Protein AF-0000000084469185 (afdb_homodimer)

Organism: NCBI:txid879819

pLDDT: mean 84.55, std 19.1, range [25.91, 98.94]

InterPro domains:
  IPR003382 Flavoprotein [PF02441] (62-241)
  IPR036551 Flavin prenyltransferase-like [G3DSA:3.40.50.1950] (44-251)
  IPR036551 Flavin prenyltransferase-like [SSF52507] (59-245)

Foldseek 3Di:
DQDADPVRAGDQDDDDDDPPPVVVVVLVVVLVVLQPDFDDDPDPAQDALCVPDPPAQPLAAEEEEEEDQDLQLSCLLVLLLLLQVDPRYHYEYEYEPNSCVNGPQRSNCVSHPPYHYDWQVSQPVQDDDPPTDGRLVRSLVNHLEYEYVAQELVNLLCCLVLNQPISVSSNLSPHDPRAYEYWFAYDACSCVPPVNVVSVCRCCPPVVHHYDFDPFQPPQDADPVGDTHGGHTDDSVSVSVSSVVVSVVSNVVSVD/DQDADPVRAGDQDDDDDDPPPVVVVVLVVVLVVLQPDFDDDPDPAADALCVPDPPAQPLAAEEEEEEDQDLQLSCLLVLLLLQQVDPRYHYEYEYEPNSCVNGPQRSNCVSHPPYHYDWQVSQPVQDDDPPTDRRLVRSLVNHLEYEYVAQELVNLVCCLVLHQPISVSVNLSPHDPRAYEYWFAYDQCSCVPPVNVVSVCRCCPPVVHHYDFDPFCPPQDADPVGDTHGGHTDDSVSVSVSSVVVSVVSNVVSVD

Solvent-accessible surface area (backbone atoms only — not comparable to full-atom values): 27712 Å² total; per-residue (Å²): 129,88,59,53,42,100,85,64,46,72,64,79,79,80,84,73,87,87,72,57,70,69,52,48,60,54,48,50,53,52,49,56,63,43,56,46,93,49,76,77,79,80,77,89,66,72,65,46,31,78,82,77,40,70,92,58,86,81,37,56,29,30,34,34,38,29,29,22,64,33,77,69,21,47,48,46,46,58,48,49,33,60,46,52,72,37,90,43,42,45,53,37,35,37,42,39,79,63,17,53,77,49,42,49,62,34,24,41,33,69,48,27,90,83,33,48,72,41,39,54,66,55,47,58,70,50,46,86,51,91,69,43,61,45,41,44,59,24,52,43,70,45,33,58,30,38,35,31,53,30,26,15,65,67,56,46,49,30,59,60,54,45,40,32,90,42,46,64,37,39,20,63,47,42,39,74,89,54,52,39,36,37,21,36,23,40,56,40,67,58,51,67,32,73,61,42,56,52,32,52,49,44,35,37,73,73,69,61,36,41,76,42,65,42,33,29,73,85,60,71,42,72,40,97,88,65,49,67,32,32,17,38,48,45,57,64,69,56,54,49,50,52,54,51,51,52,26,55,52,43,33,55,57,61,75,95,130,88,60,52,44,101,84,65,47,75,64,79,78,77,86,72,86,85,73,58,70,72,53,50,59,53,48,50,53,51,51,55,61,42,58,46,95,51,73,77,80,82,78,88,66,74,65,47,31,74,82,77,41,70,92,59,88,80,36,56,29,30,36,35,37,29,29,21,64,33,78,68,20,48,48,47,46,57,48,49,33,60,46,50,71,36,90,43,42,45,54,38,34,36,41,39,79,62,17,54,74,48,41,51,64,36,25,40,32,67,48,26,90,84,33,46,71,42,39,54,65,55,51,58,69,52,48,84,52,95,86,49,59,49,42,41,58,24,51,45,71,46,34,59,31,37,35,30,54,28,26,14,59,33,56,45,23,29,58,57,70,68,49,54,90,44,46,63,38,40,20,63,73,66,48,74,90,54,52,38,38,36,21,37,22,40,54,41,38,33,49,69,27,75,58,42,56,53,33,52,50,44,35,38,71,73,70,61,36,42,74,44,65,43,34,29,74,86,59,71,40,74,39,73,81,68,50,68,33,29,16,38,47,45,56,64,69,56,53,51,50,52,54,52,51,52,25,55,52,44,33,54,57,61,75,96

Radius of gyration: 25.63 Å; Cα contacts (8 Å, |Δi|>4): 929; chains: 2; bounding box: 49×84×65 Å

Secondary structure (DSSP, 8-state):
---B-TTSPBP--------HHHHHHHHHHHHHHHTS-PPP----S---HHHHS-SS--S-EEEEEEE-SSGGGGGHHHHHHHHHT-TTEEEEEEE-TGGGGSS-HHHHHHHSTT--EE-HHHHHHT--STTSPPHHHHHHHH-SEEEEEEE-HHHHHHHHHT---SHHHHHHHT--S--EEEEE---HHHHTSHHHHHHHHHHHHTS--EE---B-TTT-PBPTTS-BSTTBPPPHHHHHHHHHHHHHHHHHHHH-/---B-TTSPBP-------THHHHHHHHHHHHHHHTS-PPP----S---HHHHS-SS--S-EEEEEEE-SSGGGGGHHHHHHHHHT-TTEEEEEEE-TGGGGTS-HHHHHHHSTT--EE-HHHHHHS--STTSPPHHHHHHHH-SEEEEEEE-HHHHHHHHHT---SHHHHHHHT--S--EEEEE---HHHHHSHHHHHHHHHHHHTS--EE---B-TTT-PBPTTS-BSTTBPPPHHHHHHHHHHHHHHHHHHHH-

Structure (mmCIF, N/CA/C/O backbone):
data_AF-0000000084469185-model_v1
#
loop_
_entity.id
_entity.type
_entity.pdbx_description
1 polymer 'Flavo protein'
#
loop_
_atom_site.group_PDB
_atom_site.id
_atom_site.type_symbol
_atom_site.label_atom_id
_atom_site.label_alt_id
_atom_site.label_comp_id
_atom_site.label_asym_id
_atom_site.label_entity_id
_atom_site.label_seq_id
_atom_site.pdbx_PDB_ins_code
_atom_site.Cartn_x
_atom_site.Cartn_y
_atom_site.Cartn_z
_atom_site.occupancy
_atom_site.B_iso_or_equiv
_atom_site.auth_seq_id
_atom_site.auth_comp_id
_atom_site.auth_asym_id
_atom_site.auth_atom_id
_atom_site.pdbx_PDB_model_num
ATOM 1 N N . MET A 1 1 ? -5.648 -29.141 -32.25 1 25.91 1 MET A N 1
ATOM 2 C CA . MET A 1 1 ? -5.617 -27.688 -32.25 1 25.91 1 MET A CA 1
ATOM 3 C C . MET A 1 1 ? -6.492 -27.125 -31.125 1 25.91 1 MET A C 1
ATOM 5 O O . MET A 1 1 ? -7.719 -27.203 -31.203 1 25.91 1 MET A O 1
ATOM 9 N N . ALA A 1 2 ? -6.02 -27.125 -29.938 1 35.56 2 ALA A N 1
ATOM 10 C CA . ALA A 1 2 ? -6.828 -26.797 -28.766 1 35.56 2 ALA A CA 1
ATOM 11 C C . ALA A 1 2 ? -7.398 -25.391 -28.859 1 35.56 2 ALA A C 1
ATOM 13 O O . ALA A 1 2 ? -6.664 -24.438 -29.125 1 35.56 2 ALA A O 1
ATOM 14 N N . GLY A 1 3 ? -8.578 -25.172 -29.188 1 34 3 GLY A N 1
ATOM 15 C CA . GLY A 1 3 ? -9.336 -23.984 -29.578 1 34 3 GLY A CA 1
ATOM 16 C C . GLY A 1 3 ? -9.461 -22.953 -28.469 1 34 3 GLY A C 1
ATOM 17 O O . GLY A 1 3 ? -9.672 -23.312 -27.312 1 34 3 GLY A O 1
ATOM 18 N N . LEU A 1 4 ? -8.781 -21.781 -28.562 1 41.56 4 LEU A N 1
ATOM 19 C CA . LEU A 1 4 ? -8.898 -20.609 -27.688 1 41.56 4 LEU A CA 1
ATOM 20 C C . LEU A 1 4 ? -10.273 -19.953 -27.844 1 41.56 4 LEU A C 1
ATOM 22 O O . LEU A 1 4 ? -10.883 -20.016 -28.906 1 41.56 4 LEU A O 1
ATOM 26 N N . ASN A 1 5 ? -10.82 -19.688 -26.703 1 42.97 5 ASN A N 1
ATOM 27 C CA . ASN A 1 5 ? -12.055 -18.938 -26.875 1 42.97 5 ASN A CA 1
ATOM 28 C C . ASN A 1 5 ? -11.789 -17.531 -27.406 1 42.97 5 ASN A C 1
ATOM 30 O O . ASN A 1 5 ? -10.641 -17.141 -27.625 1 42.97 5 ASN A O 1
ATOM 34 N N . ALA A 1 6 ? -12.828 -16.719 -27.719 1 45.25 6 ALA A N 1
ATOM 35 C CA . ALA A 1 6 ? -12.781 -15.398 -28.359 1 45.25 6 ALA A CA 1
ATOM 36 C C . ALA A 1 6 ? -11.828 -14.469 -27.609 1 45.25 6 ALA A C 1
ATOM 38 O O . ALA A 1 6 ? -11.367 -13.469 -28.172 1 45.25 6 ALA A O 1
ATOM 39 N N . ARG A 1 7 ? -11.609 -14.711 -26.406 1 42.34 7 ARG A N 1
ATOM 40 C CA . ARG A 1 7 ? -10.75 -13.828 -25.625 1 42.34 7 ARG A CA 1
ATOM 41 C C . ARG A 1 7 ? -9.367 -14.438 -25.438 1 42.34 7 ARG A C 1
ATOM 43 O O . ARG A 1 7 ? -8.578 -13.961 -24.609 1 42.34 7 ARG A O 1
ATOM 50 N N . GLY A 1 8 ? -9.094 -15.555 -26.203 1 41.5 8 GLY A N 1
ATOM 51 C CA . GLY A 1 8 ? -7.785 -16.188 -26.281 1 41.5 8 GLY A CA 1
ATOM 52 C C . GLY A 1 8 ? -7.551 -17.203 -25.156 1 41.5 8 GLY A C 1
ATOM 53 O O . GLY A 1 8 ? -6.406 -17.547 -24.859 1 41.5 8 GLY A O 1
ATOM 54 N N . LEU A 1 9 ? -8.445 -17.406 -24.297 1 42.34 9 LEU A N 1
ATOM 55 C CA . LEU A 1 9 ? -8.25 -18.312 -23.172 1 42.34 9 LEU A CA 1
ATOM 56 C C . LEU A 1 9 ? -8.523 -19.75 -23.578 1 42.34 9 LEU A C 1
ATOM 58 O O . LEU A 1 9 ? -9.375 -20.016 -24.422 1 42.34 9 LEU A O 1
ATOM 62 N N . PRO A 1 10 ? -7.699 -20.688 -23.297 1 41 10 PRO A N 1
ATOM 63 C CA . PRO A 1 10 ? -7.973 -22.094 -23.625 1 41 10 PRO A CA 1
ATOM 64 C C . PRO A 1 10 ? -9.266 -22.594 -23 1 41 10 PRO A C 1
ATOM 66 O O . PRO A 1 10 ? -9.648 -22.156 -21.906 1 41 10 PRO A O 1
ATOM 69 N N . LEU A 1 11 ? -10.227 -23.234 -23.672 1 41.59 11 LEU A N 1
ATOM 70 C CA . LEU A 1 11 ? -11.508 -23.781 -23.219 1 41.59 11 LEU A CA 1
ATOM 71 C C . LEU A 1 11 ? -11.312 -24.875 -22.188 1 41.59 11 LEU A C 1
ATOM 73 O O . LEU A 1 11 ? -10.391 -25.688 -22.297 1 41.59 11 LEU A O 1
ATOM 77 N N . SER A 1 12 ? -11.875 -24.75 -21.016 1 36.44 12 SER A N 1
ATOM 78 C CA . SER A 1 12 ? -11.773 -25.656 -19.891 1 36.44 12 SER A CA 1
ATOM 79 C C . SER A 1 12 ? -12.281 -27.047 -20.234 1 36.44 12 SER A C 1
ATOM 81 O O . SER A 1 12 ? -13.344 -27.203 -20.844 1 36.44 12 SER A O 1
ATOM 83 N N . PRO A 1 13 ? -11.469 -28.094 -20.312 1 36.19 13 PRO A N 1
ATOM 84 C CA . PRO A 1 13 ? -11.992 -29.438 -20.562 1 36.19 13 PRO A CA 1
ATOM 85 C C . PRO A 1 13 ? -13.062 -29.844 -19.547 1 36.19 13 PRO A C 1
ATOM 87 O O . PRO A 1 13 ? -13.102 -29.312 -18.438 1 36.19 13 PRO A O 1
ATOM 90 N N . GLU A 1 14 ? -14.125 -30.578 -19.922 1 32.16 14 GLU A N 1
ATOM 91 C CA . GLU A 1 14 ? -15.242 -31.109 -19.141 1 32.16 14 GLU A CA 1
ATOM 92 C C . GLU A 1 14 ? -14.75 -32.062 -18.047 1 32.16 14 GLU A C 1
ATOM 94 O O . GLU A 1 14 ? -13.883 -32.906 -18.297 1 32.16 14 GLU A O 1
ATOM 99 N N . PRO A 1 15 ? -15.016 -31.781 -16.719 1 35.34 15 PRO A N 1
ATOM 100 C CA . PRO A 1 15 ? -14.555 -32.625 -15.625 1 35.34 15 PRO A CA 1
ATOM 101 C C . PRO A 1 15 ? -15.078 -34.062 -15.727 1 35.34 15 PRO A C 1
ATOM 103 O O . PRO A 1 15 ? -16.25 -34.281 -16.062 1 35.34 15 PRO A O 1
ATOM 106 N N . GLY A 1 16 ? -14.258 -35.031 -16.094 1 32 16 GLY A N 1
ATOM 107 C CA . GLY A 1 16 ? -14.656 -36.438 -16.094 1 32 16 GLY A CA 1
ATOM 108 C C . GLY A 1 16 ? -15.062 -36.938 -14.711 1 32 16 GLY A C 1
ATOM 109 O O . GLY A 1 16 ? -14.875 -36.219 -13.711 1 32 16 GLY A O 1
ATOM 110 N N . PRO A 1 17 ? -15.547 -38.25 -14.477 1 34.41 17 PRO A N 1
ATOM 111 C CA . PRO A 1 17 ? -16.25 -38.875 -13.359 1 34.41 17 PRO A CA 1
ATOM 112 C C . PRO A 1 17 ? -15.469 -38.812 -12.055 1 34.41 17 PRO A C 1
ATOM 114 O O . PRO A 1 17 ? -14.258 -38.594 -12.07 1 34.41 17 PRO A O 1
ATOM 117 N N . SER A 1 18 ? -16.109 -39.25 -10.703 1 35.91 18 SER A N 1
ATOM 118 C CA . SER A 1 18 ? -16.109 -39.031 -9.258 1 35.91 18 SER A CA 1
ATOM 119 C C . SER A 1 18 ? -14.938 -39.75 -8.586 1 35.91 18 SER A C 1
ATOM 121 O O . SER A 1 18 ? -15.125 -40.719 -7.867 1 35.91 18 SER A O 1
ATOM 123 N N . GLY A 1 19 ? -13.812 -40.062 -9.094 1 33.84 19 GLY A N 1
ATOM 124 C CA . GLY A 1 19 ? -12.781 -40.719 -8.305 1 33.84 19 GLY A CA 1
ATOM 125 C C . GLY A 1 19 ? -12.297 -39.875 -7.145 1 33.84 19 GLY A C 1
ATOM 126 O O . GLY A 1 19 ? -11.109 -39.562 -7.059 1 33.84 19 GLY A O 1
ATOM 127 N N . PHE A 1 20 ? -13.102 -39.219 -6.367 1 37.62 20 PHE A N 1
ATOM 128 C CA . PHE A 1 20 ? -12.82 -38.188 -5.375 1 37.62 20 PHE A CA 1
ATOM 129 C C . PHE A 1 20 ? -12.148 -38.812 -4.148 1 37.62 20 PHE A C 1
ATOM 131 O O . PHE A 1 20 ? -11.258 -38.188 -3.555 1 37.62 20 PHE A O 1
ATOM 138 N N . GLU A 1 21 ? -12.547 -40 -3.789 1 44 21 GLU A N 1
ATOM 139 C CA . GLU A 1 21 ? -12.125 -40.5 -2.482 1 44 21 GLU A CA 1
ATOM 140 C C . GLU A 1 21 ? -10.633 -40.812 -2.465 1 44 21 GLU A C 1
ATOM 142 O O . GLU A 1 21 ? -9.945 -40.5 -1.488 1 44 21 GLU A O 1
ATOM 147 N N . SER A 1 22 ? -10.094 -41.531 -3.375 1 44.75 22 SER A N 1
ATOM 148 C CA . SER A 1 22 ? -8.695 -41.969 -3.404 1 44.75 22 SER A CA 1
ATOM 149 C C . SER A 1 22 ? -7.762 -40.781 -3.605 1 44.75 22 SER A C 1
ATOM 151 O O . SER A 1 22 ? -6.652 -40.75 -3.068 1 44.75 22 SER A O 1
ATOM 153 N N . LYS A 1 23 ? -8.273 -39.781 -4.129 1 51.28 23 LYS A N 1
ATOM 154 C CA . LYS A 1 23 ? -7.469 -38.625 -4.465 1 51.28 23 LYS A CA 1
ATOM 155 C C . LYS A 1 23 ? -7.242 -37.75 -3.24 1 51.28 23 LYS A C 1
ATOM 157 O O . LYS A 1 23 ? -6.172 -37.125 -3.088 1 51.28 23 LYS A O 1
ATOM 162 N N . GLY A 1 24 ? -8.188 -37.906 -2.287 1 53.06 24 GLY A N 1
ATOM 163 C CA . GLY A 1 24 ? -8.078 -37.094 -1.083 1 53.06 24 GLY A CA 1
ATOM 164 C C . GLY A 1 24 ? -6.977 -37.562 -0.15 1 53.06 24 GLY A C 1
ATOM 165 O O . GLY A 1 24 ? -6.211 -36.75 0.372 1 53.06 24 GLY A O 1
ATOM 166 N N . LYS A 1 25 ? -6.914 -39.062 0.19 1 57.56 25 LYS A N 1
ATOM 167 C CA . LYS A 1 25 ? -5.914 -39.625 1.098 1 57.56 25 LYS A CA 1
ATOM 168 C C . LYS A 1 25 ? -4.504 -39.438 0.543 1 57.56 25 LYS A C 1
ATOM 170 O O . LYS A 1 25 ? -3.566 -39.156 1.295 1 57.56 25 LYS A O 1
ATOM 175 N N . SER A 1 26 ? -4.371 -39.562 -0.786 1 62.22 26 SER A N 1
ATOM 176 C CA . SER A 1 26 ? -3.082 -39.344 -1.438 1 62.22 26 SER A CA 1
ATOM 177 C C . SER A 1 26 ? -2.652 -37.875 -1.383 1 62.22 26 SER A C 1
ATOM 179 O O . SER A 1 26 ? -1.481 -37.594 -1.146 1 62.22 26 SER A O 1
ATOM 181 N N . GLU A 1 27 ? -3.543 -37 -1.518 1 69.5 27 GLU A N 1
ATOM 182 C CA . GLU A 1 27 ? -3.256 -35.594 -1.431 1 69.5 27 GLU A CA 1
ATOM 183 C C . GLU A 1 27 ? -2.85 -35.188 -0.014 1 69.5 27 GLU A C 1
ATOM 185 O O . GLU A 1 27 ? -1.908 -34.406 0.173 1 69.5 27 GLU A O 1
ATOM 190 N N . GLU A 1 28 ? -3.598 -35.688 0.94 1 71.06 28 GLU A N 1
ATOM 191 C CA . GLU A 1 28 ? -3.275 -35.406 2.338 1 71.06 28 GLU A CA 1
ATOM 192 C C . GLU A 1 28 ? -1.88 -35.938 2.691 1 71.06 28 GLU A C 1
ATOM 194 O O . GLU A 1 28 ? -1.131 -35.25 3.402 1 71.06 28 GLU A O 1
ATOM 199 N N . LYS A 1 29 ? -1.535 -37.219 2.32 1 65.94 29 LYS A N 1
ATOM 200 C CA . LYS A 1 29 ? -0.215 -37.812 2.568 1 65.94 29 LYS A CA 1
ATOM 201 C C . LYS A 1 29 ? 0.882 -36.969 1.933 1 65.94 29 LYS A C 1
ATOM 203 O O . LYS A 1 29 ? 1.923 -36.719 2.547 1 65.94 29 LYS A O 1
ATOM 208 N N . LYS A 1 30 ? 0.599 -36.531 0.747 1 68.62 30 LYS A N 1
ATOM 209 C CA . LYS A 1 30 ? 1.575 -35.688 0.045 1 68.62 30 LYS A CA 1
ATOM 210 C C . LYS A 1 30 ? 1.761 -34.344 0.744 1 68.62 30 LYS A C 1
ATOM 212 O O . LYS A 1 30 ? 2.885 -33.875 0.866 1 68.62 30 LYS A O 1
ATOM 217 N N . LEU A 1 31 ? 0.712 -33.781 1.208 1 70.81 31 LEU A N 1
ATOM 218 C CA . LEU A 1 31 ? 0.773 -32.5 1.919 1 70.81 31 LEU A CA 1
ATOM 219 C C . LEU A 1 31 ? 1.575 -32.656 3.209 1 70.81 31 LEU A C 1
ATOM 221 O O . LEU A 1 31 ? 2.385 -31.781 3.537 1 70.81 31 LEU A O 1
ATOM 225 N N . LYS A 1 32 ? 1.277 -33.719 3.938 1 67.5 32 LYS A N 1
ATOM 226 C CA . LYS A 1 32 ? 2.002 -33.969 5.176 1 67.5 32 LYS A CA 1
ATOM 227 C C . LYS A 1 32 ? 3.494 -34.156 4.914 1 67.5 32 LYS A C 1
ATOM 229 O O . LYS A 1 32 ? 4.328 -33.719 5.699 1 67.5 32 LYS A O 1
ATOM 234 N N . GLN A 1 33 ? 3.84 -34.844 3.84 1 65.06 33 GLN A N 1
ATOM 235 C CA . GLN A 1 33 ? 5.234 -35.094 3.471 1 65.06 33 GLN A CA 1
ATOM 236 C C . GLN A 1 33 ? 5.934 -33.75 3.145 1 65.06 33 GLN A C 1
ATOM 238 O O . GLN A 1 33 ? 7.109 -33.594 3.477 1 65.06 33 GLN A O 1
ATOM 243 N N . LEU A 1 34 ? 5.207 -32.906 2.564 1 66.56 34 LEU A N 1
ATOM 244 C CA . LEU A 1 34 ? 5.805 -31.625 2.135 1 66.56 34 LEU A CA 1
ATOM 245 C C . LEU A 1 34 ? 5.957 -30.672 3.312 1 66.56 34 LEU A C 1
ATOM 247 O O . LEU A 1 34 ? 6.785 -29.766 3.271 1 66.56 34 LEU A O 1
ATOM 251 N N . GLN A 1 35 ? 5.188 -30.844 4.305 1 59.91 35 GLN A N 1
ATOM 252 C CA . GLN A 1 35 ? 5.23 -29.953 5.453 1 59.91 35 GLN A CA 1
ATOM 253 C C . GLN A 1 35 ? 6.301 -30.375 6.449 1 59.91 35 GLN A C 1
ATOM 255 O O . GLN A 1 35 ? 6.496 -29.719 7.477 1 59.91 35 GLN A O 1
ATOM 260 N N . THR A 1 36 ? 7.051 -31.359 6.129 1 54.97 36 THR A N 1
ATOM 261 C CA . THR A 1 36 ? 8.086 -31.781 7.062 1 54.97 36 THR A CA 1
ATOM 262 C C . THR A 1 36 ? 9.156 -30.703 7.199 1 54.97 36 THR A C 1
ATOM 264 O O . THR A 1 36 ? 9.344 -29.891 6.297 1 54.97 36 THR A O 1
ATOM 267 N N . GLU A 1 37 ? 9.906 -30.609 8.352 1 52.34 37 GLU A N 1
ATOM 268 C CA . GLU A 1 37 ? 10.797 -29.609 8.922 1 52.34 37 GLU A CA 1
ATOM 269 C C . GLU A 1 37 ? 11.867 -29.172 7.918 1 52.34 37 GLU A C 1
ATOM 271 O O . GLU A 1 37 ? 12.773 -29.953 7.602 1 52.34 37 GLU A O 1
ATOM 276 N N . VAL A 1 38 ? 11.438 -28.391 6.953 1 57.25 38 VAL A N 1
ATOM 277 C CA . VAL A 1 38 ? 12.477 -27.828 6.098 1 57.25 38 VAL A CA 1
ATOM 278 C C . VAL A 1 38 ? 13.047 -26.562 6.742 1 57.25 38 VAL A C 1
ATOM 280 O O . VAL A 1 38 ? 12.344 -25.844 7.457 1 57.25 38 VAL A O 1
ATOM 283 N N . LYS A 1 39 ? 14.406 -26.391 6.688 1 53.62 39 LYS A N 1
ATOM 284 C CA . LYS A 1 39 ? 15.141 -25.25 7.215 1 53.62 39 LYS A CA 1
ATOM 285 C C . LYS A 1 39 ? 14.867 -24 6.383 1 53.62 39 LYS A C 1
ATOM 287 O O . LYS A 1 39 ? 14.859 -24.047 5.148 1 53.62 39 LYS A O 1
ATOM 292 N N . PRO A 1 40 ? 14.578 -22.859 7.145 1 54.12 40 PRO A N 1
ATOM 293 C CA . PRO A 1 40 ? 14.367 -21.609 6.422 1 54.12 40 PRO A CA 1
ATOM 294 C C . PRO A 1 40 ? 15.578 -21.203 5.574 1 54.12 40 PRO A C 1
ATOM 296 O O . PRO A 1 40 ? 16.719 -21.375 6.008 1 54.12 40 PRO A O 1
ATOM 299 N N . ILE A 1 41 ? 15.398 -20.969 4.273 1 52.75 41 ILE A N 1
ATOM 300 C CA . ILE A 1 41 ? 16.438 -20.453 3.395 1 52.75 41 ILE A CA 1
ATOM 301 C C . ILE A 1 41 ? 16.766 -19 3.764 1 52.75 41 ILE A C 1
ATOM 303 O O . ILE A 1 41 ? 15.867 -18.141 3.785 1 52.75 41 ILE A O 1
ATOM 307 N N . ILE A 1 42 ? 17.828 -18.75 4.426 1 55.81 42 ILE A N 1
ATOM 308 C CA . ILE A 1 42 ? 18.281 -17.391 4.707 1 55.81 42 ILE A CA 1
ATOM 309 C C . ILE A 1 42 ? 18.609 -16.672 3.396 1 55.81 42 ILE A C 1
ATOM 311 O O . ILE A 1 42 ? 19.469 -17.141 2.631 1 55.81 42 ILE A O 1
ATOM 315 N N . ARG A 1 43 ? 17.719 -15.781 3.029 1 62.66 43 ARG A N 1
ATOM 316 C CA . ARG A 1 43 ? 17.938 -15.023 1.801 1 62.66 43 ARG A CA 1
ATOM 317 C C . ARG A 1 43 ? 18.922 -13.883 2.035 1 62.66 43 ARG A C 1
ATOM 319 O O . ARG A 1 43 ? 18.766 -13.109 2.984 1 62.66 43 ARG A O 1
ATOM 326 N N . SER A 1 44 ? 20.125 -13.961 1.396 1 65.69 44 SER A N 1
ATOM 327 C CA . SER A 1 44 ? 21.203 -13 1.643 1 65.69 44 SER A CA 1
ATOM 328 C C . SER A 1 44 ? 21.047 -11.766 0.765 1 65.69 44 SER A C 1
ATOM 330 O O . SER A 1 44 ? 21.562 -10.695 1.1 1 65.69 44 SER A O 1
ATOM 332 N N . LYS A 1 45 ? 20.328 -11.922 -0.373 1 78.94 45 LYS A N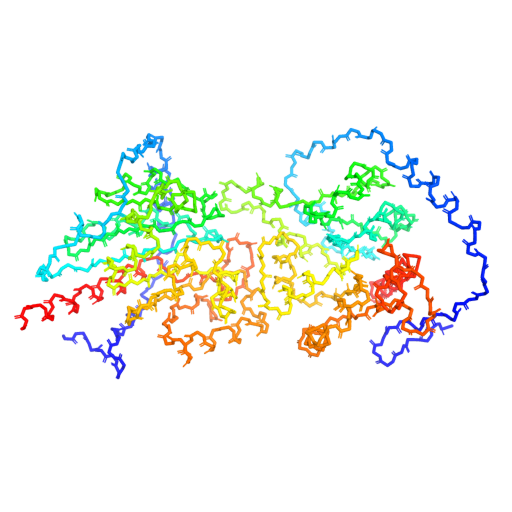 1
ATOM 333 C CA . LYS A 1 45 ? 20.266 -10.781 -1.281 1 78.94 45 LYS A CA 1
ATOM 334 C C . LYS A 1 45 ? 18.812 -10.422 -1.603 1 78.94 45 LYS A C 1
ATOM 336 O O . LYS A 1 45 ? 17.969 -11.305 -1.772 1 78.94 45 LYS A O 1
ATOM 341 N N . PRO A 1 46 ? 18.578 -9.078 -1.729 1 88.75 46 PRO A N 1
ATOM 342 C CA . PRO A 1 46 ? 17.234 -8.648 -2.131 1 88.75 46 PRO A CA 1
ATOM 343 C C . PRO A 1 46 ? 16.828 -9.195 -3.5 1 88.75 46 PRO A C 1
ATOM 345 O O . PRO A 1 46 ? 17.688 -9.422 -4.359 1 88.75 46 PRO A O 1
ATOM 348 N N . PHE A 1 47 ? 15.641 -9.562 -3.633 1 92.38 47 PHE A N 1
ATOM 349 C CA . PHE A 1 47 ? 15.125 -10.031 -4.914 1 92.38 47 PHE A CA 1
ATOM 350 C C . PHE A 1 47 ? 15.18 -8.922 -5.957 1 92.38 47 PHE A C 1
ATOM 352 O O . PHE A 1 47 ? 14.672 -7.82 -5.734 1 92.38 47 PHE A O 1
ATOM 359 N N . ALA A 1 48 ? 15.859 -9.148 -7.02 1 92.38 48 ALA A N 1
ATOM 360 C CA . ALA A 1 48 ? 15.906 -8.258 -8.172 1 92.38 48 ALA A CA 1
ATOM 361 C C . ALA A 1 48 ? 15.5 -8.984 -9.453 1 92.38 48 ALA A C 1
ATOM 363 O O . ALA A 1 48 ? 16.047 -10.039 -9.773 1 92.38 48 ALA A O 1
ATOM 364 N N . SER A 1 49 ? 14.547 -8.406 -10.164 1 94.5 49 SER A N 1
ATOM 365 C CA . SER A 1 49 ? 14.023 -9.039 -11.375 1 94.5 49 SER A CA 1
ATOM 366 C C . SER A 1 49 ? 15.148 -9.383 -12.344 1 94.5 49 SER A C 1
ATOM 368 O O . SER A 1 49 ? 15.172 -10.484 -12.906 1 94.5 49 SER A O 1
ATOM 370 N N . ASP A 1 50 ? 16.109 -8.469 -12.484 1 92.56 50 ASP A N 1
ATOM 371 C CA . ASP A 1 50 ? 17.188 -8.625 -13.469 1 92.56 50 ASP A CA 1
ATOM 372 C C . ASP A 1 50 ? 18.062 -9.828 -13.141 1 92.56 50 ASP A C 1
ATOM 374 O O . ASP A 1 50 ? 18.719 -10.383 -14.016 1 92.56 50 ASP A O 1
ATOM 378 N N . ASP A 1 51 ? 18.109 -10.242 -11.875 1 92.19 51 ASP A N 1
ATOM 379 C CA . ASP A 1 51 ? 18.875 -11.398 -11.453 1 92.19 51 ASP A CA 1
ATOM 380 C C . ASP A 1 51 ? 18.188 -12.703 -11.844 1 92.19 51 ASP A C 1
ATOM 382 O O . ASP A 1 51 ? 18.812 -13.758 -11.867 1 92.19 51 ASP A O 1
ATOM 386 N N . HIS A 1 52 ? 16.875 -12.641 -12.172 1 92.88 52 HIS A N 1
ATOM 387 C CA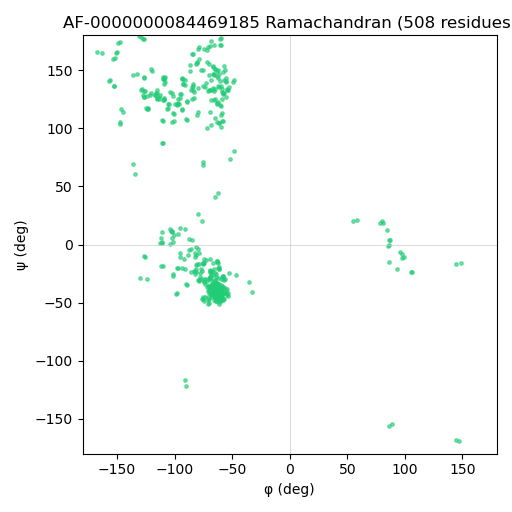 . HIS A 1 52 ? 16.094 -13.859 -12.32 1 92.88 52 HIS A CA 1
ATOM 388 C C . HIS A 1 52 ? 15.398 -13.914 -13.68 1 92.88 52 HIS A C 1
ATOM 390 O O . HIS A 1 52 ? 14.805 -14.93 -14.039 1 92.88 52 HIS A O 1
ATOM 396 N N . ARG A 1 53 ? 15.406 -12.844 -14.383 1 93.06 53 ARG A N 1
ATOM 397 C CA . ARG A 1 53 ? 14.789 -12.734 -15.703 1 93.06 53 ARG A CA 1
ATOM 398 C C . ARG A 1 53 ? 15.797 -12.266 -16.75 1 93.06 53 ARG A C 1
ATOM 400 O O . ARG A 1 53 ? 16.328 -11.156 -16.641 1 93.06 53 ARG A O 1
ATOM 407 N N . PRO A 1 54 ? 16.062 -13.102 -17.703 1 91.19 54 PRO A N 1
ATOM 408 C CA . PRO A 1 54 ? 16.984 -12.664 -18.766 1 91.19 54 PRO A CA 1
ATOM 409 C C . PRO A 1 54 ? 16.438 -11.508 -19.594 1 91.19 54 PRO A C 1
ATOM 411 O O . PRO A 1 54 ? 15.219 -11.383 -19.75 1 91.19 54 PRO A O 1
ATOM 414 N N . ALA A 1 55 ? 17.328 -10.719 -20.109 1 89.5 55 ALA A N 1
ATOM 415 C CA . ALA A 1 55 ? 16.969 -9.57 -20.938 1 89.5 55 ALA A CA 1
ATOM 416 C C . ALA A 1 55 ? 16.25 -10.016 -22.203 1 89.5 55 ALA A C 1
ATOM 418 O O . ALA A 1 55 ? 15.266 -9.391 -22.625 1 89.5 55 ALA A O 1
ATOM 419 N N . ALA A 1 56 ? 16.766 -11.102 -22.703 1 89.94 56 ALA A N 1
ATOM 420 C CA . ALA A 1 56 ? 16.125 -11.656 -23.891 1 89.94 56 ALA A CA 1
ATOM 421 C C . ALA A 1 56 ? 15.078 -12.695 -23.5 1 89.94 56 ALA A C 1
ATOM 423 O O . ALA A 1 56 ? 15.273 -13.477 -22.578 1 89.94 56 ALA A O 1
ATOM 424 N N . PRO A 1 57 ? 14.016 -12.633 -24.281 1 89.69 57 PRO A N 1
ATOM 425 C CA . PRO A 1 57 ? 13 -13.656 -24 1 89.69 57 PRO A CA 1
ATOM 426 C C . PRO A 1 57 ? 13.547 -15.078 -24.109 1 89.69 57 PRO A C 1
ATOM 428 O O . PRO A 1 57 ? 14.281 -15.383 -25.047 1 89.69 57 PRO A O 1
ATOM 431 N N . ASP A 1 58 ? 13.289 -15.906 -23.078 1 92.62 58 ASP A N 1
ATOM 432 C CA . ASP A 1 58 ? 13.812 -17.281 -23.078 1 92.62 58 ASP A CA 1
ATOM 433 C C . ASP A 1 58 ? 12.68 -18.297 -23.234 1 92.62 58 ASP A C 1
ATOM 435 O O . ASP A 1 58 ? 12.906 -19.5 -23.109 1 92.62 58 ASP A O 1
ATOM 439 N N . GLY A 1 59 ? 11.469 -17.812 -23.375 1 92.5 59 GLY A N 1
ATOM 440 C CA . GLY A 1 59 ? 10.336 -18.688 -23.625 1 92.5 59 GLY A CA 1
ATOM 441 C C . GLY A 1 59 ? 9.719 -19.234 -22.344 1 92.5 59 GLY A C 1
ATOM 442 O O . GLY A 1 59 ? 8.766 -20 -22.406 1 92.5 59 GLY A O 1
ATOM 443 N N . LYS A 1 60 ? 10.203 -18.812 -21.234 1 95.69 60 LYS A N 1
ATOM 444 C CA . LYS A 1 60 ? 9.672 -19.297 -19.969 1 95.69 60 LYS A CA 1
ATOM 445 C C . LYS A 1 60 ? 8.578 -18.359 -19.438 1 95.69 60 LYS A C 1
ATOM 447 O O . LYS A 1 60 ? 8.664 -17.141 -19.625 1 95.69 60 LYS A O 1
ATOM 452 N N . LEU A 1 61 ? 7.602 -18.953 -18.859 1 97.25 61 LEU A N 1
ATOM 453 C CA . LEU A 1 61 ? 6.57 -18.172 -18.172 1 97.25 61 LEU A CA 1
ATOM 454 C C . LEU A 1 61 ? 6.957 -17.938 -16.719 1 97.25 61 LEU A C 1
ATOM 456 O O . LEU A 1 61 ? 7.246 -18.875 -15.977 1 97.25 61 LEU A O 1
ATOM 460 N N . ARG A 1 62 ? 7.027 -16.734 -16.328 1 97.75 62 ARG A N 1
ATOM 461 C CA . ARG A 1 62 ? 7.285 -16.359 -14.938 1 97.75 62 ARG A CA 1
ATOM 462 C C . ARG A 1 62 ? 5.992 -15.977 -14.227 1 97.75 62 ARG A C 1
ATOM 464 O O . ARG A 1 62 ? 5.395 -14.938 -14.531 1 97.75 62 ARG A O 1
ATOM 471 N N . VAL A 1 63 ? 5.605 -16.812 -13.258 1 98.44 63 VAL A N 1
ATOM 472 C CA . VAL A 1 63 ? 4.316 -16.641 -12.594 1 98.44 63 VAL A CA 1
ATOM 473 C C . VAL A 1 63 ? 4.535 -16.297 -11.117 1 98.44 63 VAL A C 1
ATOM 475 O O . VAL A 1 63 ? 5.34 -16.938 -10.438 1 98.44 63 VAL A O 1
ATOM 478 N N . VAL A 1 64 ? 3.861 -15.242 -10.664 1 98.75 64 VAL A N 1
ATOM 479 C CA . VAL A 1 64 ? 3.775 -14.977 -9.234 1 98.75 64 VAL A CA 1
ATOM 480 C C . VAL A 1 64 ? 2.455 -15.516 -8.688 1 98.75 64 VAL A C 1
ATOM 482 O O . VAL A 1 64 ? 1.38 -15.141 -9.156 1 98.75 64 VAL A O 1
ATOM 485 N N . LEU A 1 65 ? 2.566 -16.422 -7.727 1 98.81 65 LEU A N 1
ATOM 486 C CA . LEU A 1 65 ? 1.4 -16.906 -7.004 1 98.81 65 LEU A CA 1
ATOM 487 C C . LEU A 1 65 ? 1.201 -16.141 -5.703 1 98.81 65 LEU A C 1
ATOM 489 O O . LEU A 1 65 ? 2.145 -15.969 -4.93 1 98.81 65 LEU A O 1
ATOM 493 N N . VAL A 1 66 ? 0.001 -15.68 -5.527 1 98.88 66 VAL A N 1
ATOM 494 C CA . VAL A 1 66 ? -0.339 -14.969 -4.301 1 98.88 66 VAL A CA 1
ATOM 495 C C . VAL A 1 66 ? -1.272 -15.82 -3.447 1 98.88 66 VAL A C 1
ATOM 497 O O . VAL A 1 66 ? -2.32 -16.266 -3.918 1 98.88 66 VAL A O 1
ATOM 500 N N . THR A 1 67 ? -0.891 -16.031 -2.211 1 98.69 67 THR A N 1
ATOM 501 C CA . THR A 1 67 ? -1.744 -16.797 -1.306 1 98.69 67 THR A CA 1
ATOM 502 C C . THR A 1 67 ? -2.336 -15.883 -0.23 1 98.69 67 THR A C 1
ATOM 504 O O . THR A 1 67 ? -1.665 -14.977 0.258 1 98.69 67 THR A O 1
ATOM 507 N N . THR A 1 68 ? -3.58 -16.172 0.138 1 98.44 68 THR A N 1
ATOM 508 C CA . THR A 1 68 ? -4.312 -15.328 1.07 1 98.44 68 THR A CA 1
ATOM 509 C C . THR A 1 68 ? -4.938 -16.156 2.186 1 98.44 68 THR A C 1
ATOM 511 O O . THR A 1 68 ? -4.758 -17.375 2.232 1 98.44 68 THR A O 1
ATOM 514 N N . GLY A 1 69 ? -5.645 -15.477 3.135 1 96.81 69 GLY A N 1
ATOM 515 C CA . GLY A 1 69 ? -6.18 -16.125 4.32 1 96.81 69 GLY A CA 1
ATOM 516 C C . GLY A 1 69 ? -7.406 -16.969 4.039 1 96.81 69 GLY A C 1
ATOM 517 O O . GLY A 1 69 ? -8.516 -16.609 4.441 1 96.81 69 GLY A O 1
ATOM 518 N N . SER A 1 70 ? -7.266 -17.969 3.447 1 95.12 70 SER A N 1
ATOM 519 C CA . SER A 1 70 ? -8.258 -19.016 3.193 1 95.12 70 SER A CA 1
ATOM 520 C C . SER A 1 70 ? -7.668 -20.406 3.408 1 95.12 70 SER A C 1
ATOM 522 O O . SER A 1 70 ? -6.508 -20.656 3.076 1 95.12 70 SER A O 1
ATOM 524 N N . VAL A 1 71 ? -8.477 -21.344 3.896 1 93.38 71 VAL A N 1
ATOM 525 C CA . VAL A 1 71 ? -8.031 -22.703 4.188 1 93.38 71 VAL A CA 1
ATOM 526 C C . VAL A 1 71 ? -7.473 -23.344 2.92 1 93.38 71 VAL A C 1
ATOM 528 O O . VAL A 1 71 ? -6.547 -24.156 2.982 1 93.38 71 VAL A O 1
ATOM 531 N N . ALA A 1 72 ? -7.961 -22.922 1.789 1 94.06 72 ALA A N 1
ATOM 532 C CA . ALA A 1 72 ? -7.547 -23.469 0.501 1 94.06 72 ALA A CA 1
ATOM 533 C C . ALA A 1 72 ? -6.062 -23.234 0.251 1 94.06 72 ALA A C 1
ATOM 535 O O . ALA A 1 72 ? -5.461 -23.859 -0.617 1 94.06 72 ALA A O 1
ATOM 536 N N . SER A 1 73 ? -5.449 -22.328 1.029 1 96.75 73 SER A N 1
ATOM 537 C CA . SER A 1 73 ? -4.023 -22.062 0.897 1 96.75 73 SER A CA 1
ATOM 538 C C . SER A 1 73 ? -3.191 -23.297 1.231 1 96.75 73 SER A C 1
ATOM 540 O O . SER A 1 73 ? -2.016 -23.375 0.87 1 96.75 73 SER A O 1
ATOM 542 N N . ILE A 1 74 ? -3.797 -24.281 1.844 1 95.12 74 ILE A N 1
ATOM 543 C CA . ILE A 1 74 ? -3.111 -25.516 2.217 1 95.12 74 ILE A CA 1
ATOM 544 C C . ILE A 1 74 ? -2.602 -26.219 0.964 1 95.12 74 ILE A C 1
ATOM 546 O O . ILE A 1 74 ? -1.679 -27.031 1.037 1 95.12 74 ILE A O 1
ATOM 550 N N . LYS A 1 75 ? -3.113 -25.922 -0.221 1 94.69 75 LYS A N 1
ATOM 551 C CA . LYS A 1 75 ? -2.799 -26.609 -1.477 1 94.69 75 LYS A CA 1
ATOM 552 C C . LYS A 1 75 ? -1.571 -25.984 -2.141 1 94.69 75 LYS A C 1
ATOM 554 O O . LYS A 1 75 ? -1.092 -26.484 -3.16 1 94.69 75 LYS A O 1
ATOM 559 N N . MET A 1 76 ? -1.026 -24.906 -1.595 1 96.81 76 MET A N 1
ATOM 560 C CA . MET A 1 76 ? 0.015 -24.141 -2.264 1 96.81 76 MET A CA 1
ATOM 561 C C . MET A 1 76 ? 1.247 -25 -2.527 1 96.81 76 MET A C 1
ATOM 563 O O . MET A 1 76 ? 1.795 -24.984 -3.631 1 96.81 76 MET A O 1
ATOM 567 N N . PRO A 1 77 ? 1.691 -25.844 -1.543 1 95 77 PRO A N 1
ATOM 568 C CA . PRO A 1 77 ? 2.848 -26.703 -1.836 1 95 77 PRO A CA 1
ATOM 569 C C . PRO A 1 77 ? 2.604 -27.641 -3.012 1 95 77 PRO A C 1
ATOM 571 O O . PRO A 1 77 ? 3.514 -27.891 -3.807 1 95 77 PRO A O 1
ATOM 574 N N . LEU A 1 78 ? 1.393 -28.125 -3.193 1 94.75 78 LEU A N 1
ATOM 575 C CA . LEU A 1 78 ? 1.041 -29.016 -4.297 1 94.75 78 LEU A CA 1
ATOM 576 C C . LEU A 1 78 ? 1.095 -28.266 -5.629 1 94.75 78 LEU A C 1
ATOM 578 O O . LEU A 1 78 ? 1.616 -28.797 -6.613 1 94.75 78 LEU A O 1
ATOM 582 N N . ILE A 1 79 ? 0.571 -27.062 -5.605 1 97 79 ILE A N 1
ATOM 583 C CA . ILE A 1 79 ? 0.542 -26.25 -6.816 1 97 79 ILE A CA 1
ATOM 584 C C . ILE A 1 79 ? 1.969 -25.953 -7.27 1 97 79 ILE A C 1
ATOM 586 O O . ILE A 1 79 ? 2.305 -26.125 -8.445 1 97 79 ILE A O 1
ATOM 590 N N . VAL A 1 80 ? 2.789 -25.547 -6.328 1 97.56 80 VAL A N 1
ATOM 591 C CA . VAL A 1 80 ? 4.16 -25.156 -6.641 1 97.56 80 VAL A CA 1
ATOM 592 C C . VAL A 1 80 ? 4.941 -26.375 -7.133 1 97.56 80 VAL A C 1
ATOM 594 O O . VAL A 1 80 ? 5.691 -26.297 -8.109 1 97.56 80 VAL A O 1
ATOM 597 N N . GLU A 1 81 ? 4.758 -27.5 -6.52 1 95.25 81 GLU A N 1
ATOM 598 C CA . GLU A 1 81 ? 5.43 -28.719 -6.938 1 95.25 81 GLU A CA 1
ATOM 599 C C . GLU A 1 81 ? 5.035 -29.109 -8.359 1 95.25 81 GLU A C 1
ATOM 601 O O . GLU A 1 81 ? 5.895 -29.438 -9.18 1 95.25 81 GLU A O 1
ATOM 606 N N . ALA A 1 82 ? 3.762 -29.078 -8.633 1 96.31 82 ALA A N 1
ATOM 607 C CA . ALA A 1 82 ? 3.26 -29.438 -9.953 1 96.31 82 ALA A CA 1
ATOM 608 C C . ALA A 1 82 ? 3.805 -28.516 -11.023 1 96.31 82 ALA A C 1
ATOM 610 O O . ALA A 1 82 ? 4.203 -28.953 -12.102 1 96.31 82 ALA A O 1
ATOM 611 N N . LEU A 1 83 ? 3.846 -27.203 -10.734 1 97.12 83 LEU A N 1
ATOM 612 C CA . LEU A 1 83 ? 4.34 -26.234 -11.703 1 97.12 83 LEU A CA 1
ATOM 613 C C . LEU A 1 83 ? 5.848 -26.375 -11.891 1 97.12 83 LEU A C 1
ATOM 615 O O . LEU A 1 83 ? 6.367 -26.141 -12.984 1 97.12 83 LEU A O 1
ATOM 619 N N . GLY A 1 84 ? 6.543 -26.688 -10.812 1 93.31 84 GLY A N 1
ATOM 620 C CA . GLY A 1 84 ? 7.984 -26.859 -10.852 1 93.31 84 GLY A CA 1
ATOM 621 C C . GLY A 1 84 ? 8.43 -27.984 -11.773 1 93.31 84 GLY A C 1
ATOM 622 O O . GLY A 1 84 ? 9.578 -28.016 -12.219 1 93.31 84 GLY A O 1
ATOM 623 N N . ALA A 1 85 ? 7.52 -28.906 -12.07 1 92 85 ALA A N 1
ATOM 624 C CA . ALA A 1 85 ? 7.824 -30.031 -12.961 1 92 85 ALA A CA 1
ATOM 625 C C . ALA A 1 85 ? 7.887 -29.562 -14.414 1 92 85 ALA A C 1
ATOM 627 O O . ALA A 1 85 ? 8.398 -30.281 -15.273 1 92 85 ALA A O 1
ATOM 628 N N . ASP A 1 86 ? 7.371 -28.422 -14.664 1 93 86 ASP A N 1
ATOM 629 C CA . ASP A 1 86 ? 7.414 -27.859 -16 1 93 86 ASP A CA 1
ATOM 630 C C . ASP A 1 86 ? 8.633 -26.953 -16.172 1 93 86 ASP A C 1
ATOM 632 O O . ASP A 1 86 ? 8.711 -25.891 -15.562 1 93 86 ASP A O 1
ATOM 636 N N . ALA A 1 87 ? 9.555 -27.281 -17.062 1 91.44 87 ALA A N 1
ATOM 637 C CA . ALA A 1 87 ? 10.812 -26.578 -17.25 1 91.44 87 ALA A CA 1
ATOM 638 C C . ALA A 1 87 ? 10.57 -25.188 -17.844 1 91.44 87 ALA A C 1
ATOM 640 O O . ALA A 1 87 ? 11.461 -24.328 -17.812 1 91.44 87 ALA A O 1
ATOM 641 N N . ASN A 1 88 ? 9.359 -24.984 -18.297 1 93.69 88 ASN A N 1
ATOM 642 C CA . ASN A 1 88 ? 9.062 -23.719 -18.953 1 93.69 88 ASN A CA 1
ATOM 643 C C . ASN A 1 88 ? 8.336 -22.75 -18.016 1 93.69 88 ASN A C 1
ATOM 645 O O . ASN A 1 88 ? 7.855 -21.703 -18.438 1 93.69 88 ASN A O 1
ATOM 649 N N . VAL A 1 89 ? 8.258 -23.125 -16.766 1 96.75 89 VAL A N 1
ATOM 650 C CA . VAL A 1 89 ? 7.547 -22.281 -15.812 1 96.75 89 VAL A CA 1
ATOM 651 C C . VAL A 1 89 ? 8.453 -21.969 -14.625 1 96.75 89 VAL A C 1
ATOM 653 O O . VAL A 1 89 ? 9.07 -22.875 -14.047 1 96.75 89 VAL A O 1
ATOM 656 N N . GLU A 1 90 ? 8.609 -20.734 -14.297 1 96.75 90 GLU A N 1
ATOM 657 C CA . GLU A 1 90 ? 9.25 -20.281 -13.07 1 96.75 90 GLU A CA 1
ATOM 658 C C . GLU A 1 90 ? 8.227 -19.656 -12.109 1 96.75 90 GLU A C 1
ATOM 660 O O . GLU A 1 90 ? 7.305 -18.969 -12.547 1 96.75 90 GLU A O 1
ATOM 665 N N . VAL A 1 91 ? 8.484 -19.953 -10.805 1 97.81 91 VAL A N 1
ATOM 666 C CA . VAL A 1 91 ? 7.449 -19.578 -9.852 1 97.81 91 VAL A CA 1
ATOM 667 C C . VAL A 1 91 ? 8.062 -18.766 -8.711 1 97.81 91 VAL A C 1
ATOM 669 O O . VAL A 1 91 ? 9.148 -19.094 -8.227 1 97.81 91 VAL A O 1
ATOM 672 N N . GLN A 1 92 ? 7.465 -17.672 -8.336 1 97.94 92 GLN A N 1
ATOM 673 C CA . GLN A 1 92 ? 7.621 -17 -7.055 1 97.94 92 GLN A CA 1
ATOM 674 C C . GLN A 1 92 ? 6.293 -16.922 -6.309 1 97.94 92 GLN A C 1
ATOM 676 O O . GLN A 1 92 ? 5.23 -16.875 -6.93 1 97.94 92 GLN A O 1
ATOM 681 N N . VAL A 1 93 ? 6.383 -16.938 -4.949 1 98.56 93 VAL A N 1
ATOM 682 C CA . VAL A 1 93 ? 5.16 -16.922 -4.148 1 98.56 93 VAL A CA 1
ATOM 683 C C . VAL A 1 93 ? 5.152 -15.688 -3.25 1 98.56 93 VAL A C 1
ATOM 685 O O . VAL A 1 93 ? 6.16 -15.367 -2.615 1 98.56 93 VAL A O 1
ATOM 688 N N . VAL A 1 94 ? 4.086 -14.969 -3.266 1 98.69 94 VAL A N 1
ATOM 689 C CA . VAL A 1 94 ? 3.832 -13.914 -2.291 1 98.69 94 VAL A CA 1
ATOM 690 C C . VAL A 1 94 ? 2.771 -14.375 -1.294 1 98.69 94 VAL A C 1
ATOM 692 O O . VAL A 1 94 ? 1.634 -14.664 -1.675 1 98.69 94 VAL A O 1
ATOM 695 N N . ALA A 1 95 ? 3.129 -14.406 -0.018 1 98.5 95 ALA A N 1
ATOM 696 C CA . ALA A 1 95 ? 2.24 -14.945 1.006 1 98.5 95 ALA A CA 1
ATOM 697 C C . ALA A 1 95 ? 1.778 -13.852 1.967 1 98.5 95 ALA A C 1
ATOM 699 O O . ALA A 1 95 ? 2.598 -13.117 2.52 1 98.5 95 ALA A O 1
ATOM 700 N N . THR A 1 96 ? 0.47 -13.75 2.129 1 98.06 96 THR A N 1
ATOM 701 C CA . THR A 1 96 ? -0.009 -12.945 3.244 1 98.06 96 THR A CA 1
ATOM 702 C C . THR A 1 96 ? 0.242 -13.648 4.57 1 98.06 96 THR A C 1
ATOM 704 O O . THR A 1 96 ? 0.368 -14.875 4.613 1 98.06 96 THR A O 1
ATOM 707 N N . GLY A 1 97 ? 0.302 -12.859 5.664 1 96.31 97 GLY A N 1
ATOM 708 C CA . GLY A 1 97 ? 0.484 -13.461 6.977 1 96.31 97 GLY A CA 1
ATOM 709 C C . GLY A 1 97 ? -0.558 -14.516 7.305 1 96.31 97 GLY A C 1
ATOM 710 O O . GLY A 1 97 ? -0.226 -15.586 7.812 1 96.31 97 GLY A O 1
ATOM 711 N N . SER A 1 98 ? -1.744 -14.266 6.992 1 97.06 98 SER A N 1
ATOM 712 C CA . SER A 1 98 ? -2.854 -15.164 7.289 1 97.06 98 SER A CA 1
ATOM 713 C C . SER A 1 98 ? -2.715 -16.484 6.531 1 97.06 98 SER A C 1
ATOM 715 O O . SER A 1 98 ? -3.113 -17.531 7.031 1 97.06 98 SER A O 1
ATOM 717 N N . SER A 1 99 ? -2.191 -16.453 5.328 1 97.56 99 SER A N 1
ATOM 718 C CA . SER A 1 99 ? -2.104 -17.672 4.527 1 97.56 99 SER A CA 1
ATOM 719 C C . SER A 1 99 ? -1.09 -18.641 5.113 1 97.56 99 SER A C 1
ATOM 721 O O . SER A 1 99 ? -1.207 -19.859 4.926 1 97.56 99 SER A O 1
ATOM 723 N N . LEU A 1 100 ? -0.156 -18.172 5.852 1 96.44 100 LEU A N 1
ATOM 724 C CA . LEU A 1 100 ? 0.944 -18.984 6.355 1 96.44 100 LEU A CA 1
ATOM 725 C C . LEU A 1 100 ? 0.506 -19.797 7.566 1 96.44 100 LEU A C 1
ATOM 727 O O . LEU A 1 100 ? 1.278 -20.609 8.086 1 96.44 100 LEU A O 1
ATOM 731 N N . HIS A 1 101 ? -0.667 -19.594 7.969 1 94.75 101 HIS A N 1
ATOM 732 C CA . HIS A 1 101 ? -1.248 -20.469 8.984 1 94.75 101 HIS A CA 1
ATOM 733 C C . HIS A 1 101 ? -1.593 -21.828 8.414 1 94.75 101 HIS A C 1
ATOM 735 O O . HIS A 1 101 ? -1.784 -22.797 9.164 1 94.75 101 HIS A O 1
ATOM 741 N N . PHE A 1 102 ? -1.601 -21.969 7.078 1 94.06 102 PHE A N 1
ATOM 742 C CA . PHE A 1 102 ? -2.154 -23.172 6.473 1 94.06 102 PHE A CA 1
ATOM 743 C C . PHE A 1 102 ? -1.052 -24.031 5.852 1 94.06 102 PHE A C 1
ATOM 745 O O . PHE A 1 102 ? -1.275 -25.188 5.512 1 94.06 102 PHE A O 1
ATOM 752 N N . TYR A 1 103 ? 0.086 -23.469 5.613 1 93.88 103 TYR A N 1
ATOM 753 C CA . TYR A 1 103 ? 1.214 -24.203 5.062 1 93.88 103 TYR A CA 1
ATOM 754 C C . TYR A 1 103 ? 2.537 -23.609 5.527 1 93.88 103 TYR A C 1
ATOM 756 O O . TYR A 1 103 ? 2.578 -22.484 6.02 1 93.88 103 TYR A O 1
ATOM 764 N N . ASP A 1 104 ? 3.584 -24.359 5.332 1 92.44 104 ASP A N 1
ATOM 765 C CA . ASP A 1 104 ? 4.926 -23.922 5.695 1 92.44 104 ASP A CA 1
ATOM 766 C C . ASP A 1 104 ? 5.66 -23.344 4.488 1 92.44 104 ASP A C 1
ATOM 768 O O . ASP A 1 104 ? 5.809 -24.016 3.465 1 92.44 104 ASP A O 1
ATOM 772 N N . ALA A 1 105 ? 6.102 -22.125 4.727 1 94.38 105 ALA A N 1
ATOM 773 C CA . ALA A 1 105 ? 6.848 -21.469 3.656 1 94.38 105 ALA A CA 1
ATOM 774 C C . ALA A 1 105 ? 8.023 -22.328 3.203 1 94.38 105 ALA A C 1
ATOM 776 O O . ALA A 1 105 ? 8.32 -22.391 2.008 1 94.38 105 ALA A O 1
ATOM 777 N N . ALA A 1 106 ? 8.641 -22.953 4.113 1 91.38 106 ALA A N 1
ATOM 778 C CA . ALA A 1 106 ? 9.805 -23.781 3.814 1 91.38 106 ALA A CA 1
ATOM 779 C C . ALA A 1 106 ? 9.422 -24.953 2.928 1 91.38 106 ALA A C 1
ATOM 781 O O . ALA A 1 106 ? 10.211 -25.391 2.082 1 91.38 106 ALA A O 1
ATOM 782 N N . ALA A 1 107 ? 8.273 -25.484 3.137 1 90.19 107 ALA A N 1
ATOM 783 C CA . ALA A 1 107 ? 7.789 -26.594 2.305 1 90.19 107 ALA A CA 1
ATOM 784 C C . ALA A 1 107 ? 7.625 -26.156 0.854 1 90.19 107 ALA A C 1
ATOM 786 O O . ALA A 1 107 ? 7.945 -26.906 -0.07 1 90.19 107 ALA A O 1
ATOM 787 N N . VAL A 1 108 ? 7.18 -24.969 0.722 1 93.94 108 VAL A N 1
ATOM 788 C CA . VAL A 1 108 ? 6.98 -24.406 -0.61 1 93.94 108 VAL A CA 1
ATOM 789 C C . VAL A 1 108 ? 8.336 -24.141 -1.266 1 93.94 108 VAL A C 1
ATOM 791 O O . VAL A 1 108 ? 8.555 -24.516 -2.42 1 93.94 108 VAL A O 1
ATOM 794 N N . GLU A 1 109 ? 9.219 -23.547 -0.549 1 92.25 109 GLU A N 1
ATOM 795 C CA . GLU A 1 109 ? 10.547 -23.219 -1.069 1 92.25 109 GLU A CA 1
ATOM 796 C C . GLU A 1 109 ? 11.336 -24.5 -1.395 1 92.25 109 GLU A C 1
ATOM 798 O O . GLU A 1 109 ? 12.148 -24.5 -2.32 1 92.25 109 GLU A O 1
ATOM 803 N N . GLY A 1 110 ? 11.062 -25.531 -0.653 1 87 110 GLY A N 1
ATOM 804 C CA . GLY A 1 110 ? 11.734 -26.797 -0.861 1 87 110 GLY A CA 1
ATOM 805 C C . GLY A 1 110 ? 11.133 -27.609 -1.989 1 87 110 GLY A C 1
ATOM 806 O O . GLY A 1 110 ? 11.758 -28.562 -2.482 1 87 110 GLY A O 1
ATOM 807 N N . ALA A 1 111 ? 9.953 -27.266 -2.363 1 83.31 111 ALA A N 1
ATOM 808 C CA . ALA A 1 111 ? 9.234 -28.047 -3.367 1 83.31 111 ALA A CA 1
ATOM 809 C C . ALA A 1 111 ? 9.891 -27.906 -4.742 1 83.31 111 ALA A C 1
ATOM 811 O O . ALA A 1 111 ? 9.766 -28.781 -5.59 1 83.31 111 ALA A O 1
ATOM 812 N N . HIS A 1 112 ? 10.57 -26.75 -4.984 1 83.56 112 HIS A N 1
ATOM 813 C CA . HIS A 1 112 ? 11.25 -26.516 -6.254 1 83.56 112 HIS A CA 1
ATOM 814 C C . HIS A 1 112 ? 12.359 -25.484 -6.105 1 83.56 112 HIS A C 1
ATOM 816 O O . HIS A 1 112 ? 12.188 -24.469 -5.43 1 83.56 112 HIS A O 1
ATOM 822 N N . GLU A 1 113 ? 13.43 -25.75 -6.773 1 83.56 113 GLU A N 1
ATOM 823 C CA . GLU A 1 113 ? 14.57 -24.828 -6.715 1 83.56 113 GLU A CA 1
ATOM 824 C C . GLU A 1 113 ? 14.227 -23.484 -7.336 1 83.56 113 GLU A C 1
ATOM 826 O O . GLU A 1 113 ? 13.555 -23.422 -8.375 1 83.56 113 GLU A O 1
ATOM 831 N N . GLY A 1 114 ? 14.57 -22.469 -6.68 1 88.81 114 GLY A N 1
ATOM 832 C CA . GLY A 1 114 ? 14.391 -21.141 -7.242 1 88.81 114 GLY A CA 1
ATOM 833 C C . GLY A 1 114 ? 13.125 -20.453 -6.766 1 88.81 114 GLY A C 1
ATOM 834 O O . GLY A 1 114 ? 12.93 -19.266 -7.008 1 88.81 114 GLY A O 1
ATOM 835 N N . VAL A 1 115 ? 12.344 -21.234 -6.082 1 93.5 115 VAL A N 1
ATOM 836 C CA . VAL A 1 115 ? 11.094 -20.656 -5.605 1 93.5 115 VAL A CA 1
ATOM 837 C C . VAL A 1 115 ? 11.344 -19.906 -4.301 1 93.5 115 VAL A C 1
ATOM 839 O O . VAL A 1 115 ? 11.961 -20.4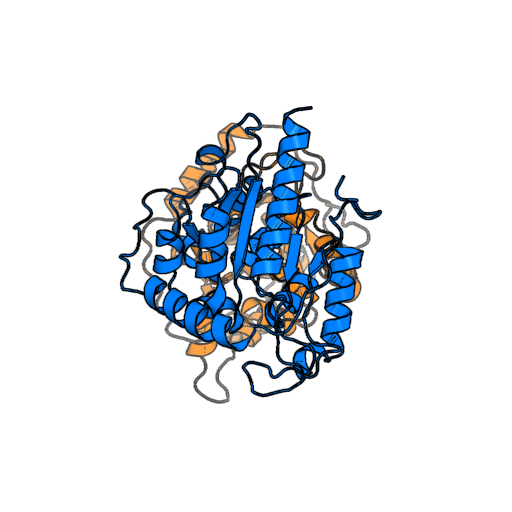38 -3.377 1 93.5 115 VAL A O 1
ATOM 842 N N . GLY A 1 116 ? 10.961 -18.672 -4.25 1 95.25 116 GLY A N 1
ATOM 843 C CA . GLY A 1 116 ? 10.953 -17.891 -3.025 1 95.25 116 GLY A CA 1
ATOM 844 C C . GLY A 1 116 ? 9.555 -17.594 -2.518 1 95.25 116 GLY A C 1
ATOM 845 O O . GLY A 1 116 ? 8.617 -17.438 -3.309 1 95.25 116 GLY A O 1
ATOM 846 N N . VAL A 1 117 ? 9.461 -17.625 -1.157 1 97.38 117 VAL A N 1
ATOM 847 C CA . VAL A 1 117 ? 8.234 -17.172 -0.518 1 97.38 117 VAL A CA 1
ATOM 848 C C . VAL A 1 117 ? 8.477 -15.797 0.12 1 97.38 117 VAL A C 1
ATOM 850 O O . VAL A 1 117 ? 9.281 -15.672 1.046 1 97.38 117 VAL A O 1
ATOM 853 N N . TRP A 1 118 ? 7.734 -14.812 -0.385 1 97.38 118 TRP A N 1
ATOM 854 C CA . TRP A 1 118 ? 7.922 -13.43 0.026 1 97.38 118 TRP A CA 1
ATOM 855 C C . TRP A 1 118 ? 6.754 -12.945 0.882 1 97.38 118 TRP A C 1
ATOM 857 O O . TRP A 1 118 ? 5.598 -13.25 0.589 1 97.38 118 TRP A O 1
ATOM 867 N N . THR A 1 119 ? 7.137 -12.219 1.909 1 96.94 119 THR A N 1
ATOM 868 C CA . THR A 1 119 ? 6.148 -11.711 2.854 1 96.94 119 THR A CA 1
ATOM 869 C C . THR A 1 119 ? 6.289 -10.195 3.018 1 96.94 119 THR A C 1
ATOM 871 O O . THR A 1 119 ? 7.199 -9.586 2.451 1 96.94 119 THR A O 1
ATOM 874 N N . ASP A 1 120 ? 5.375 -9.578 3.834 1 94.94 120 ASP A N 1
ATOM 875 C CA . ASP A 1 120 ? 5.426 -8.148 4.133 1 94.94 120 ASP A CA 1
ATOM 876 C C . ASP A 1 120 ? 6.758 -7.77 4.777 1 94.94 120 ASP A C 1
ATOM 878 O O . ASP A 1 120 ? 7.289 -6.688 4.527 1 94.94 120 ASP A O 1
ATOM 882 N N . ASN A 1 121 ? 7.207 -8.609 5.574 1 92.38 121 ASN A N 1
ATOM 883 C CA . ASN A 1 121 ? 8.469 -8.336 6.25 1 92.38 121 ASN A CA 1
ATOM 884 C C . ASN A 1 121 ? 9.617 -8.203 5.258 1 92.38 121 ASN A C 1
ATOM 886 O O . ASN A 1 121 ? 10.516 -7.375 5.445 1 92.38 121 ASN A O 1
ATOM 890 N N . ASP A 1 122 ? 9.594 -8.961 4.199 1 92.88 122 ASP A N 1
ATOM 891 C CA . ASP A 1 122 ? 10.648 -8.914 3.189 1 92.88 122 ASP A CA 1
ATOM 892 C C . ASP A 1 122 ? 10.633 -7.582 2.441 1 92.88 122 ASP A C 1
ATOM 894 O O . ASP A 1 122 ? 11.68 -7.082 2.033 1 92.88 122 ASP A O 1
ATOM 898 N N . GLU A 1 123 ? 9.461 -7.023 2.26 1 90.19 123 GLU A N 1
ATOM 899 C CA . GLU A 1 123 ? 9.289 -5.742 1.578 1 90.19 123 GLU A CA 1
ATOM 900 C C . GLU A 1 123 ? 10.055 -4.629 2.281 1 90.19 123 GLU A C 1
ATOM 902 O O . GLU A 1 123 ? 10.703 -3.807 1.629 1 90.19 123 GLU A O 1
ATOM 907 N N . TRP A 1 124 ? 10.086 -4.641 3.484 1 86.25 124 TRP A N 1
ATOM 908 C CA . TRP A 1 124 ? 10.594 -3.504 4.246 1 86.25 124 TRP A CA 1
ATOM 909 C C . TRP A 1 124 ? 12.016 -3.766 4.727 1 86.25 124 TRP A C 1
ATOM 911 O O . TRP A 1 124 ? 12.82 -2.838 4.836 1 86.25 124 TRP A O 1
ATOM 921 N N . ASN A 1 125 ? 12.352 -4.988 4.895 1 81.94 125 ASN A N 1
ATOM 922 C CA . ASN A 1 125 ? 13.672 -5.324 5.418 1 81.94 125 ASN A CA 1
ATOM 923 C C . ASN A 1 125 ? 14.742 -5.227 4.336 1 81.94 125 ASN A C 1
ATOM 925 O O . ASN A 1 125 ? 15.93 -5.066 4.641 1 81.94 125 ASN A O 1
ATOM 929 N N . ASP A 1 126 ? 14.367 -5.203 3.18 1 78.44 126 ASP A N 1
ATOM 930 C CA . ASP A 1 126 ? 15.344 -5.242 2.092 1 78.44 126 ASP A CA 1
ATOM 931 C C . ASP A 1 126 ? 15.688 -3.836 1.607 1 78.44 126 ASP A C 1
ATOM 933 O O . ASP A 1 126 ? 16.609 -3.658 0.807 1 78.44 126 ASP A O 1
ATOM 937 N N . TRP A 1 127 ? 15.016 -2.889 2.084 1 79.38 127 TRP A N 1
ATOM 938 C CA . TRP A 1 127 ? 15.266 -1.521 1.643 1 79.38 127 TRP A CA 1
ATOM 939 C C . TRP A 1 127 ? 16.094 -0.763 2.672 1 79.38 127 TRP A C 1
ATOM 941 O O . TRP A 1 127 ? 15.727 -0.688 3.846 1 79.38 127 TRP A O 1
ATOM 951 N N . HIS A 1 128 ? 17.234 -0.135 2.186 1 77.62 128 HIS A N 1
ATOM 952 C CA . HIS A 1 128 ? 18.094 0.581 3.113 1 77.62 128 HIS A CA 1
ATOM 953 C C . HIS A 1 128 ? 18.406 1.986 2.607 1 77.62 128 HIS A C 1
ATOM 955 O O . HIS A 1 128 ? 18.641 2.896 3.402 1 77.62 128 HIS A O 1
ATOM 961 N N . LYS A 1 129 ? 18.391 2.076 1.331 1 80.44 129 LYS A N 1
ATOM 962 C CA . LYS A 1 129 ? 18.703 3.363 0.722 1 80.44 129 LYS A CA 1
ATOM 963 C C . LYS A 1 129 ? 18.047 3.506 -0.646 1 80.44 129 LYS A C 1
ATOM 965 O O . LYS A 1 129 ? 17.641 2.512 -1.255 1 80.44 129 LYS A O 1
ATOM 970 N N . ILE A 1 130 ? 17.922 4.781 -1.052 1 80.25 130 ILE A N 1
ATOM 971 C CA . ILE A 1 130 ? 17.406 5.047 -2.391 1 80.25 130 ILE A CA 1
ATOM 972 C C . ILE A 1 130 ? 18.234 4.285 -3.424 1 80.25 130 ILE A C 1
ATOM 974 O O . ILE A 1 130 ? 19.469 4.25 -3.34 1 80.25 130 ILE A O 1
ATOM 978 N N . GLY A 1 131 ? 17.578 3.658 -4.281 1 81.12 131 GLY A N 1
ATOM 979 C CA . GLY A 1 131 ? 18.266 2.879 -5.293 1 81.12 131 GLY A CA 1
ATOM 980 C C . GLY A 1 131 ? 18.188 1.383 -5.051 1 81.12 131 GLY A C 1
ATOM 981 O O . GLY A 1 131 ? 18.391 0.588 -5.973 1 81.12 131 GLY A O 1
ATOM 982 N N . ASP A 1 132 ? 17.969 1.016 -3.822 1 86.44 132 ASP A N 1
ATOM 983 C CA . ASP A 1 132 ? 17.766 -0.402 -3.531 1 86.44 132 ASP A CA 1
ATOM 984 C C . ASP A 1 132 ? 16.516 -0.935 -4.227 1 86.44 132 ASP A C 1
ATOM 986 O O . ASP A 1 132 ? 15.555 -0.193 -4.441 1 86.44 132 ASP A O 1
ATOM 990 N N . PRO A 1 133 ? 16.594 -2.201 -4.555 1 89.94 133 PRO A N 1
ATOM 991 C CA . PRO A 1 133 ? 15.398 -2.777 -5.168 1 89.94 133 PRO A CA 1
ATOM 992 C C . PRO A 1 133 ? 14.188 -2.754 -4.238 1 89.94 133 PRO A C 1
ATOM 994 O O . PRO A 1 133 ? 14.328 -2.951 -3.027 1 89.94 133 PRO A O 1
ATOM 997 N N . ILE A 1 134 ? 13.133 -2.389 -4.797 1 92.69 134 ILE A N 1
ATOM 998 C CA . ILE A 1 134 ? 11.859 -2.416 -4.09 1 92.69 134 ILE A CA 1
ATOM 999 C C . ILE A 1 134 ? 11.102 -3.695 -4.445 1 92.69 134 ILE A C 1
ATOM 1001 O O . ILE A 1 134 ? 10.727 -3.902 -5.602 1 92.69 134 ILE A O 1
ATOM 1005 N N . LEU A 1 135 ? 10.781 -4.477 -3.467 1 95.44 135 LEU A N 1
ATOM 1006 C CA . LEU A 1 135 ? 10.367 -5.863 -3.672 1 95.44 135 LEU A CA 1
ATOM 1007 C C . LEU A 1 135 ? 9.102 -5.934 -4.516 1 95.44 135 LEU A C 1
ATOM 1009 O O . LEU A 1 135 ? 9.039 -6.688 -5.492 1 95.44 135 LEU A O 1
ATOM 1013 N N . HIS A 1 136 ? 7.988 -5.164 -4.164 1 96.69 136 HIS A N 1
ATOM 1014 C CA . HIS A 1 136 ? 6.754 -5.277 -4.938 1 96.69 136 HIS A CA 1
ATOM 1015 C C . HIS A 1 136 ? 6.957 -4.801 -6.371 1 96.69 136 HIS A C 1
ATOM 1017 O O . HIS A 1 136 ? 6.273 -5.262 -7.285 1 96.69 136 HIS A O 1
ATOM 1023 N N . ILE A 1 137 ? 7.898 -3.883 -6.59 1 95.62 137 ILE A N 1
ATOM 1024 C CA . ILE A 1 137 ? 8.211 -3.4 -7.93 1 95.62 137 ILE A CA 1
ATOM 1025 C C . ILE A 1 137 ? 8.984 -4.469 -8.695 1 95.62 137 ILE A C 1
ATOM 1027 O O . ILE A 1 137 ? 8.703 -4.738 -9.867 1 95.62 137 ILE A O 1
ATOM 1031 N N . GLU A 1 138 ? 9.969 -5.066 -8.031 1 96 138 GLU A N 1
ATOM 1032 C CA . GLU A 1 138 ? 10.789 -6.09 -8.664 1 96 138 GLU A CA 1
ATOM 1033 C C . GLU A 1 138 ? 9.969 -7.32 -9.023 1 96 138 GLU A C 1
ATOM 1035 O O . GLU A 1 138 ? 10.156 -7.91 -10.094 1 96 138 GLU A O 1
ATOM 1040 N N . LEU A 1 139 ? 9.094 -7.711 -8.164 1 97.44 139 LEU A N 1
ATOM 1041 C CA . LEU A 1 139 ? 8.219 -8.844 -8.445 1 97.44 139 LEU A CA 1
ATOM 1042 C C . LEU A 1 139 ? 7.301 -8.547 -9.625 1 97.44 139 LEU A C 1
ATOM 1044 O O . LEU A 1 139 ? 7.082 -9.414 -10.477 1 97.44 139 LEU A O 1
ATOM 1048 N N . ARG A 1 140 ? 6.793 -7.336 -9.648 1 96.62 140 ARG A N 1
ATOM 1049 C CA . ARG A 1 140 ? 5.957 -6.922 -10.773 1 96.62 140 ARG A CA 1
ATOM 1050 C C . ARG A 1 140 ? 6.742 -6.973 -12.086 1 96.62 140 ARG A C 1
ATOM 1052 O O . ARG A 1 140 ? 6.227 -7.438 -13.102 1 96.62 140 ARG A O 1
ATOM 1059 N N . ARG A 1 141 ? 8 -6.508 -12.07 1 95.88 141 ARG A N 1
ATOM 1060 C CA . ARG A 1 141 ? 8.844 -6.504 -13.266 1 95.88 141 ARG A CA 1
ATOM 1061 C C . ARG A 1 141 ? 9.141 -7.926 -13.734 1 95.88 141 ARG A C 1
ATOM 1063 O O . ARG A 1 141 ? 9.258 -8.18 -14.93 1 95.88 141 ARG A O 1
ATOM 1070 N N . TRP A 1 142 ? 9.211 -8.773 -12.812 1 97.12 142 TRP A N 1
ATOM 1071 C CA . TRP A 1 142 ? 9.594 -10.164 -13.07 1 97.12 142 TRP A CA 1
ATOM 1072 C C . TRP A 1 142 ? 8.422 -10.961 -13.633 1 97.12 142 TRP A C 1
ATOM 1074 O O . TRP A 1 142 ? 8.602 -11.805 -14.508 1 97.12 142 TRP A O 1
ATOM 1084 N N . ALA A 1 143 ? 7.246 -10.648 -13.305 1 97.88 143 ALA A N 1
ATOM 1085 C CA . ALA A 1 143 ? 6.078 -11.5 -13.516 1 97.88 143 ALA A CA 1
ATOM 1086 C C . ALA A 1 143 ? 5.523 -11.336 -14.93 1 97.88 143 ALA A C 1
ATOM 1088 O O . ALA A 1 143 ? 5.355 -10.211 -15.406 1 97.88 143 ALA A O 1
ATOM 1089 N N . ASP A 1 144 ? 5.199 -12.508 -15.523 1 97.38 144 ASP A N 1
ATOM 1090 C CA . ASP A 1 144 ? 4.426 -12.547 -16.766 1 97.38 144 ASP A CA 1
ATOM 1091 C C . ASP A 1 144 ? 2.947 -12.797 -16.484 1 97.38 144 ASP A C 1
ATOM 1093 O O . ASP A 1 144 ? 2.094 -12.531 -17.328 1 97.38 144 ASP A O 1
ATOM 1097 N N . LEU A 1 145 ? 2.699 -13.305 -15.375 1 98.38 145 LEU A N 1
ATOM 1098 C CA . LEU A 1 145 ? 1.364 -13.672 -14.914 1 98.38 145 LEU A CA 1
ATOM 1099 C C . LEU A 1 145 ? 1.278 -13.617 -13.391 1 98.38 145 LEU A C 1
ATOM 1101 O O . LEU A 1 145 ? 2.205 -14.039 -12.695 1 98.38 145 LEU A O 1
ATOM 1105 N N . VAL A 1 146 ? 0.21 -13.062 -12.914 1 98.81 146 VAL A N 1
ATOM 1106 C CA . VAL A 1 146 ? -0.054 -13.102 -11.484 1 98.81 146 VAL A CA 1
ATOM 1107 C C . VAL A 1 146 ? -1.337 -13.883 -11.219 1 98.81 146 VAL A C 1
ATOM 1109 O O . VAL A 1 146 ? -2.361 -13.648 -11.859 1 98.81 146 VAL A O 1
ATOM 1112 N N . VAL A 1 147 ? -1.275 -14.852 -10.328 1 98.88 147 VAL A N 1
ATOM 1113 C CA . VAL A 1 147 ? -2.439 -15.641 -9.945 1 98.88 147 VAL A CA 1
ATOM 1114 C C . VAL A 1 147 ? -2.656 -15.555 -8.438 1 98.88 147 VAL A C 1
ATOM 1116 O O . VAL A 1 147 ? -1.785 -15.945 -7.656 1 98.88 147 VAL A O 1
ATOM 1119 N N . VAL A 1 148 ? -3.795 -15 -8.047 1 98.88 148 VAL A N 1
ATOM 1120 C CA . VAL A 1 148 ? -4.168 -14.984 -6.633 1 98.88 148 VAL A CA 1
ATOM 1121 C C . VAL A 1 148 ? -4.969 -16.234 -6.297 1 98.88 148 VAL A C 1
ATOM 1123 O O . VAL A 1 148 ? -6.129 -16.375 -6.688 1 98.88 148 VAL A O 1
ATOM 1126 N N . VAL A 1 149 ? -4.312 -17.172 -5.535 1 98.56 149 VAL A N 1
ATOM 1127 C CA . VAL A 1 149 ? -4.875 -18.5 -5.348 1 98.56 149 VAL A CA 1
ATOM 1128 C C . VAL A 1 149 ? -4.492 -19.031 -3.971 1 98.56 149 VAL A C 1
ATOM 1130 O O . VAL A 1 149 ? -3.348 -19.438 -3.748 1 98.56 149 VAL A O 1
ATOM 1133 N N . PRO A 1 150 ? -5.469 -19.031 -3.082 1 98.38 150 PRO A N 1
ATOM 1134 C CA . PRO A 1 150 ? -6.848 -18.547 -3.186 1 98.38 150 PRO A CA 1
ATOM 1135 C C . PRO A 1 150 ? -6.965 -17.031 -3.008 1 98.38 150 PRO A C 1
ATOM 1137 O O . PRO A 1 150 ? -6.082 -16.406 -2.416 1 98.38 150 PRO A O 1
ATOM 1140 N N . CYS A 1 151 ? -8.039 -16.531 -3.557 1 98.56 151 CYS A N 1
ATOM 1141 C CA . CYS A 1 151 ? -8.406 -15.133 -3.322 1 98.56 151 CYS A CA 1
ATOM 1142 C C . CYS A 1 151 ? -9.531 -15.039 -2.295 1 98.56 151 CYS A C 1
ATOM 1144 O O . CYS A 1 151 ? -10.688 -15.305 -2.607 1 98.56 151 CYS A O 1
ATOM 1146 N N . SER A 1 152 ? -9.219 -14.633 -1.084 1 98.31 152 SER A N 1
ATOM 1147 C CA . SER A 1 152 ? -10.195 -14.523 -0.012 1 98.31 152 SER A CA 1
ATOM 1148 C C . SER A 1 152 ? -11.133 -13.344 -0.237 1 98.31 152 SER A C 1
ATOM 1150 O O . SER A 1 152 ? -10.852 -12.469 -1.065 1 98.31 152 SER A O 1
ATOM 1152 N N . ALA A 1 153 ? -12.219 -13.32 0.545 1 98.19 153 ALA A N 1
ATOM 1153 C CA . ALA A 1 153 ? -13.156 -12.203 0.47 1 98.19 153 ALA A CA 1
ATOM 1154 C C . ALA A 1 153 ? -12.469 -10.891 0.832 1 98.19 153 ALA A C 1
ATOM 1156 O O . ALA A 1 153 ? -12.719 -9.859 0.2 1 98.19 153 ALA A O 1
ATOM 1157 N N . ASP A 1 154 ? -11.641 -10.945 1.771 1 98.19 154 ASP A N 1
ATOM 1158 C CA . ASP A 1 154 ? -10.922 -9.75 2.209 1 98.19 154 ASP A CA 1
ATOM 1159 C C . ASP A 1 154 ? -10.016 -9.219 1.105 1 98.19 154 ASP A C 1
ATOM 1161 O O . ASP A 1 154 ? -10.016 -8.023 0.808 1 98.19 154 ASP A O 1
ATOM 1165 N N . MET A 1 155 ? -9.242 -10.148 0.532 1 98.56 155 MET A N 1
ATOM 1166 C CA . MET A 1 155 ? -8.336 -9.773 -0.552 1 98.56 155 MET A CA 1
ATOM 1167 C C . MET A 1 155 ? -9.109 -9.195 -1.73 1 98.56 155 MET A C 1
ATOM 1169 O O . MET A 1 155 ? -8.734 -8.156 -2.275 1 98.56 155 MET A O 1
ATOM 1173 N N . LEU A 1 156 ? -10.18 -9.805 -2.086 1 98.69 156 LEU A N 1
ATOM 1174 C CA . LEU A 1 156 ? -11.023 -9.336 -3.182 1 98.69 156 LEU A CA 1
ATOM 1175 C C . LEU A 1 156 ? -11.523 -7.918 -2.912 1 98.69 156 LEU A C 1
ATOM 1177 O O . LEU A 1 156 ? -11.469 -7.059 -3.793 1 98.69 156 LEU A O 1
ATOM 1181 N N . ALA A 1 157 ? -12 -7.68 -1.697 1 98.62 157 ALA A N 1
ATOM 1182 C CA . ALA A 1 157 ? -12.523 -6.371 -1.306 1 98.62 157 ALA A CA 1
ATOM 1183 C C . ALA A 1 157 ? -11.438 -5.301 -1.379 1 98.62 157 ALA A C 1
ATOM 1185 O O . ALA A 1 157 ? -11.672 -4.199 -1.88 1 98.62 157 ALA A O 1
ATOM 1186 N N . LYS A 1 158 ? -10.281 -5.648 -0.913 1 98.62 158 LYS A N 1
ATOM 1187 C CA . LYS A 1 158 ? -9.188 -4.684 -0.879 1 98.62 158 LYS A CA 1
ATOM 1188 C C . LYS A 1 158 ? -8.703 -4.359 -2.287 1 98.62 158 LYS A C 1
ATOM 1190 O O . LYS A 1 158 ? -8.398 -3.203 -2.596 1 98.62 158 LYS A O 1
ATOM 1195 N N . ILE A 1 159 ? -8.641 -5.375 -3.139 1 98.62 159 ILE A N 1
ATOM 1196 C CA . ILE A 1 159 ? -8.289 -5.145 -4.535 1 98.62 159 ILE A CA 1
ATOM 1197 C C . ILE A 1 159 ? -9.305 -4.188 -5.164 1 98.62 159 ILE A C 1
ATOM 1199 O O . ILE A 1 159 ? -8.922 -3.197 -5.797 1 98.62 159 ILE A O 1
ATOM 1203 N N . ALA A 1 160 ? -10.547 -4.414 -4.938 1 98.31 160 ALA A N 1
ATOM 1204 C CA . ALA A 1 160 ? -11.617 -3.637 -5.547 1 98.31 160 ALA A CA 1
ATOM 1205 C C . ALA A 1 160 ? -11.633 -2.205 -5.02 1 98.31 160 ALA A C 1
ATOM 1207 O O . ALA A 1 160 ? -12.062 -1.283 -5.715 1 98.31 160 ALA A O 1
ATOM 1208 N N . GLY A 1 161 ? -11.125 -2.018 -3.816 1 97.56 161 GLY A N 1
ATOM 1209 C CA . GLY A 1 161 ? -11.125 -0.703 -3.195 1 97.56 161 GLY A CA 1
ATOM 1210 C C . GLY A 1 161 ? -9.828 0.055 -3.398 1 97.56 161 GLY A C 1
ATOM 1211 O O . GLY A 1 161 ? -9.727 1.227 -3.029 1 97.56 161 GLY A O 1
ATOM 1212 N N . GLY A 1 162 ? -8.859 -0.629 -3.887 1 97.69 162 GLY A N 1
ATOM 1213 C CA . GLY A 1 162 ? -7.574 0.002 -4.156 1 97.69 162 GLY A CA 1
ATOM 1214 C C . GLY A 1 162 ? -6.672 0.059 -2.938 1 97.69 162 GLY A C 1
ATOM 1215 O O . GLY A 1 162 ? -5.66 0.766 -2.939 1 97.69 162 GLY A O 1
ATOM 1216 N N . ILE A 1 163 ? -7.047 -0.671 -1.919 1 97.62 163 ILE A N 1
ATOM 1217 C CA . ILE A 1 163 ? -6.23 -0.742 -0.711 1 97.62 163 ILE A CA 1
ATOM 1218 C C . ILE A 1 163 ? -4.957 -1.54 -0.993 1 97.62 163 ILE A C 1
ATOM 1220 O O . ILE A 1 163 ? -5.004 -2.578 -1.658 1 97.62 163 ILE A O 1
ATOM 1224 N N . CYS A 1 164 ? -3.84 -1.029 -0.608 1 95.38 164 CYS A N 1
ATOM 1225 C CA . CYS A 1 164 ? -2.588 -1.747 -0.825 1 95.38 164 CYS A CA 1
ATOM 1226 C C . CYS A 1 164 ? -1.704 -1.688 0.414 1 95.38 164 CYS A C 1
ATOM 1228 O O . CYS A 1 164 ? -0.568 -1.213 0.349 1 95.38 164 CYS A O 1
ATOM 1230 N N . ASP A 1 165 ? -2.199 -2.402 1.41 1 96.31 165 ASP A N 1
ATOM 1231 C CA . ASP A 1 165 ? -1.597 -2.32 2.738 1 96.31 165 ASP A CA 1
ATOM 1232 C C . ASP A 1 165 ? -0.748 -3.555 3.033 1 96.31 165 ASP A C 1
ATOM 1234 O O . ASP A 1 165 ? -0.442 -3.842 4.191 1 96.31 165 ASP A O 1
ATOM 1238 N N . ASN A 1 166 ? -0.457 -4.34 2.055 1 97.25 166 ASN A N 1
ATOM 1239 C CA . ASN A 1 166 ? 0.495 -5.441 2.168 1 97.25 166 ASN A CA 1
ATOM 1240 C C . ASN A 1 166 ? 1.243 -5.672 0.858 1 97.25 166 ASN A C 1
ATOM 1242 O O . ASN A 1 166 ? 0.974 -5.004 -0.142 1 97.25 166 ASN A O 1
ATOM 1246 N N . LEU A 1 167 ? 2.203 -6.566 0.893 1 97.69 167 LEU A N 1
ATOM 1247 C CA . LEU A 1 167 ? 3.086 -6.785 -0.247 1 97.69 167 LEU A CA 1
ATOM 1248 C C . LEU A 1 167 ? 2.291 -7.199 -1.48 1 97.69 167 LEU A C 1
ATOM 1250 O O . LEU A 1 167 ? 2.488 -6.648 -2.566 1 97.69 167 LEU A O 1
ATOM 1254 N N . ALA A 1 168 ? 1.365 -8.125 -1.324 1 98.62 168 ALA A N 1
ATOM 1255 C CA . ALA A 1 168 ? 0.568 -8.625 -2.439 1 98.62 168 ALA A CA 1
ATOM 1256 C C . ALA A 1 168 ? -0.242 -7.508 -3.084 1 98.62 168 ALA A C 1
ATOM 1258 O O . ALA A 1 168 ? -0.231 -7.348 -4.309 1 98.62 168 ALA A O 1
ATOM 1259 N N . LEU A 1 169 ? -0.867 -6.773 -2.244 1 98.56 169 LEU A N 1
ATOM 1260 C CA . LEU A 1 169 ? -1.736 -5.707 -2.721 1 98.56 169 LEU A CA 1
ATOM 1261 C C . LEU A 1 169 ? -0.921 -4.582 -3.352 1 98.56 169 LEU A C 1
ATOM 1263 O O . LEU A 1 169 ? -1.337 -3.992 -4.352 1 98.56 169 LEU A O 1
ATOM 1267 N N . SER A 1 170 ? 0.208 -4.238 -2.734 1 98.06 170 SER A N 1
ATOM 1268 C CA . SER A 1 170 ? 1.088 -3.24 -3.33 1 98.06 170 SER A CA 1
ATOM 1269 C C . SER A 1 170 ? 1.551 -3.668 -4.719 1 98.06 170 SER A C 1
ATOM 1271 O O . SER A 1 170 ? 1.579 -2.857 -5.648 1 98.06 170 SER A O 1
ATOM 1273 N N . MET A 1 171 ? 1.928 -4.91 -4.887 1 98.25 171 MET A N 1
ATOM 1274 C CA . MET A 1 171 ? 2.357 -5.434 -6.18 1 98.25 171 MET A CA 1
ATOM 1275 C C . MET A 1 171 ? 1.23 -5.348 -7.203 1 98.25 171 MET A C 1
ATOM 1277 O O . MET A 1 171 ? 1.432 -4.855 -8.312 1 98.25 171 MET A O 1
ATOM 1281 N N . LEU A 1 172 ? 0.037 -5.777 -6.812 1 98.44 172 LEU A N 1
ATOM 1282 C CA . LEU A 1 172 ? -1.11 -5.773 -7.715 1 98.44 172 LEU A CA 1
ATOM 1283 C C . LEU A 1 172 ? -1.455 -4.355 -8.148 1 98.44 172 LEU A C 1
ATOM 1285 O O . LEU A 1 172 ? -1.807 -4.125 -9.312 1 98.44 172 LEU A O 1
ATOM 1289 N N . ARG A 1 173 ? -1.312 -3.447 -7.188 1 97.69 173 ARG A N 1
ATOM 1290 C CA . ARG A 1 173 ? -1.634 -2.047 -7.449 1 97.69 173 ARG A CA 1
ATOM 1291 C C . ARG A 1 173 ? -0.645 -1.432 -8.43 1 97.69 173 ARG A C 1
ATOM 1293 O O . ARG A 1 173 ? -0.993 -0.514 -9.18 1 97.69 173 ARG A O 1
ATOM 1300 N N . ALA A 1 174 ? 0.541 -2.01 -8.508 1 97.12 174 ALA A N 1
ATOM 1301 C CA . ALA A 1 174 ? 1.621 -1.427 -9.305 1 97.12 174 ALA A CA 1
ATOM 1302 C C . ALA A 1 174 ? 1.788 -2.164 -10.625 1 97.12 174 ALA A C 1
ATOM 1304 O O . ALA A 1 174 ? 2.738 -1.909 -11.367 1 97.12 174 ALA A O 1
ATOM 1305 N N . LEU A 1 175 ? 0.928 -3.08 -10.922 1 96.12 175 LEU A N 1
ATOM 1306 C CA . LEU A 1 175 ? 1.068 -3.873 -12.133 1 96.12 175 LEU A CA 1
ATOM 1307 C C . LEU A 1 175 ? 0.875 -3.006 -13.375 1 96.12 175 LEU A C 1
ATOM 1309 O O . LEU A 1 175 ? 0.103 -2.045 -13.352 1 96.12 175 LEU A O 1
ATOM 1313 N N . ASP A 1 176 ? 1.548 -3.33 -14.352 1 92.06 176 ASP A N 1
ATOM 1314 C CA . ASP A 1 176 ? 1.308 -2.742 -15.664 1 92.06 176 ASP A CA 1
ATOM 1315 C C . ASP A 1 176 ? 0.298 -3.566 -16.469 1 92.06 176 ASP A C 1
ATOM 1317 O O . ASP A 1 176 ? -0.837 -3.762 -16.016 1 92.06 176 ASP A O 1
ATOM 1321 N N . ASP A 1 177 ? 0.634 -4.141 -17.578 1 92.19 177 ASP A N 1
ATOM 1322 C CA . ASP A 1 177 ? -0.275 -4.891 -18.438 1 92.19 177 ASP A CA 1
ATOM 1323 C C . ASP A 1 177 ? -0.207 -6.387 -18.141 1 92.19 177 ASP A C 1
ATOM 1325 O O . ASP A 1 177 ? -0.702 -7.207 -18.906 1 92.19 177 ASP A O 1
ATOM 1329 N N . THR A 1 178 ? 0.369 -6.785 -17.04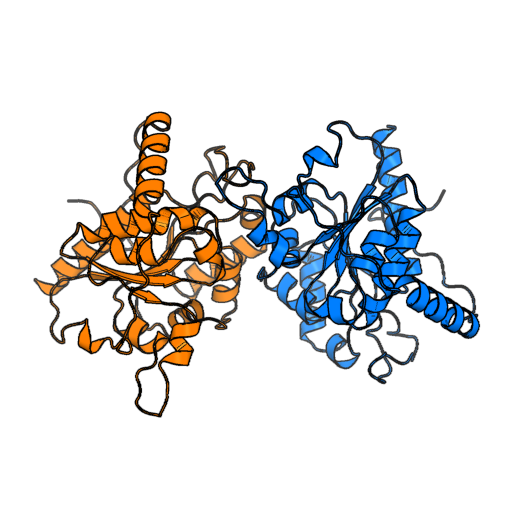7 1 96.44 178 THR A N 1
ATOM 1330 C CA . THR A 1 178 ? 0.484 -8.188 -16.656 1 96.44 178 THR A CA 1
ATOM 1331 C C . THR A 1 178 ? -0.892 -8.789 -16.375 1 96.44 178 THR A C 1
ATOM 1333 O O . THR A 1 178 ? -1.67 -8.234 -15.594 1 96.44 178 THR A O 1
ATOM 1336 N N . PRO A 1 179 ? -1.249 -9.883 -17.047 1 97.31 179 PRO A N 1
ATOM 1337 C CA . PRO A 1 179 ? -2.537 -10.523 -16.766 1 97.31 179 PRO A CA 1
ATOM 1338 C C . PRO A 1 179 ? -2.637 -11.039 -15.336 1 97.31 179 PRO A C 1
ATOM 1340 O O . PRO A 1 179 ? -1.642 -11.508 -14.773 1 97.31 179 PRO A O 1
ATOM 1343 N N . VAL A 1 180 ? -3.828 -10.922 -14.766 1 98.56 180 VAL A N 1
ATOM 1344 C CA . VAL A 1 180 ? -4.094 -11.359 -13.398 1 98.56 180 VAL A CA 1
ATOM 1345 C C . VAL A 1 180 ? -5.273 -12.328 -13.383 1 98.56 180 VAL A C 1
ATOM 1347 O O . VAL A 1 180 ? -6.293 -12.078 -14.023 1 98.56 180 VAL A O 1
ATOM 1350 N N . VAL A 1 181 ? -5.102 -13.445 -12.695 1 98.38 181 VAL A N 1
ATOM 1351 C CA . VAL A 1 181 ? -6.184 -14.398 -12.461 1 98.38 181 VAL A CA 1
ATOM 1352 C C . VAL A 1 181 ? -6.492 -14.469 -10.961 1 98.38 181 VAL A C 1
ATOM 1354 O O . VAL A 1 181 ? -5.594 -14.664 -10.148 1 98.38 181 VAL A O 1
ATOM 1357 N N . LEU A 1 182 ? -7.75 -14.266 -10.633 1 98.62 182 LEU A N 1
ATOM 1358 C CA . LEU A 1 182 ? -8.211 -14.438 -9.258 1 98.62 182 LEU A CA 1
ATOM 1359 C C . LEU A 1 182 ? -8.977 -15.742 -9.094 1 98.62 182 LEU A C 1
ATOM 1361 O O . LEU A 1 182 ? -9.867 -16.047 -9.891 1 98.62 182 LEU A O 1
ATOM 1365 N N . CYS A 1 183 ? -8.609 -16.484 -8.078 1 98.12 183 CYS A N 1
ATOM 1366 C CA . CYS A 1 183 ? -9.32 -17.703 -7.734 1 98.12 183 CYS A CA 1
ATOM 1367 C C . CYS A 1 183 ? -10.07 -17.547 -6.418 1 98.12 183 CYS A C 1
ATOM 1369 O O . CYS A 1 183 ? -9.594 -17.969 -5.367 1 98.12 183 CYS A O 1
ATOM 1371 N N . PRO A 1 184 ? -11.305 -17.047 -6.473 1 97.75 184 PRO A N 1
ATOM 1372 C CA . PRO A 1 184 ? -12.055 -16.797 -5.242 1 97.75 184 PRO A CA 1
ATOM 1373 C C . PRO A 1 184 ? -12.266 -18.047 -4.406 1 97.75 184 PRO A C 1
ATOM 1375 O O . PRO A 1 184 ? -12.531 -19.125 -4.957 1 97.75 184 PRO A O 1
ATOM 1378 N N . ALA A 1 185 ? -12.086 -17.922 -3.156 1 96.69 185 ALA A N 1
ATOM 1379 C CA . ALA A 1 185 ? -12.328 -18.969 -2.172 1 96.69 185 ALA A CA 1
ATOM 1380 C C . ALA A 1 185 ? -12.82 -18.391 -0.852 1 96.69 185 ALA A C 1
ATOM 1382 O O . ALA A 1 185 ? -12.062 -17.703 -0.151 1 96.69 185 ALA A O 1
ATOM 1383 N N . MET A 1 186 ? -14.047 -18.75 -0.468 1 95.31 186 MET A N 1
ATOM 1384 C CA . MET A 1 186 ? -14.68 -18.203 0.727 1 95.31 186 MET A CA 1
ATOM 1385 C C . MET A 1 186 ? -15.922 -19 1.099 1 95.31 186 MET A C 1
ATOM 1387 O O . MET A 1 186 ? -16.344 -19.891 0.348 1 95.31 186 MET A O 1
ATOM 1391 N N . ASN A 1 187 ? -16.344 -18.75 2.305 1 92.06 187 ASN A N 1
ATOM 1392 C CA . ASN A 1 187 ? -17.609 -19.359 2.727 1 92.06 187 ASN A CA 1
ATOM 1393 C C . ASN A 1 187 ? -18.75 -18.984 1.788 1 92.06 187 ASN A C 1
ATOM 1395 O O . ASN A 1 187 ? -18.766 -17.891 1.226 1 92.06 187 ASN A O 1
ATOM 1399 N N . THR A 1 188 ? -19.719 -19.844 1.731 1 91.62 188 THR A N 1
ATOM 1400 C CA . THR A 1 188 ? -20.828 -19.672 0.815 1 91.62 188 THR A CA 1
ATOM 1401 C C . THR A 1 188 ? -21.562 -18.359 1.089 1 91.62 188 THR A C 1
ATOM 1403 O O . THR A 1 188 ? -21.969 -17.656 0.156 1 91.62 188 THR A O 1
ATOM 1406 N N . PHE A 1 189 ? -21.703 -17.969 2.309 1 93.44 189 PHE A N 1
ATOM 1407 C CA . PHE A 1 189 ? -22.453 -16.766 2.635 1 93.44 189 PHE A CA 1
ATOM 1408 C C . PHE A 1 189 ? -21.625 -15.523 2.369 1 93.44 189 PHE A C 1
ATOM 1410 O O . PHE A 1 189 ? -22.172 -14.461 2.057 1 93.44 189 PHE A O 1
ATOM 1417 N N . MET A 1 190 ? -20.328 -15.68 2.465 1 95.81 190 MET A N 1
ATOM 1418 C CA . MET A 1 190 ? -19.469 -14.578 2.041 1 95.81 190 MET A CA 1
ATOM 1419 C C . MET A 1 190 ? -19.547 -14.367 0.535 1 95.81 190 MET A C 1
ATOM 1421 O O . MET A 1 190 ? -19.609 -13.227 0.068 1 95.81 190 MET A O 1
ATOM 1425 N N . TYR A 1 191 ? -19.609 -15.469 -0.15 1 95.31 191 TYR A N 1
ATOM 1426 C CA . TYR A 1 191 ? -19.656 -15.375 -1.604 1 95.31 191 TYR A CA 1
ATOM 1427 C C . TYR A 1 191 ? -20.984 -14.797 -2.068 1 95.31 191 TYR A C 1
ATOM 1429 O O . TYR A 1 191 ? -21.031 -14.008 -3.02 1 95.31 191 TYR A O 1
ATOM 1437 N N . SER A 1 192 ? -22 -15.109 -1.427 1 94.62 192 SER A N 1
ATOM 1438 C CA . SER A 1 192 ? -23.328 -14.664 -1.828 1 94.62 192 SER A CA 1
ATOM 1439 C C . SER A 1 192 ? -23.609 -13.25 -1.327 1 94.62 192 SER A C 1
ATOM 1441 O O . SER A 1 192 ? -24.656 -12.672 -1.643 1 94.62 192 SER A O 1
ATOM 1443 N N . HIS A 1 193 ? -22.766 -12.75 -0.478 1 95.81 193 HIS A N 1
ATOM 1444 C CA . HIS A 1 193 ? -22.922 -11.383 0.004 1 95.81 193 HIS A CA 1
ATOM 1445 C C . HIS A 1 193 ? -22.984 -10.398 -1.155 1 95.81 193 HIS A C 1
ATOM 1447 O O . HIS A 1 193 ? -22.234 -10.508 -2.117 1 95.81 193 HIS A O 1
ATOM 1453 N N . PRO A 1 194 ? -23.828 -9.383 -1.132 1 97.25 194 PRO A N 1
ATOM 1454 C CA . PRO A 1 194 ? -24 -8.445 -2.244 1 97.25 194 PRO A CA 1
ATOM 1455 C C . PRO A 1 194 ? -22.703 -7.738 -2.633 1 97.25 194 PRO A C 1
ATOM 1457 O O . PRO A 1 194 ? -22.5 -7.426 -3.809 1 97.25 194 PRO A O 1
ATOM 1460 N N . LEU A 1 195 ? -21.812 -7.57 -1.764 1 97.44 195 LEU A N 1
ATOM 1461 C CA . LEU A 1 195 ? -20.562 -6.891 -2.059 1 97.44 195 LEU A CA 1
ATOM 1462 C C . LEU A 1 195 ? -19.656 -7.758 -2.938 1 97.44 195 LEU A C 1
ATOM 1464 O O . LEU A 1 195 ? -18.906 -7.242 -3.76 1 97.44 195 LEU A O 1
ATOM 1468 N N . THR A 1 196 ? -19.766 -9.047 -2.758 1 97.69 196 THR A N 1
ATOM 1469 C CA . THR A 1 196 ? -18.906 -9.93 -3.539 1 97.69 196 THR A CA 1
ATOM 1470 C C . THR A 1 196 ? -19.203 -9.797 -5.031 1 97.69 196 THR A C 1
ATOM 1472 O O . THR A 1 196 ? -18.281 -9.68 -5.844 1 97.69 196 THR A O 1
ATOM 1475 N N . ALA A 1 197 ? -20.438 -9.766 -5.316 1 97.19 197 ALA A N 1
ATOM 1476 C CA . ALA A 1 197 ? -20.828 -9.594 -6.715 1 97.19 197 ALA A CA 1
ATOM 1477 C C . ALA A 1 197 ? -20.328 -8.266 -7.266 1 97.19 197 ALA A C 1
ATOM 1479 O O . ALA A 1 197 ? -19.844 -8.195 -8.398 1 97.19 197 ALA A O 1
ATOM 1480 N N . ARG A 1 198 ? -20.438 -7.258 -6.457 1 97.81 198 ARG A N 1
ATOM 1481 C CA . ARG A 1 198 ? -19.984 -5.934 -6.859 1 97.81 198 ARG A CA 1
ATOM 1482 C C . ARG A 1 198 ? -18.469 -5.922 -7.062 1 97.81 198 ARG A C 1
ATOM 1484 O O . ARG A 1 198 ? -17.969 -5.34 -8.031 1 97.81 198 ARG A O 1
ATOM 1491 N N . HIS A 1 199 ? -17.766 -6.543 -6.16 1 98.44 199 HIS A N 1
ATOM 1492 C CA . HIS A 1 199 ? -16.312 -6.598 -6.258 1 98.44 199 HIS A CA 1
ATOM 1493 C C . HIS A 1 199 ? -15.867 -7.379 -7.488 1 98.44 199 HIS A C 1
ATOM 1495 O O . HIS A 1 199 ? -14.977 -6.941 -8.219 1 98.44 199 HIS A O 1
ATOM 1501 N N . ILE A 1 200 ? -16.484 -8.492 -7.789 1 97.62 200 ILE A N 1
ATOM 1502 C CA . ILE A 1 200 ? -16.156 -9.328 -8.93 1 97.62 200 ILE A CA 1
ATOM 1503 C C . ILE A 1 200 ? -16.406 -8.57 -10.227 1 97.62 200 ILE A C 1
ATOM 1505 O O . ILE A 1 200 ? -15.57 -8.578 -11.141 1 97.62 200 ILE A O 1
ATOM 1509 N N . GLN A 1 201 ? -17.516 -7.926 -10.25 1 97.75 201 GLN A N 1
ATOM 1510 C CA . GLN A 1 201 ? -17.844 -7.141 -11.43 1 97.75 201 GLN A CA 1
ATOM 1511 C C . GLN A 1 201 ? -16.812 -6.047 -11.68 1 97.75 201 GLN A C 1
ATOM 1513 O O . GLN A 1 201 ? -16.359 -5.852 -12.805 1 97.75 201 GLN A O 1
ATOM 1518 N N . PHE A 1 202 ? -16.453 -5.402 -10.672 1 97.62 202 PHE A N 1
ATOM 1519 C CA . PHE A 1 202 ? -15.508 -4.301 -10.781 1 97.62 202 PHE A CA 1
ATOM 1520 C C . PHE A 1 202 ? -14.148 -4.805 -11.258 1 97.62 202 PHE A C 1
ATOM 1522 O O . PHE A 1 202 ? -13.562 -4.234 -12.18 1 97.62 202 PHE A O 1
ATOM 1529 N N . VAL A 1 203 ? -13.594 -5.895 -10.641 1 98.19 203 VAL A N 1
ATOM 1530 C CA . VAL A 1 203 ? -12.25 -6.355 -10.969 1 98.19 203 VAL A CA 1
ATOM 1531 C C . VAL A 1 203 ? -12.234 -6.914 -12.391 1 98.19 203 VAL A C 1
ATOM 1533 O O . VAL A 1 203 ? -11.234 -6.797 -13.102 1 98.19 203 VAL A O 1
ATOM 1536 N N . LYS A 1 204 ? -13.359 -7.465 -12.859 1 97.12 204 LYS A N 1
ATOM 1537 C CA . LYS A 1 204 ? -13.445 -7.984 -14.219 1 97.12 204 LYS A CA 1
ATOM 1538 C C . LYS A 1 204 ? -13.555 -6.852 -15.234 1 97.12 204 LYS A C 1
ATOM 1540 O O . LYS A 1 204 ? -12.781 -6.789 -16.188 1 97.12 204 LYS A O 1
ATOM 1545 N N . GLU A 1 205 ? -14.43 -5.91 -14.961 1 97.38 205 GLU A N 1
ATOM 1546 C CA . GLU A 1 205 ? -14.82 -4.945 -15.984 1 97.38 205 GLU A CA 1
ATOM 1547 C C . GLU A 1 205 ? -13.906 -3.727 -15.977 1 97.38 205 GLU A C 1
ATOM 1549 O O . GLU A 1 205 ? -13.609 -3.154 -17.031 1 97.38 205 GLU A O 1
ATOM 1554 N N . VAL A 1 206 ? -13.477 -3.357 -14.836 1 96.5 206 VAL A N 1
ATOM 1555 C CA . VAL A 1 206 ? -12.695 -2.127 -14.734 1 96.5 206 VAL A CA 1
ATOM 1556 C C . VAL A 1 206 ? -11.203 -2.457 -14.719 1 96.5 206 VAL A C 1
ATOM 1558 O O . VAL A 1 206 ? -10.422 -1.83 -15.43 1 96.5 206 VAL A O 1
ATOM 1561 N N . LEU A 1 207 ? -10.828 -3.52 -13.984 1 97.12 207 LEU A N 1
ATOM 1562 C CA . LEU A 1 207 ? -9.406 -3.824 -13.859 1 97.12 207 LEU A CA 1
ATOM 1563 C C . LEU A 1 207 ? -8.969 -4.828 -14.922 1 97.12 207 LEU A C 1
ATOM 1565 O O . LEU A 1 207 ? -7.773 -5 -15.164 1 97.12 207 LEU A O 1
ATOM 1569 N N . GLY A 1 208 ? -9.93 -5.562 -15.492 1 97 208 GLY A N 1
ATOM 1570 C CA . GLY A 1 208 ? -9.617 -6.52 -16.547 1 97 208 GLY A CA 1
ATOM 1571 C C . GLY A 1 208 ? -9.031 -7.816 -16.016 1 97 208 GLY A C 1
ATOM 1572 O O . GLY A 1 208 ? -8.328 -8.523 -16.734 1 97 208 GLY A O 1
ATOM 1573 N N . TYR A 1 209 ? -9.242 -8.07 -14.695 1 97.75 209 TYR A N 1
ATOM 1574 C CA . TYR A 1 209 ? -8.75 -9.312 -14.117 1 97.75 209 TYR A CA 1
ATOM 1575 C C . TYR A 1 209 ? -9.633 -10.492 -14.523 1 97.75 209 TYR A C 1
ATOM 1577 O O . TYR A 1 209 ? -10.82 -10.312 -14.812 1 97.75 209 TYR A O 1
ATOM 1585 N N . HIS A 1 210 ? -9.016 -11.648 -14.602 1 97 210 HIS A N 1
ATOM 1586 C CA . HIS A 1 210 ? -9.75 -12.875 -14.883 1 97 210 HIS A CA 1
ATOM 1587 C C . HIS A 1 210 ? -10.164 -13.578 -13.594 1 97 210 HIS A C 1
ATOM 1589 O O . HIS A 1 210 ? -9.383 -13.633 -12.633 1 97 210 HIS A O 1
ATOM 1595 N N . ILE A 1 211 ? -11.414 -14.078 -13.625 1 97.06 211 ILE A N 1
ATOM 1596 C CA . ILE A 1 211 ? -11.922 -14.781 -12.453 1 97.06 211 ILE A CA 1
ATOM 1597 C C . ILE A 1 211 ? -12.047 -16.281 -12.766 1 97.06 211 ILE A C 1
ATOM 1599 O O . ILE A 1 211 ? -12.656 -16.656 -13.766 1 97.06 211 ILE A O 1
ATOM 1603 N N . LEU A 1 212 ? -11.438 -17.094 -11.984 1 95.31 212 LEU A N 1
ATOM 1604 C CA . LEU A 1 212 ? -11.539 -18.547 -12.109 1 95.31 212 LEU A CA 1
ATOM 1605 C C . LEU A 1 212 ? -12.312 -19.141 -10.938 1 95.31 212 LEU A C 1
ATOM 1607 O O . LEU A 1 212 ? -11.773 -19.281 -9.836 1 95.31 212 LEU A O 1
ATOM 1611 N N . GLY A 1 213 ? -13.539 -19.578 -11.219 1 90.75 213 GLY A N 1
ATOM 1612 C CA . GLY A 1 213 ? -14.391 -20.141 -10.172 1 90.75 213 GLY A CA 1
ATOM 1613 C C . GLY A 1 213 ? -15.18 -19.078 -9.422 1 90.75 213 GLY A C 1
ATOM 1614 O O . GLY A 1 213 ? -15.492 -18.031 -9.977 1 90.75 213 GLY A O 1
ATOM 1615 N N . PRO A 1 214 ? -15.602 -19.422 -8.117 1 91.75 214 PRO A N 1
ATOM 1616 C CA . PRO A 1 214 ? -15.391 -20.656 -7.355 1 91.75 214 PRO A CA 1
ATOM 1617 C C . PRO A 1 214 ? -16.203 -21.828 -7.902 1 91.75 214 PRO A C 1
ATOM 1619 O O . PRO A 1 214 ? -16.922 -21.688 -8.891 1 91.75 214 PRO A O 1
ATOM 1622 N N . GLN A 1 215 ? -15.82 -23 -7.312 1 79.88 215 GLN A N 1
ATOM 1623 C CA . GLN A 1 215 ? -16.578 -24.188 -7.699 1 79.88 215 GLN A CA 1
ATOM 1624 C C . GLN A 1 215 ? -17.906 -24.25 -6.961 1 79.88 215 GLN A C 1
ATOM 1626 O O . GLN A 1 215 ? -18.094 -23.609 -5.93 1 79.88 215 GLN A O 1
ATOM 1631 N N . GLY A 1 216 ? -18.875 -25.109 -7.254 1 64.94 216 GLY A N 1
ATOM 1632 C CA . GLY A 1 216 ? -20.047 -25.562 -6.539 1 64.94 216 GLY A CA 1
ATOM 1633 C C . GLY A 1 216 ? -21.297 -24.75 -6.875 1 64.94 216 GLY A C 1
ATOM 1634 O O . GLY A 1 216 ? -22.375 -25 -6.32 1 64.94 216 GLY A O 1
ATOM 1635 N N . ALA A 1 217 ? -21.203 -23.531 -7.387 1 56 217 ALA A N 1
ATOM 1636 C CA . ALA A 1 217 ? -22.562 -23 -7.508 1 56 217 ALA A CA 1
ATOM 1637 C C . ALA A 1 217 ? -23.562 -24.109 -7.805 1 56 217 ALA A C 1
ATOM 1639 O O . ALA A 1 217 ? -24.672 -24.109 -7.277 1 56 217 ALA A O 1
ATOM 1640 N N . ASN A 1 218 ? -23.203 -25.031 -8.641 1 48.5 218 ASN A N 1
ATOM 1641 C CA . ASN A 1 218 ? -24.234 -25.984 -9.008 1 48.5 218 ASN A CA 1
ATOM 1642 C C . ASN A 1 218 ? -24.031 -27.328 -8.297 1 48.5 218 ASN A C 1
ATOM 1644 O O . ASN A 1 218 ? -24.766 -28.281 -8.539 1 48.5 218 ASN A O 1
ATOM 1648 N N . SER A 1 219 ? -22.953 -27.547 -7.395 1 49.31 219 SER A N 1
ATOM 1649 C CA . SER A 1 219 ? -22.672 -28.953 -7.16 1 49.31 219 SER A CA 1
ATOM 1650 C C . SER A 1 219 ? -23.047 -29.359 -5.738 1 49.31 219 SER A C 1
ATOM 1652 O O . SER A 1 219 ? -23 -30.547 -5.387 1 49.31 219 SER A O 1
ATOM 1654 N N . GLY A 1 220 ? -23.734 -28.625 -4.891 1 54.47 220 GLY A N 1
ATOM 1655 C CA . GLY A 1 220 ? -24.125 -29.062 -3.564 1 54.47 220 GLY A CA 1
ATOM 1656 C C . GLY A 1 220 ? -22.969 -29.531 -2.711 1 54.47 220 GLY A C 1
ATOM 1657 O O . GLY A 1 220 ? -23.156 -30.297 -1.761 1 54.47 220 GLY A O 1
ATOM 1658 N N . ARG A 1 221 ? -21.688 -29.219 -2.926 1 59.91 221 ARG A N 1
ATOM 1659 C CA . ARG A 1 221 ? -20.531 -29.766 -2.211 1 59.91 221 ARG A CA 1
ATOM 1660 C C . ARG A 1 221 ? -20.234 -28.969 -0.95 1 59.91 221 ARG A C 1
ATOM 1662 O O . ARG A 1 221 ? -20.484 -27.766 -0.907 1 59.91 221 ARG A O 1
ATOM 1669 N N . LYS A 1 222 ? -19.656 -29.75 0.137 1 63.59 222 LYS A N 1
ATOM 1670 C CA . LYS A 1 222 ? -19.406 -29.188 1.458 1 63.59 222 LYS A CA 1
ATOM 1671 C C . LYS A 1 222 ? -18.109 -28.359 1.465 1 63.59 222 LYS A C 1
ATOM 1673 O O . LYS A 1 222 ? -17.094 -28.797 0.945 1 63.59 222 LYS A O 1
ATOM 1678 N N . LEU A 1 223 ? -18.172 -27.203 2.053 1 69.56 223 LEU A N 1
ATOM 1679 C CA . LEU A 1 223 ? -17.016 -26.328 2.254 1 69.56 223 LEU A CA 1
ATOM 1680 C C . LEU A 1 223 ? -16.25 -26.719 3.514 1 69.56 223 LEU A C 1
ATOM 1682 O O . LEU A 1 223 ? -16.75 -27.484 4.332 1 69.56 223 LEU A O 1
ATOM 1686 N N . ALA A 1 224 ? -14.953 -26.203 3.633 1 63.66 224 ALA A N 1
ATOM 1687 C CA . ALA A 1 224 ? -14.133 -26.484 4.809 1 63.66 224 ALA A CA 1
ATOM 1688 C C . ALA A 1 224 ? -14.836 -26.031 6.086 1 63.66 224 ALA A C 1
ATOM 1690 O O . ALA A 1 224 ? -14.664 -26.641 7.145 1 63.66 224 ALA A O 1
ATOM 1691 N N . CYS A 1 225 ? -15.641 -24.984 5.969 1 65.88 225 CYS A N 1
ATOM 1692 C CA . CYS A 1 225 ? -16.344 -24.438 7.125 1 65.88 225 CYS A CA 1
ATOM 1693 C C . CYS A 1 225 ? -17.562 -25.266 7.48 1 65.88 225 CYS A C 1
ATOM 1695 O O . CYS A 1 225 ? -18.188 -25.047 8.523 1 65.88 225 CYS A O 1
ATOM 1697 N N . GLY A 1 226 ? -17.875 -26.234 6.633 1 67.81 226 GLY A N 1
ATOM 1698 C CA . GLY A 1 226 ? -19.016 -27.094 6.902 1 67.81 226 GLY A CA 1
ATOM 1699 C C . GLY A 1 226 ? -20.266 -26.688 6.133 1 67.81 226 GLY A C 1
ATOM 1700 O O . GLY A 1 226 ? -21.203 -27.484 5.996 1 67.81 226 GLY A O 1
ATOM 1701 N N . ASP A 1 227 ? -20.25 -25.547 5.531 1 67.5 227 ASP A N 1
ATOM 1702 C CA . ASP A 1 227 ? -21.391 -25.062 4.754 1 67.5 227 ASP A CA 1
ATOM 1703 C C . ASP A 1 227 ? -21.406 -25.703 3.367 1 67.5 227 ASP A C 1
ATOM 1705 O O . ASP A 1 227 ? -20.422 -26.297 2.936 1 67.5 227 ASP A O 1
ATOM 1709 N N . VAL A 1 228 ? -22.656 -25.734 2.709 1 69.5 228 VAL A N 1
ATOM 1710 C CA . VAL A 1 228 ? -22.844 -26.281 1.37 1 69.5 228 VAL A CA 1
ATOM 1711 C C . VAL A 1 228 ? -23.203 -25.156 0.395 1 69.5 228 VAL A C 1
ATOM 1713 O O . VAL A 1 228 ? -24.047 -24.312 0.701 1 69.5 228 VAL A O 1
ATOM 1716 N N . GLY A 1 229 ? -22.5 -25.062 -0.715 1 72.69 229 GLY A N 1
ATOM 1717 C CA . GLY A 1 229 ? -22.812 -24.062 -1.726 1 72.69 229 GLY A CA 1
ATOM 1718 C C . GLY A 1 229 ? -21.578 -23.562 -2.457 1 72.69 229 GLY A C 1
ATOM 1719 O O . GLY A 1 229 ? -20.531 -24.203 -2.428 1 72.69 229 GLY A O 1
ATOM 1720 N N . ALA A 1 230 ? -21.812 -22.5 -3.215 1 77 230 ALA A N 1
ATOM 1721 C CA . ALA A 1 230 ? -20.719 -21.906 -3.965 1 77 230 ALA A CA 1
ATOM 1722 C C . ALA A 1 230 ? -19.719 -21.25 -3.025 1 77 230 ALA A C 1
ATOM 1724 O O . ALA A 1 230 ? -20.078 -20.781 -1.941 1 77 230 ALA A O 1
ATOM 1725 N N . GLY A 1 231 ? -18.375 -21.344 -3.289 1 83.44 231 GLY A N 1
ATOM 1726 C CA . GLY A 1 231 ? -17.375 -20.656 -2.479 1 83.44 231 GLY A CA 1
ATOM 1727 C C . GLY A 1 231 ? -16.062 -21.406 -2.4 1 83.44 231 GLY A C 1
ATOM 1728 O O . GLY A 1 231 ? -15.039 -20.828 -2.039 1 83.44 231 GLY A O 1
ATOM 1729 N N . LYS A 1 232 ? -16.188 -22.656 -2.775 1 89.31 232 LYS A N 1
ATOM 1730 C CA . LYS A 1 232 ? -14.977 -23.469 -2.777 1 89.31 232 LYS A CA 1
ATOM 1731 C C . LYS A 1 232 ? -14.062 -23.094 -3.938 1 89.31 232 LYS A C 1
ATOM 1733 O O . LYS A 1 232 ? -14.523 -22.875 -5.059 1 89.31 232 LYS A O 1
ATOM 1738 N N . MET A 1 233 ? -12.805 -22.984 -3.65 1 93.5 233 MET A N 1
ATOM 1739 C CA . MET A 1 233 ? -11.836 -22.609 -4.68 1 93.5 233 MET A CA 1
ATOM 1740 C C . MET A 1 233 ? -11.875 -23.609 -5.84 1 93.5 233 MET A C 1
ATOM 1742 O O . MET A 1 233 ? -12.086 -24.797 -5.641 1 93.5 233 MET A O 1
ATOM 1746 N N . THR A 1 234 ? -11.594 -23.125 -7.055 1 92.12 234 THR A N 1
ATOM 1747 C CA . THR A 1 234 ? -11.312 -24 -8.188 1 92.12 234 THR A CA 1
ATOM 1748 C C . THR A 1 234 ? -10.289 -25.062 -7.812 1 92.12 234 THR A C 1
ATOM 1750 O O . THR A 1 234 ? -9.336 -24.781 -7.078 1 92.12 234 THR A O 1
ATOM 1753 N N . GLU A 1 235 ? -10.531 -26.25 -8.336 1 93.06 235 GLU A N 1
ATOM 1754 C CA . GLU A 1 235 ? -9.594 -27.328 -8.039 1 93.06 235 GLU A CA 1
ATOM 1755 C C . GLU A 1 235 ? -8.164 -26.922 -8.414 1 93.06 235 GLU A C 1
ATOM 1757 O O . GLU A 1 235 ? -7.938 -26.344 -9.477 1 93.06 235 GLU A O 1
ATOM 1762 N N . TRP A 1 236 ? -7.227 -27.219 -7.449 1 95.56 236 TRP A N 1
ATOM 1763 C CA . TRP A 1 236 ? -5.863 -26.734 -7.621 1 95.56 236 TRP A CA 1
ATOM 1764 C C . TRP A 1 236 ? -5.242 -27.281 -8.898 1 95.56 236 TRP A C 1
ATOM 1766 O O . TRP A 1 236 ? -4.441 -26.609 -9.547 1 95.56 236 TRP A O 1
ATOM 1776 N N . ILE A 1 237 ? -5.629 -28.5 -9.375 1 95.81 237 ILE A N 1
ATOM 1777 C CA . ILE A 1 237 ? -5.105 -29.094 -10.602 1 95.81 237 ILE A CA 1
ATOM 1778 C C . ILE A 1 237 ? -5.566 -28.281 -11.812 1 95.81 237 ILE A C 1
ATOM 1780 O O . ILE A 1 237 ? -4.828 -28.141 -12.789 1 95.81 237 ILE A O 1
ATOM 1784 N N . ASP A 1 238 ? -6.781 -27.766 -11.719 1 94.44 238 ASP A N 1
ATOM 1785 C CA . ASP A 1 238 ? -7.289 -26.922 -12.789 1 94.44 238 ASP A CA 1
ATOM 1786 C C . ASP A 1 238 ? -6.52 -25.594 -12.852 1 94.44 238 ASP A C 1
ATOM 1788 O O . ASP A 1 238 ? -6.27 -25.078 -13.938 1 94.44 238 ASP A O 1
ATOM 1792 N N . VAL A 1 239 ? -6.211 -25.062 -11.711 1 96.81 239 VAL A N 1
ATOM 1793 C CA . VAL A 1 239 ? -5.395 -23.844 -11.656 1 96.81 239 VAL A CA 1
ATOM 1794 C C . VAL A 1 239 ? -4.059 -24.094 -12.352 1 96.81 239 VAL A C 1
ATOM 1796 O O . VAL A 1 239 ? -3.627 -23.281 -13.18 1 96.81 239 VAL A O 1
ATOM 1799 N N . VAL A 1 240 ? -3.414 -25.219 -12.07 1 97.81 240 VAL A N 1
ATOM 1800 C CA . VAL A 1 240 ? -2.141 -25.594 -12.68 1 97.81 240 VAL A CA 1
ATOM 1801 C C . VAL A 1 240 ? -2.303 -25.688 -14.195 1 97.81 240 VAL A C 1
ATOM 1803 O O . VAL A 1 240 ? -1.459 -25.203 -14.953 1 97.81 240 VAL A O 1
ATOM 1806 N N . SER A 1 241 ? -3.391 -26.281 -14.594 1 96.25 241 SER A N 1
ATOM 1807 C CA . SER A 1 241 ? -3.654 -26.453 -16.016 1 96.25 241 SER A CA 1
ATOM 1808 C C . SER A 1 241 ? -3.762 -25.094 -16.719 1 96.25 241 SER A C 1
ATOM 1810 O O . SER A 1 241 ? -3.225 -24.922 -17.812 1 96.25 241 SER A O 1
ATOM 1812 N N . ILE A 1 242 ? -4.418 -24.203 -16.125 1 94.94 242 ILE A N 1
ATOM 1813 C CA . ILE A 1 242 ? -4.602 -22.875 -16.703 1 94.94 242 ILE A CA 1
ATOM 1814 C C . ILE A 1 242 ? -3.25 -22.172 -16.828 1 94.94 242 ILE A C 1
ATOM 1816 O O . ILE A 1 242 ? -2.953 -21.547 -17.844 1 94.94 242 ILE A O 1
ATOM 1820 N N . ILE A 1 243 ? -2.43 -22.234 -15.797 1 97.44 243 ILE A N 1
ATOM 1821 C CA . ILE A 1 243 ? -1.116 -21.609 -15.82 1 97.44 243 ILE A CA 1
ATOM 1822 C C . ILE A 1 243 ? -0.26 -22.219 -16.922 1 97.44 243 ILE A C 1
ATOM 1824 O O . ILE A 1 243 ? 0.42 -21.5 -17.656 1 97.44 243 ILE A O 1
ATOM 1828 N N . ARG A 1 244 ? -0.318 -23.516 -17.062 1 96.19 244 ARG A N 1
ATOM 1829 C CA . ARG A 1 244 ? 0.432 -24.203 -18.109 1 96.19 244 ARG A CA 1
ATOM 1830 C C . ARG A 1 244 ? -0.04 -23.766 -19.5 1 96.19 244 ARG A C 1
ATOM 1832 O O . ARG A 1 244 ? 0.754 -23.688 -20.438 1 96.19 244 ARG A O 1
ATOM 1839 N N . GLY A 1 245 ? -1.35 -23.484 -19.594 1 94.19 245 GLY A N 1
ATOM 1840 C CA . GLY A 1 245 ? -1.859 -22.906 -20.828 1 94.19 245 GLY A CA 1
ATOM 1841 C C . GLY A 1 245 ? -1.209 -21.594 -21.188 1 94.19 245 GLY A C 1
ATOM 1842 O O . GLY A 1 245 ? -0.861 -21.359 -22.344 1 94.19 245 GLY A O 1
ATOM 1843 N N . TYR A 1 246 ? -1.008 -20.703 -20.203 1 93.5 246 TYR A N 1
ATOM 1844 C CA . TYR A 1 246 ? -0.308 -19.438 -20.422 1 93.5 246 TYR A CA 1
ATOM 1845 C C . TYR A 1 246 ? 1.134 -19.688 -20.844 1 93.5 246 TYR A C 1
ATOM 1847 O O . TYR A 1 246 ? 1.667 -18.969 -21.688 1 93.5 246 TYR A O 1
ATOM 1855 N N . ALA A 1 247 ? 1.76 -20.688 -20.25 1 94.06 247 ALA A N 1
ATOM 1856 C CA . ALA A 1 247 ? 3.143 -21.016 -20.578 1 94.06 247 ALA A CA 1
ATOM 1857 C C . ALA A 1 247 ? 3.268 -21.422 -22.047 1 94.06 247 ALA A C 1
ATOM 1859 O O . ALA A 1 247 ? 4.211 -21.031 -22.734 1 94.06 247 ALA A O 1
ATOM 1860 N N . ALA A 1 248 ? 2.32 -22.219 -22.5 1 91.19 248 ALA A N 1
ATOM 1861 C CA . ALA A 1 248 ? 2.32 -22.672 -23.891 1 91.19 248 ALA A CA 1
ATOM 1862 C C . ALA A 1 248 ? 2.219 -21.484 -24.844 1 91.19 248 ALA A C 1
ATOM 1864 O O . ALA A 1 248 ? 2.898 -21.453 -25.875 1 91.19 248 ALA A O 1
ATOM 1865 N N . LEU A 1 249 ? 1.436 -20.516 -24.469 1 87.75 249 LEU A N 1
ATOM 1866 C CA . LEU A 1 249 ? 1.256 -19.328 -25.297 1 87.75 249 LEU A CA 1
ATOM 1867 C C . LEU A 1 249 ? 2.527 -18.484 -25.312 1 87.75 249 LEU A C 1
ATOM 1869 O O . LEU A 1 249 ? 2.881 -17.906 -26.344 1 87.75 249 LEU A O 1
ATOM 1873 N N . THR A 1 250 ? 3.199 -18.312 -24.188 1 85.31 250 THR A N 1
ATOM 1874 C CA . THR A 1 250 ? 4.43 -17.547 -24.078 1 85.31 250 THR A CA 1
ATOM 1875 C C . THR A 1 250 ? 5.527 -18.125 -24.953 1 85.31 250 THR A C 1
ATOM 1877 O O . THR A 1 250 ? 6.273 -17.391 -25.609 1 85.31 250 THR A O 1
ATOM 1880 N N . ARG A 1 251 ? 5.625 -19.453 -25.047 1 81.94 251 ARG A N 1
ATOM 1881 C CA . ARG A 1 251 ? 6.613 -20.141 -25.859 1 81.94 251 ARG A CA 1
ATOM 1882 C C . ARG A 1 251 ? 6.391 -19.875 -27.344 1 81.94 251 ARG A C 1
ATOM 1884 O O . ARG A 1 251 ? 7.348 -19.672 -28.094 1 81.94 251 ARG A O 1
ATOM 1891 N N . THR A 1 252 ? 5.168 -19.781 -27.719 1 79 252 THR A N 1
ATOM 1892 C CA . THR A 1 252 ? 4.836 -19.578 -29.125 1 79 252 THR A CA 1
ATOM 1893 C C . THR A 1 252 ? 5.16 -18.156 -29.562 1 79 252 THR A C 1
ATOM 1895 O O . THR A 1 252 ? 5.551 -17.922 -30.703 1 79 252 THR A O 1
ATOM 1898 N N . ARG A 1 253 ? 5.078 -17.234 -28.641 1 74.06 253 ARG A N 1
ATOM 1899 C CA . ARG A 1 253 ? 5.344 -15.836 -28.953 1 74.06 253 ARG A CA 1
ATOM 1900 C C . ARG A 1 253 ? 6.84 -15.594 -29.141 1 74.06 253 ARG A C 1
ATOM 1902 O O . ARG A 1 253 ? 7.242 -14.727 -29.922 1 74.06 253 ARG A O 1
ATOM 1909 N N . THR A 1 254 ? 7.637 -16.297 -28.422 1 72.06 254 THR A N 1
ATOM 1910 C CA . THR A 1 254 ? 9.078 -16.109 -28.5 1 72.06 254 THR A CA 1
ATOM 1911 C C . THR A 1 254 ? 9.656 -16.797 -29.719 1 72.06 254 THR A C 1
ATOM 1913 O O . THR A 1 254 ? 10.672 -16.359 -30.281 1 72.06 254 THR A O 1
ATOM 1916 N N . ARG A 1 255 ? 9.055 -17.891 -30.141 1 62.81 255 ARG A N 1
ATOM 1917 C CA . ARG A 1 255 ? 9.531 -18.625 -31.312 1 62.81 255 ARG A CA 1
ATOM 1918 C C . ARG A 1 255 ? 9.133 -17.922 -32.594 1 62.81 255 ARG A C 1
ATOM 1920 O O . ARG A 1 255 ? 9.773 -18.094 -33.625 1 62.81 255 ARG A O 1
ATOM 1927 N N . SER A 1 256 ? 8.125 -17.094 -32.5 1 52.66 256 SER A N 1
ATOM 1928 C CA . SER A 1 256 ? 7.754 -16.391 -33.719 1 52.66 256 SER A CA 1
ATOM 1929 C C . SER A 1 256 ? 8.539 -15.094 -33.875 1 52.66 256 SER A C 1
ATOM 1931 O O . SER A 1 256 ? 8.805 -14.398 -32.906 1 52.66 256 SER A O 1
ATOM 1933 N N . MET B 1 1 ? 2.537 41.969 -5.117 1 26.62 1 MET B N 1
ATOM 1934 C CA . MET B 1 1 ? 1.235 41.469 -4.668 1 26.62 1 MET B CA 1
ATOM 1935 C C . MET B 1 1 ? 0.952 40.062 -5.223 1 26.62 1 MET B C 1
ATOM 1937 O O . MET B 1 1 ? 0.724 39.906 -6.422 1 26.62 1 MET B O 1
ATOM 1941 N N . ALA B 1 2 ? 1.475 39.062 -4.617 1 36.66 2 ALA B N 1
ATOM 1942 C CA . ALA B 1 2 ? 1.436 37.719 -5.195 1 36.66 2 ALA B CA 1
ATOM 1943 C C . ALA B 1 2 ? -0.002 37.25 -5.359 1 36.66 2 ALA B C 1
ATOM 1945 O O . ALA B 1 2 ? -0.789 37.281 -4.41 1 36.66 2 ALA B O 1
ATOM 1946 N N . GLY B 1 3 ? -0.587 37.219 -6.508 1 33.59 3 GLY B N 1
ATOM 1947 C CA . GLY B 1 3 ? -1.965 37.062 -6.941 1 33.59 3 GLY B CA 1
ATOM 1948 C C . GLY B 1 3 ? -2.502 35.656 -6.688 1 33.59 3 GLY B C 1
ATOM 1949 O O . GLY B 1 3 ? -1.768 34.688 -6.797 1 33.59 3 GLY B O 1
ATOM 1950 N N . LEU B 1 4 ? -3.504 35.531 -5.77 1 41.66 4 LEU B N 1
ATOM 1951 C CA . LEU B 1 4 ? -4.281 34.312 -5.492 1 41.66 4 LEU B CA 1
ATOM 1952 C C . LEU B 1 4 ? -5.121 33.938 -6.699 1 41.66 4 LEU B C 1
ATOM 1954 O O . LEU B 1 4 ? -5.566 34.781 -7.461 1 41.66 4 LEU B O 1
ATOM 1958 N N . ASN B 1 5 ? -5.051 32.719 -7.031 1 40.66 5 ASN B N 1
ATOM 1959 C CA . ASN B 1 5 ? -6.012 32.344 -8.055 1 40.66 5 ASN B CA 1
ATOM 1960 C C . ASN B 1 5 ? -7.445 32.438 -7.539 1 40.66 5 ASN B C 1
ATOM 1962 O O . ASN B 1 5 ? -7.672 32.75 -6.371 1 40.66 5 ASN B O 1
ATOM 1966 N N . ALA B 1 6 ? -8.539 32.281 -8.438 1 42.25 6 ALA B N 1
ATOM 1967 C CA . ALA B 1 6 ? -9.969 32.406 -8.148 1 42.25 6 ALA B CA 1
ATOM 1968 C C . ALA B 1 6 ? -10.336 31.641 -6.879 1 42.25 6 ALA B C 1
ATOM 1970 O O . ALA B 1 6 ? -11.359 31.922 -6.254 1 42.25 6 ALA B O 1
ATOM 1971 N N . ARG B 1 7 ? -9.602 30.625 -6.539 1 41.09 7 ARG B N 1
ATOM 1972 C CA . ARG B 1 7 ? -9.984 29.812 -5.387 1 41.09 7 ARG B CA 1
ATOM 1973 C C . ARG B 1 7 ? -9.109 30.141 -4.18 1 41.09 7 ARG B C 1
ATOM 1975 O O . ARG B 1 7 ? -9.102 29.391 -3.195 1 41.09 7 ARG B O 1
ATOM 1982 N N . GLY B 1 8 ? -8.344 31.219 -4.27 1 38.91 8 GLY B N 1
ATOM 1983 C CA . GLY B 1 8 ? -7.582 31.781 -3.166 1 38.91 8 GLY B CA 1
ATOM 1984 C C . GLY B 1 8 ? -6.219 31.141 -2.99 1 38.91 8 GLY B C 1
ATOM 1985 O O . GLY B 1 8 ? -5.613 31.25 -1.921 1 38.91 8 GLY B O 1
ATOM 1986 N N . LEU B 1 9 ? -5.777 30.234 -3.672 1 43 9 LEU B N 1
ATOM 1987 C CA . LEU B 1 9 ? -4.512 29.531 -3.529 1 43 9 LEU B CA 1
ATOM 1988 C C . LEU B 1 9 ? -3.381 30.297 -4.203 1 43 9 LEU B C 1
ATOM 1990 O O . LEU B 1 9 ? -3.592 30.938 -5.234 1 43 9 LEU B O 1
ATOM 1994 N N . PRO B 1 10 ? -2.246 30.484 -3.561 1 42.53 10 PRO B N 1
ATOM 1995 C CA . PRO B 1 10 ? -1.133 31.188 -4.203 1 42.53 10 PRO B CA 1
ATOM 1996 C C . PRO B 1 10 ? -0.668 30.5 -5.488 1 42.53 10 PRO B C 1
ATOM 1998 O O . PRO B 1 10 ? -0.743 29.281 -5.605 1 42.53 10 PRO B O 1
ATOM 2001 N N . LEU B 1 11 ? -0.469 31.109 -6.629 1 41.38 11 LEU B N 1
ATOM 2002 C CA . LEU B 1 11 ? -0.04 30.625 -7.938 1 41.38 11 LEU B CA 1
ATOM 2003 C C . LEU B 1 11 ? 1.372 30.062 -7.871 1 41.38 11 LEU B C 1
ATOM 2005 O O . LEU B 1 11 ? 2.24 30.609 -7.195 1 41.38 11 LEU B O 1
ATOM 2009 N N . SER B 1 12 ? 1.547 28.812 -8.219 1 36.34 12 SER B N 1
ATOM 2010 C CA . SER B 1 12 ? 2.805 28.078 -8.172 1 36.34 12 SER B CA 1
ATOM 2011 C C . SER B 1 12 ? 3.867 28.75 -9.039 1 36.34 12 SER B C 1
ATOM 2013 O O . SER B 1 12 ? 3.607 29.094 -10.195 1 36.34 12 SER B O 1
ATOM 2015 N N . PRO B 1 13 ? 4.918 29.297 -8.484 1 36.47 13 PRO B N 1
ATOM 2016 C CA . PRO B 1 13 ? 5.961 29.891 -9.328 1 36.47 13 PRO B CA 1
ATOM 2017 C C . PRO B 1 13 ? 6.539 28.875 -10.328 1 36.47 13 PRO B C 1
ATOM 2019 O O . PRO B 1 13 ? 6.477 27.672 -10.094 1 36.47 13 PRO B O 1
ATOM 2022 N N . GLU B 1 1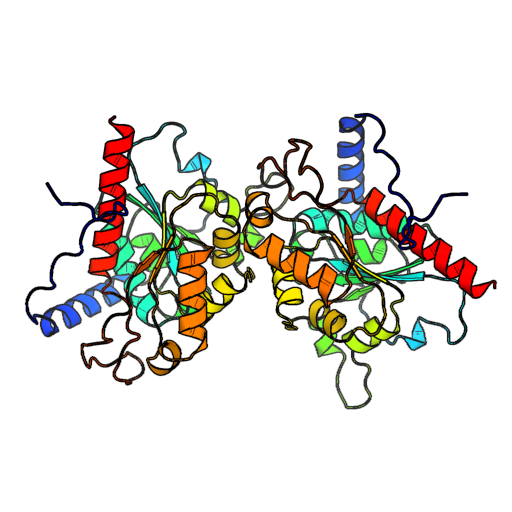4 ? 6.844 29.266 -11.539 1 32.22 14 GLU B N 1
ATOM 2023 C CA . GLU B 1 14 ? 7.418 28.516 -12.648 1 32.22 14 GLU B CA 1
ATOM 2024 C C . GLU B 1 14 ? 8.789 27.938 -12.281 1 32.22 14 GLU B C 1
ATOM 2026 O O . GLU B 1 14 ? 9.609 28.641 -11.68 1 32.22 14 GLU B O 1
ATOM 2031 N N . PRO B 1 15 ? 8.969 26.578 -12.297 1 34.56 15 PRO B N 1
ATOM 2032 C CA . PRO B 1 15 ? 10.266 26 -11.938 1 34.56 15 PRO B CA 1
ATOM 2033 C C . PRO B 1 15 ? 11.406 26.516 -12.812 1 34.56 15 PRO B C 1
ATOM 2035 O O . PRO B 1 15 ? 11.25 26.641 -14.031 1 34.56 15 PRO B O 1
ATOM 2038 N N . GLY B 1 16 ? 12.25 27.375 -12.266 1 31.91 16 GLY B N 1
ATOM 2039 C CA . GLY B 1 16 ? 13.438 27.828 -12.969 1 31.91 16 GLY B CA 1
ATOM 2040 C C . GLY B 1 16 ? 14.375 26.703 -13.336 1 31.91 16 GLY B C 1
ATOM 2041 O O . GLY B 1 16 ? 14.195 25.562 -12.891 1 31.91 16 GLY B O 1
ATOM 2042 N N . PRO B 1 17 ? 15.547 26.906 -14.055 1 33.41 17 PRO B N 1
ATOM 2043 C CA . PRO B 1 17 ? 16.469 26.031 -14.789 1 33.41 17 PRO B CA 1
ATOM 2044 C C . PRO B 1 17 ? 17.109 24.969 -13.906 1 33.41 17 PRO B C 1
ATOM 2046 O O . PRO B 1 17 ? 17.078 25.078 -12.672 1 33.41 17 PRO B O 1
ATOM 2049 N N . SER B 1 18 ? 17.938 23.859 -14.5 1 34.97 18 SER B N 1
ATOM 2050 C CA . SER B 1 18 ? 18.391 22.469 -14.391 1 34.97 18 SER B CA 1
ATOM 2051 C C . SER B 1 18 ? 19.469 22.328 -13.328 1 34.97 18 SER B C 1
ATOM 2053 O O . SER B 1 18 ? 20.344 21.484 -13.438 1 34.97 18 SER B O 1
ATOM 2055 N N . GLY B 1 19 ? 19.688 23.156 -12.367 1 33.88 19 GLY B N 1
ATOM 2056 C CA . GLY B 1 19 ? 20.797 22.906 -11.453 1 33.88 19 GLY B CA 1
ATOM 2057 C C . GLY B 1 19 ? 20.609 21.641 -10.625 1 33.88 19 GLY B C 1
ATOM 2058 O O . GLY B 1 19 ? 20.547 21.719 -9.391 1 33.88 19 GLY B O 1
ATOM 2059 N N . PHE B 1 20 ? 20.156 20.578 -11.055 1 34.81 20 PHE B N 1
ATOM 2060 C CA . PHE B 1 20 ? 19.656 19.375 -10.398 1 34.81 20 PHE B CA 1
ATOM 2061 C C . PHE B 1 20 ? 20.797 18.625 -9.711 1 34.81 20 PHE B C 1
ATOM 2063 O O . PHE B 1 20 ? 20.609 18.047 -8.641 1 34.81 20 PHE B O 1
ATOM 2070 N N . GLU B 1 21 ? 22.016 18.578 -10.273 1 41.38 21 GLU B N 1
ATOM 2071 C CA . GLU B 1 21 ? 23.047 17.656 -9.805 1 41.38 21 GLU B CA 1
ATOM 2072 C C . GLU B 1 21 ? 23.594 18.078 -8.438 1 41.38 21 GLU B C 1
ATOM 2074 O O . GLU B 1 21 ? 23.812 17.234 -7.57 1 41.38 21 GLU B O 1
ATOM 2079 N N . SER B 1 22 ? 24.031 19.375 -8.25 1 45.16 22 SER B N 1
ATOM 2080 C CA . SER B 1 22 ? 24.672 19.844 -7.023 1 45.16 22 SER B CA 1
ATOM 2081 C C . SER B 1 22 ? 23.688 19.812 -5.852 1 45.16 22 SER B C 1
ATOM 2083 O O . SER B 1 22 ? 24.094 19.609 -4.707 1 45.16 22 SER B O 1
ATOM 2085 N N . LYS B 1 23 ? 22.547 19.812 -6.148 1 46.03 23 LYS B N 1
ATOM 2086 C CA . LYS B 1 23 ? 21.5 19.922 -5.137 1 46.03 23 LYS B CA 1
ATOM 2087 C C . LYS B 1 23 ? 21.219 18.562 -4.504 1 46.03 23 LYS B C 1
ATOM 2089 O O . LYS B 1 23 ? 20.938 18.469 -3.307 1 46.03 23 LYS B O 1
ATOM 2094 N N . GLY B 1 24 ? 21.5 17.422 -5.25 1 51.31 24 GLY B N 1
ATOM 2095 C CA . GLY B 1 24 ? 21.266 16.078 -4.754 1 51.31 24 GLY B CA 1
ATOM 2096 C C . GLY B 1 24 ? 22.234 15.664 -3.666 1 51.31 24 GLY B C 1
ATOM 2097 O O . GLY B 1 24 ? 21.844 15.102 -2.645 1 51.31 24 GLY B O 1
ATOM 2098 N N . LYS B 1 25 ? 23.656 15.898 -3.898 1 56.28 25 LYS B N 1
ATOM 2099 C CA . LYS B 1 25 ? 24.688 15.516 -2.943 1 56.28 25 LYS B CA 1
ATOM 2100 C C . LYS B 1 25 ? 24.531 16.281 -1.632 1 56.28 25 LYS B C 1
ATOM 2102 O O . LYS B 1 25 ? 24.75 15.719 -0.553 1 56.28 25 LYS B O 1
ATOM 2107 N N . SER B 1 26 ? 24.234 17.547 -1.771 1 63.66 26 SER B N 1
ATOM 2108 C CA . SER B 1 26 ? 24.031 18.375 -0.584 1 63.66 26 SER B CA 1
ATOM 2109 C C . SER B 1 26 ? 22.812 17.922 0.202 1 63.66 26 SER B C 1
ATOM 2111 O O . SER B 1 26 ? 22.844 17.859 1.433 1 63.66 26 SER B O 1
ATOM 2113 N N . GLU B 1 27 ? 21.828 17.531 -0.414 1 70.44 27 GLU B N 1
ATOM 2114 C CA . GLU B 1 27 ? 20.609 17.031 0.238 1 70.44 27 GLU B CA 1
ATOM 2115 C C . GLU B 1 27 ? 20.875 15.703 0.938 1 70.44 27 GLU B C 1
ATOM 2117 O O . GLU B 1 27 ? 20.422 15.484 2.064 1 70.44 27 GLU B O 1
ATOM 2122 N N . GLU B 1 28 ? 21.562 14.883 0.279 1 68.19 28 GLU B N 1
ATOM 2123 C CA . GLU B 1 28 ? 21.906 13.594 0.869 1 68.19 28 GLU B CA 1
ATOM 2124 C C . GLU B 1 28 ? 22.75 13.773 2.133 1 68.19 28 GLU B C 1
ATOM 2126 O O . GLU B 1 28 ? 22.547 13.07 3.125 1 68.19 28 GLU B O 1
ATOM 2131 N N . LYS B 1 29 ? 23.875 14.695 2.039 1 64.94 29 LYS B N 1
ATOM 2132 C CA . LYS B 1 29 ? 24.719 14.977 3.195 1 64.94 29 LYS B CA 1
ATOM 2133 C C . LYS B 1 29 ? 23.891 15.508 4.363 1 64.94 29 LYS B C 1
ATOM 2135 O O . LYS B 1 29 ? 24.094 15.117 5.512 1 64.94 29 LYS B O 1
ATOM 2140 N N . LYS B 1 30 ? 23.016 16.328 4 1 64.31 30 LYS B N 1
ATOM 2141 C CA . LYS B 1 30 ? 22.156 16.922 5.035 1 64.31 30 LYS B CA 1
ATOM 2142 C C . LYS B 1 30 ? 21.25 15.859 5.66 1 64.31 30 LYS B C 1
ATOM 2144 O O . LYS B 1 30 ? 21.062 15.844 6.879 1 64.31 30 LYS B O 1
ATOM 2149 N N . LEU B 1 31 ? 20.672 15.008 4.84 1 69.62 31 LEU B N 1
ATOM 2150 C CA . LEU B 1 31 ? 19.828 13.938 5.336 1 69.62 31 LEU B CA 1
ATOM 2151 C C . LEU B 1 31 ? 20.594 13.008 6.27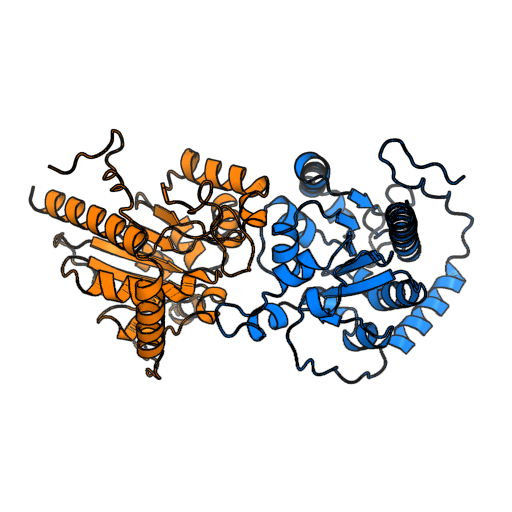 1 69.62 31 LEU B C 1
ATOM 2153 O O . LEU B 1 31 ? 20.094 12.609 7.316 1 69.62 31 LEU B O 1
ATOM 2157 N N . LYS B 1 32 ? 21.844 12.641 5.875 1 68.5 32 LYS B N 1
ATOM 2158 C CA . LYS B 1 32 ? 22.703 11.789 6.691 1 68.5 32 LYS B CA 1
ATOM 2159 C C . LYS B 1 32 ? 23.031 12.445 8.031 1 68.5 32 LYS B C 1
ATOM 2161 O O . LYS B 1 32 ? 23.078 11.781 9.062 1 68.5 32 LYS B O 1
ATOM 2166 N N . GLN B 1 33 ? 23.25 13.781 7.973 1 64.31 33 GLN B N 1
ATOM 2167 C CA . GLN B 1 33 ? 23.547 14.531 9.188 1 64.31 33 GLN B CA 1
ATOM 2168 C C . GLN B 1 33 ? 22.359 14.523 10.141 1 64.31 33 GLN B C 1
ATOM 2170 O O . GLN B 1 33 ? 22.531 14.445 11.359 1 64.31 33 GLN B O 1
ATOM 2175 N N . LEU B 1 34 ? 21.234 14.508 9.555 1 65.31 34 LEU B N 1
ATOM 2176 C CA . LEU B 1 34 ? 20.047 14.609 10.383 1 65.31 34 LEU B CA 1
ATOM 2177 C C . LEU B 1 34 ? 19.672 13.242 10.969 1 65.31 34 LEU B C 1
ATOM 2179 O O . LEU B 1 34 ? 18.984 13.164 11.984 1 65.31 34 LEU B O 1
ATOM 2183 N N . GLN B 1 35 ? 20.109 12.227 10.336 1 60.06 35 GLN B N 1
ATOM 2184 C CA . GLN B 1 35 ? 19.75 10.891 10.781 1 60.06 35 GLN B CA 1
ATOM 2185 C C . GLN B 1 35 ? 20.719 10.375 11.836 1 60.06 35 GLN B C 1
ATOM 2187 O O . GLN B 1 35 ? 20.594 9.25 12.312 1 60.06 35 GLN B O 1
ATOM 2192 N N . THR B 1 36 ? 21.609 11.172 12.25 1 56.38 36 THR B N 1
ATOM 2193 C CA . THR B 1 36 ? 22.547 10.75 13.289 1 56.38 36 THR B CA 1
ATOM 2194 C C . THR B 1 36 ? 21.812 10.492 14.609 1 56.38 36 THR B C 1
ATOM 2196 O O . THR B 1 36 ? 20.75 11.062 14.852 1 56.38 36 THR B O 1
ATOM 2199 N N . GLU B 1 37 ? 22.312 9.539 15.531 1 54.78 37 GLU B N 1
ATOM 2200 C CA . GLU B 1 37 ? 21.812 8.891 16.734 1 54.78 37 GLU B CA 1
ATOM 2201 C C . GLU B 1 37 ? 21.219 9.914 17.703 1 54.78 37 GLU B C 1
ATOM 2203 O O . GLU B 1 37 ? 21.938 10.727 18.281 1 54.78 37 GLU B O 1
ATOM 2208 N N . VAL B 1 38 ? 20 10.289 17.406 1 57.28 38 VAL B N 1
ATOM 2209 C CA . VAL B 1 38 ? 19.344 11.086 18.422 1 57.28 38 VAL B CA 1
ATOM 2210 C C . VAL B 1 38 ? 18.562 10.172 19.375 1 57.28 38 VAL B C 1
ATOM 2212 O O . VAL B 1 38 ? 18.078 9.117 18.969 1 57.28 38 VAL B O 1
ATOM 2215 N N . LYS B 1 39 ? 18.641 10.453 20.688 1 54.38 39 LYS B N 1
ATOM 2216 C CA . LYS B 1 39 ? 17.938 9.734 21.75 1 54.38 39 LYS B CA 1
ATOM 2217 C C . LYS B 1 39 ? 16.438 9.992 21.703 1 54.38 39 LYS B C 1
ATOM 2219 O O . LYS B 1 39 ? 16 11.125 21.516 1 54.38 39 LYS B O 1
ATOM 2224 N N . PRO B 1 40 ? 15.656 8.875 21.797 1 56.66 40 PRO B N 1
ATOM 2225 C CA . PRO B 1 40 ? 14.203 9.047 21.812 1 56.66 40 PRO B CA 1
ATOM 2226 C C . PRO B 1 40 ? 13.742 9.992 22.922 1 56.66 40 PRO B C 1
ATOM 2228 O O . PRO B 1 40 ? 14.266 9.945 24.047 1 56.66 40 PRO B O 1
ATOM 2231 N N . ILE B 1 41 ? 12.961 11.016 22.609 1 53.12 41 ILE B N 1
ATOM 2232 C CA . ILE B 1 41 ? 12.359 11.906 23.594 1 53.12 41 ILE B CA 1
ATOM 2233 C C . ILE B 1 41 ? 11.25 11.172 24.344 1 53.12 41 ILE B C 1
ATOM 2235 O O . ILE B 1 41 ? 10.32 10.648 23.734 1 53.12 41 ILE B O 1
ATOM 2239 N N . ILE B 1 42 ? 11.508 10.711 25.516 1 55.62 42 ILE B N 1
ATOM 2240 C CA . ILE B 1 42 ? 10.484 10.117 26.359 1 55.62 42 ILE B CA 1
ATOM 2241 C C . ILE B 1 42 ? 9.406 11.148 26.672 1 55.62 42 ILE B C 1
ATOM 2243 O O . ILE B 1 42 ? 9.695 12.203 27.234 1 55.62 42 ILE B O 1
ATOM 2247 N N . ARG B 1 43 ? 8.266 10.969 25.984 1 62.91 43 ARG B N 1
ATOM 2248 C CA . ARG B 1 43 ? 7.164 11.898 26.203 1 62.91 43 ARG B CA 1
ATOM 2249 C C . ARG B 1 43 ? 6.391 11.539 27.469 1 62.91 43 ARG B C 1
ATOM 2251 O O . ARG B 1 43 ? 5.98 10.391 27.656 1 62.91 43 ARG B O 1
ATOM 2258 N N . SER B 1 44 ? 6.504 12.406 28.5 1 64.19 44 SER B N 1
ATOM 2259 C CA . SER B 1 44 ? 5.934 12.117 29.812 1 64.19 44 SER B CA 1
ATOM 2260 C C . SER B 1 44 ? 4.449 12.477 29.859 1 64.19 44 SER B C 1
ATOM 2262 O O . SER B 1 44 ? 3.705 11.945 30.688 1 64.19 44 SER B O 1
ATOM 2264 N N . LYS B 1 45 ? 3.947 13.375 29 1 78.25 45 LYS B N 1
ATOM 2265 C CA . LYS B 1 45 ? 2.551 13.789 29.078 1 78.25 45 LYS B CA 1
ATOM 2266 C C . LYS B 1 45 ? 1.85 13.625 27.734 1 78.25 45 LYS B C 1
ATOM 2268 O O . LYS B 1 45 ? 2.445 13.883 26.672 1 78.25 45 LYS B O 1
ATOM 2273 N N . PRO B 1 46 ? 0.523 13.234 27.844 1 87.75 46 PRO B N 1
ATOM 2274 C CA . PRO B 1 46 ? -0.258 13.148 26.609 1 87.75 46 PRO B CA 1
ATOM 2275 C C . PRO B 1 46 ? -0.374 14.492 25.875 1 87.75 46 PRO B C 1
ATOM 2277 O O . PRO B 1 46 ? -0.34 15.547 26.516 1 87.75 46 PRO B O 1
ATOM 2280 N N . PHE B 1 47 ? -0.41 14.445 24.641 1 92.19 47 PHE B N 1
ATOM 2281 C CA . PHE B 1 47 ? -0.579 15.656 23.844 1 92.19 47 PHE B CA 1
ATOM 2282 C C . PHE B 1 47 ? -1.974 16.234 24.031 1 92.19 47 PHE B C 1
ATOM 2284 O O . PHE B 1 47 ? -2.975 15.539 23.875 1 92.19 47 PHE B O 1
ATOM 2291 N N . ALA B 1 48 ? -2.02 17.469 24.422 1 92 48 ALA B N 1
ATOM 2292 C CA . ALA B 1 48 ? -3.268 18.219 24.531 1 92 48 ALA B CA 1
ATOM 2293 C C . ALA B 1 48 ? -3.188 19.547 23.766 1 92 48 ALA B C 1
ATOM 2295 O O . ALA B 1 48 ? -2.254 20.328 23.953 1 92 48 ALA B O 1
ATOM 2296 N N . SER B 1 49 ? -4.164 19.781 22.922 1 94.38 49 SER B N 1
ATOM 2297 C CA . SER B 1 49 ? -4.172 20.969 22.078 1 94.38 49 SER B CA 1
ATOM 2298 C C . SER B 1 49 ? -4.027 22.25 22.922 1 94.38 49 SER B C 1
ATOM 2300 O O . SER B 1 49 ? -3.25 23.141 22.578 1 94.38 49 SER B O 1
ATOM 2302 N N . ASP B 1 50 ? -4.723 22.312 24.016 1 92.88 50 ASP B N 1
ATOM 2303 C CA . ASP B 1 50 ? -4.77 23.516 24.844 1 92.88 50 ASP B CA 1
ATOM 2304 C C . ASP B 1 50 ? -3.395 23.828 25.422 1 92.88 50 ASP B C 1
ATOM 2306 O O . ASP B 1 50 ? -3.113 24.984 25.766 1 92.88 50 ASP B O 1
ATOM 2310 N N . ASP B 1 51 ? -2.553 22.812 25.562 1 91.69 51 ASP B N 1
ATOM 2311 C CA . ASP B 1 51 ? -1.199 23.016 26.078 1 91.69 51 ASP B CA 1
ATOM 2312 C C . ASP B 1 51 ? -0.309 23.656 25.016 1 91.69 51 ASP B C 1
ATOM 2314 O O . ASP B 1 51 ? 0.752 24.203 25.344 1 91.69 51 ASP B O 1
ATOM 2318 N N . HIS B 1 52 ? -0.732 23.641 23.734 1 92.5 52 HIS B N 1
ATOM 2319 C CA . HIS B 1 52 ? 0.163 24.031 22.656 1 92.5 52 HIS B CA 1
ATOM 2320 C C . HIS B 1 52 ? -0.462 25.109 21.781 1 92.5 52 HIS B C 1
ATOM 2322 O O . HIS B 1 52 ? 0.2 25.656 20.891 1 92.5 52 HIS B O 1
ATOM 2328 N N . ARG B 1 53 ? -1.693 25.375 21.969 1 93 53 ARG B N 1
ATOM 2329 C CA . ARG B 1 53 ? -2.43 26.375 21.219 1 93 53 ARG B CA 1
ATOM 2330 C C . ARG B 1 53 ? -3.078 27.391 22.156 1 93 53 ARG B C 1
ATOM 2332 O O . ARG B 1 53 ? -3.955 27.047 22.953 1 93 53 ARG B O 1
ATOM 2339 N N . PRO B 1 54 ? -2.676 28.625 22.031 1 91.62 54 PRO B N 1
ATOM 2340 C CA . PRO B 1 54 ? -3.312 29.625 22.875 1 91.62 54 PRO B CA 1
ATOM 2341 C C . PRO B 1 54 ? -4.781 29.844 22.531 1 91.62 54 PRO B C 1
ATOM 2343 O O . PRO B 1 54 ? -5.184 29.656 21.375 1 91.62 54 PRO B O 1
ATOM 2346 N N . ALA B 1 55 ? -5.535 30.25 23.516 1 90.06 55 ALA B N 1
ATOM 2347 C CA . ALA B 1 55 ? -6.961 30.516 23.328 1 90.06 55 ALA B CA 1
ATOM 2348 C C . ALA B 1 55 ? -7.188 31.656 22.344 1 90.06 55 ALA B C 1
ATOM 2350 O O . ALA B 1 55 ? -8.094 31.594 21.5 1 90.06 55 ALA B O 1
ATOM 2351 N N . ALA B 1 56 ? -6.305 32.656 22.484 1 90.12 56 ALA B N 1
ATOM 2352 C CA . ALA B 1 56 ? -6.383 33.781 21.547 1 90.12 56 ALA B CA 1
ATOM 2353 C C . ALA B 1 56 ? -5.5 33.531 20.328 1 90.12 56 ALA B C 1
ATOM 2355 O O . ALA B 1 56 ? -4.395 33 20.453 1 90.12 56 ALA B O 1
ATOM 2356 N N . PRO B 1 57 ? -6.035 33.938 19.219 1 89.69 57 PRO B N 1
ATOM 2357 C CA . PRO B 1 57 ? -5.191 33.781 18.031 1 89.69 57 PRO B CA 1
ATOM 2358 C C . PRO B 1 57 ? -3.852 34.5 18.156 1 89.69 57 PRO B C 1
ATOM 2360 O O . PRO B 1 57 ? -3.803 35.656 18.641 1 89.69 57 PRO B O 1
ATOM 2363 N N . ASP B 1 58 ? -2.768 33.812 17.875 1 92.5 58 ASP B N 1
ATOM 2364 C CA . ASP B 1 58 ? -1.438 34.406 18.016 1 92.5 58 ASP B CA 1
ATOM 2365 C C . ASP B 1 58 ? -0.786 34.625 16.656 1 92.5 58 ASP B C 1
ATOM 2367 O O . ASP B 1 58 ? 0.394 34.969 16.578 1 92.5 58 ASP B O 1
ATOM 2371 N N . GLY B 1 59 ? -1.499 34.312 15.602 1 92.69 59 GLY B N 1
ATOM 2372 C CA . GLY B 1 59 ? -1.008 34.594 14.258 1 92.69 59 GLY B CA 1
ATOM 2373 C C . GLY B 1 59 ? -0.128 33.469 13.719 1 92.69 59 GLY B C 1
ATOM 2374 O O . GLY B 1 59 ? 0.373 33.562 12.594 1 92.69 59 GLY B O 1
ATOM 2375 N N . LYS B 1 60 ? 0.014 32.406 14.453 1 95.69 60 LYS B N 1
ATOM 2376 C CA . LYS B 1 60 ? 0.851 31.281 14.008 1 95.69 60 LYS B CA 1
ATOM 2377 C C . LYS B 1 60 ? 0.023 30.234 13.281 1 95.69 60 LYS B C 1
ATOM 2379 O O . LYS B 1 60 ? -1.13 29.984 13.641 1 95.69 60 LYS B O 1
ATOM 2384 N N . LEU B 1 61 ? 0.588 29.656 12.289 1 97.38 61 LEU B N 1
ATOM 2385 C CA . LEU B 1 61 ? -0.018 28.531 11.609 1 97.38 61 LEU B CA 1
ATOM 2386 C C . LEU B 1 61 ? 0.405 27.219 12.258 1 97.38 61 LEU B C 1
ATOM 2388 O O . LEU B 1 61 ? 1.6 26.953 12.406 1 97.38 61 LEU B O 1
ATOM 2392 N N . ARG B 1 62 ? -0.52 26.469 12.672 1 97.75 62 ARG B N 1
ATOM 2393 C CA . ARG B 1 62 ? -0.26 25.141 13.227 1 97.75 62 ARG B CA 1
ATOM 2394 C C . ARG B 1 62 ? -0.561 24.047 12.203 1 97.75 62 ARG B C 1
ATOM 2396 O O . ARG B 1 62 ? -1.721 23.812 11.859 1 97.75 62 ARG B O 1
ATOM 2403 N N . VAL B 1 63 ? 0.493 23.359 11.766 1 98.5 63 VAL B N 1
ATOM 2404 C CA . VAL B 1 63 ? 0.372 22.391 10.672 1 98.5 63 VAL B CA 1
ATOM 2405 C C . VAL B 1 63 ? 0.682 21 11.188 1 98.5 63 VAL B C 1
ATOM 2407 O O . VAL B 1 63 ? 1.672 20.797 11.898 1 98.5 63 VAL B O 1
ATOM 2410 N N . VAL B 1 64 ? -0.213 20.078 10.875 1 98.75 64 VAL B N 1
ATOM 2411 C CA . VAL B 1 64 ? 0.091 18.656 11.078 1 98.75 64 VAL B CA 1
ATOM 2412 C C . VAL B 1 64 ? 0.553 18.031 9.766 1 98.75 64 VAL B C 1
ATOM 2414 O O . VAL B 1 64 ? -0.162 18.078 8.758 1 98.75 64 VAL B O 1
ATOM 2417 N N . LEU B 1 65 ? 1.752 17.516 9.773 1 98.81 65 LEU B N 1
ATOM 2418 C CA . LEU B 1 65 ? 2.273 16.75 8.648 1 98.81 65 LEU B CA 1
ATOM 2419 C C . LEU B 1 65 ? 2.043 15.258 8.852 1 98.81 65 LEU B C 1
ATOM 2421 O O . LEU B 1 65 ? 2.35 14.719 9.922 1 98.81 65 LEU B O 1
ATOM 2425 N N . VAL B 1 66 ? 1.476 14.641 7.844 1 98.94 66 VAL B N 1
ATOM 2426 C CA . VAL B 1 66 ? 1.258 13.203 7.883 1 98.94 66 VAL B CA 1
ATOM 2427 C C . VAL B 1 66 ? 2.203 12.508 6.902 1 98.94 66 VAL B C 1
ATOM 2429 O O . VAL B 1 66 ? 2.238 12.852 5.719 1 98.94 66 VAL B O 1
ATOM 2432 N N . THR B 1 67 ? 2.963 11.562 7.41 1 98.62 67 THR B N 1
ATOM 2433 C CA . THR B 1 67 ? 3.857 10.805 6.543 1 98.62 67 THR B CA 1
ATOM 2434 C C . THR B 1 67 ? 3.357 9.375 6.371 1 98.62 67 THR B C 1
ATOM 2436 O O . THR B 1 67 ? 2.836 8.773 7.312 1 98.62 67 THR B O 1
ATOM 2439 N N . THR B 1 68 ? 3.521 8.867 5.152 1 98.31 68 THR B N 1
ATOM 2440 C CA . THR B 1 68 ? 2.99 7.551 4.805 1 98.31 68 THR B CA 1
ATOM 2441 C C . THR B 1 68 ? 4.07 6.688 4.164 1 98.31 68 THR B C 1
ATOM 2443 O O . THR B 1 68 ? 5.215 7.117 4.02 1 98.31 68 THR B O 1
ATOM 2446 N N . GLY B 1 69 ? 3.691 5.41 3.822 1 95.06 69 GLY B N 1
ATOM 2447 C CA . GLY B 1 69 ? 4.648 4.426 3.348 1 95.06 69 GLY B CA 1
ATOM 2448 C C . GLY B 1 69 ? 5.094 4.664 1.919 1 95.06 69 GLY B C 1
ATOM 2449 O O . GLY B 1 69 ? 4.805 3.865 1.028 1 95.06 69 GLY B O 1
ATOM 2450 N N . SER B 1 70 ? 5.773 5.629 1.664 1 93.94 70 SER B N 1
ATOM 2451 C CA . SER B 1 70 ? 6.441 5.973 0.413 1 93.94 70 SER B CA 1
ATOM 2452 C C . SER B 1 70 ? 7.887 6.398 0.654 1 93.94 70 SER B C 1
ATOM 2454 O O . SER B 1 70 ? 8.188 7.055 1.655 1 93.94 70 SER B O 1
ATOM 2456 N N . VAL B 1 71 ? 8.766 6.078 -0.298 1 91.81 71 VAL B N 1
ATOM 2457 C CA . VAL B 1 71 ? 10.188 6.375 -0.167 1 91.81 71 VAL B CA 1
ATOM 2458 C C . VAL B 1 71 ? 10.383 7.879 0.027 1 91.81 71 VAL B C 1
ATOM 2460 O O . VAL B 1 71 ? 11.305 8.305 0.725 1 91.81 71 VAL B O 1
ATOM 2463 N N . ALA B 1 72 ? 9.484 8.703 -0.462 1 94 72 ALA B N 1
ATOM 2464 C CA . ALA B 1 72 ? 9.555 10.156 -0.385 1 94 72 ALA B CA 1
ATOM 2465 C C . ALA B 1 72 ? 9.508 10.633 1.064 1 94 72 ALA B C 1
ATOM 2467 O O . ALA B 1 72 ? 9.859 11.773 1.362 1 94 72 ALA B O 1
ATOM 2468 N N . SER B 1 73 ? 9.117 9.758 1.963 1 96.25 73 SER B N 1
ATOM 2469 C CA . SER B 1 73 ? 9.078 10.109 3.379 1 96.25 73 SER B CA 1
ATOM 2470 C C . SER B 1 73 ? 10.469 10.43 3.912 1 96.25 73 SER B C 1
ATOM 2472 O O . SER B 1 73 ? 10.609 11.039 4.973 1 96.25 73 SER B O 1
ATOM 2474 N N . ILE B 1 74 ? 11.477 10.078 3.139 1 93.88 74 ILE B N 1
ATOM 2475 C CA . ILE B 1 74 ? 12.859 10.344 3.525 1 93.88 74 ILE B CA 1
ATOM 2476 C C . ILE B 1 74 ? 13.078 11.844 3.654 1 93.88 74 ILE B C 1
ATOM 2478 O O . ILE B 1 74 ? 14.008 12.289 4.34 1 93.88 74 ILE B O 1
ATOM 2482 N N . LYS B 1 75 ? 12.281 12.672 3.068 1 94.5 75 LYS B N 1
ATOM 2483 C CA . LYS B 1 75 ? 12.43 14.117 3.012 1 94.5 75 LYS B CA 1
ATOM 2484 C C . LYS B 1 75 ? 11.828 14.789 4.242 1 94.5 75 LYS B C 1
ATOM 2486 O O . LYS B 1 75 ? 11.961 16 4.43 1 94.5 75 LYS B O 1
ATOM 2491 N N . MET B 1 76 ? 11.203 14.031 5.125 1 96.75 76 MET B N 1
ATOM 2492 C CA . MET B 1 76 ? 10.422 14.602 6.219 1 96.75 76 MET B CA 1
ATOM 2493 C C . MET B 1 76 ? 11.312 15.43 7.141 1 96.75 76 MET B C 1
ATOM 2495 O O . MET B 1 76 ? 10.961 16.547 7.504 1 96.75 76 MET B O 1
ATOM 2499 N N . PRO B 1 77 ? 12.547 14.969 7.488 1 94.88 77 PRO B N 1
ATOM 2500 C CA . PRO B 1 77 ? 13.398 15.797 8.336 1 94.88 77 PRO B CA 1
ATOM 2501 C C . PRO B 1 77 ? 13.742 17.141 7.688 1 94.88 77 PRO B C 1
ATOM 2503 O O . PRO B 1 77 ? 13.812 18.156 8.375 1 94.88 77 PRO B O 1
ATOM 2506 N N . LEU B 1 78 ? 13.883 17.172 6.371 1 94.81 78 LEU B N 1
ATOM 2507 C CA . LEU B 1 78 ? 14.188 18.406 5.645 1 94.81 78 LEU B CA 1
ATOM 2508 C C . LEU B 1 78 ? 13.008 19.375 5.684 1 94.81 78 LEU B C 1
ATOM 2510 O O . LEU B 1 78 ? 13.188 20.562 5.895 1 94.81 78 LEU B O 1
ATOM 2514 N N . ILE B 1 79 ? 11.844 18.797 5.516 1 97.25 79 ILE B N 1
ATOM 2515 C CA . ILE B 1 79 ? 10.625 19.609 5.508 1 97.25 79 ILE B CA 1
ATOM 2516 C C . ILE B 1 79 ? 10.43 20.25 6.875 1 97.25 79 ILE B C 1
ATOM 2518 O O . ILE B 1 79 ? 10.188 21.453 6.977 1 97.25 79 ILE B O 1
ATOM 2522 N N . VAL B 1 80 ? 10.586 19.453 7.895 1 97.56 80 VAL B N 1
ATOM 2523 C CA . VAL B 1 80 ? 10.359 19.938 9.258 1 97.56 80 VAL B CA 1
ATOM 2524 C C . VAL B 1 80 ? 11.406 20.984 9.617 1 97.56 80 VAL B C 1
ATOM 2526 O O . VAL B 1 80 ? 11.078 22.016 10.211 1 97.56 80 VAL B O 1
ATOM 2529 N N . GLU B 1 81 ? 12.625 20.766 9.258 1 95.25 81 GLU B N 1
ATOM 2530 C CA . GLU B 1 81 ? 13.688 21.734 9.523 1 95.25 81 GLU B CA 1
ATOM 2531 C C . GLU B 1 81 ? 13.406 23.062 8.836 1 95.25 81 GLU B C 1
ATOM 2533 O O . GLU B 1 81 ? 13.539 24.125 9.445 1 95.25 81 GLU B O 1
ATOM 2538 N N . ALA B 1 82 ? 13.016 23.016 7.605 1 96.5 82 ALA B N 1
ATOM 2539 C CA . ALA B 1 82 ? 12.742 24.219 6.832 1 96.5 82 ALA B CA 1
ATOM 2540 C C . ALA B 1 82 ? 11.57 25 7.426 1 96.5 82 ALA B C 1
ATOM 2542 O 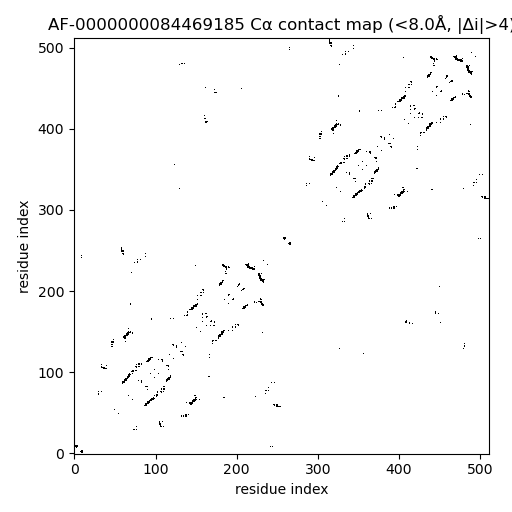O . ALA B 1 82 ? 11.617 26.219 7.531 1 96.5 82 ALA B O 1
ATOM 2543 N N . LEU B 1 83 ? 10.547 24.281 7.828 1 97.25 83 LEU B N 1
ATOM 2544 C CA . LEU B 1 83 ? 9.375 24.938 8.406 1 97.25 83 LEU B CA 1
ATOM 2545 C C . LEU B 1 83 ? 9.695 25.5 9.781 1 97.25 83 LEU B C 1
ATOM 2547 O O . LEU B 1 83 ? 9.148 26.547 10.172 1 97.25 83 LEU B O 1
ATOM 2551 N N . GLY B 1 84 ? 10.531 24.781 10.508 1 93.38 84 GLY B N 1
ATOM 2552 C CA . GLY B 1 84 ? 10.922 25.219 11.844 1 93.38 84 GLY B CA 1
ATOM 2553 C C . GLY B 1 84 ? 11.656 26.547 11.844 1 93.38 84 GLY B C 1
ATOM 2554 O O . GLY B 1 84 ? 11.719 27.234 12.867 1 93.38 84 GLY B O 1
ATOM 2555 N N . ALA B 1 85 ? 12.203 26.922 10.711 1 92.38 85 ALA B N 1
ATOM 2556 C CA . ALA B 1 85 ? 12.922 28.188 10.586 1 92.38 85 ALA B CA 1
ATOM 2557 C C . ALA B 1 85 ? 11.953 29.359 10.539 1 92.38 85 ALA B C 1
ATOM 2559 O O . ALA B 1 85 ? 12.352 30.516 10.719 1 92.38 85 ALA B O 1
ATOM 2560 N N . ASP B 1 86 ? 10.742 29.078 10.297 1 93.38 86 ASP B N 1
ATOM 2561 C CA . ASP B 1 86 ? 9.719 30.109 10.273 1 93.38 86 ASP B CA 1
ATOM 2562 C C . ASP B 1 86 ? 9.039 30.234 11.633 1 93.38 86 ASP B C 1
ATOM 2564 O O . ASP B 1 86 ? 8.328 29.328 12.07 1 93.38 86 ASP B O 1
ATOM 2568 N N . ALA B 1 87 ? 9.172 31.359 12.289 1 91.69 87 ALA B N 1
ATOM 2569 C CA . ALA B 1 87 ? 8.672 31.594 13.648 1 91.69 87 ALA B CA 1
ATOM 2570 C C . ALA B 1 87 ? 7.148 31.578 13.68 1 91.69 87 ALA B C 1
ATOM 2572 O O . ALA B 1 87 ? 6.543 31.469 14.742 1 91.69 87 ALA B O 1
ATOM 2573 N N . ASN B 1 88 ? 6.57 31.688 12.492 1 93.75 88 ASN B N 1
ATOM 2574 C CA . ASN B 1 88 ? 5.117 31.781 12.43 1 93.75 88 ASN B CA 1
ATOM 2575 C C . ASN B 1 88 ? 4.488 30.422 12.133 1 93.75 88 ASN B C 1
ATOM 2577 O O . ASN B 1 88 ? 3.287 30.328 11.883 1 93.75 88 ASN B O 1
ATOM 2581 N N . VAL B 1 89 ? 5.305 29.359 12.156 1 96.81 89 VAL B N 1
ATOM 2582 C CA . VAL B 1 89 ? 4.789 28.031 11.844 1 96.81 89 VAL B CA 1
ATOM 2583 C C . VAL B 1 89 ? 5.137 27.062 12.969 1 96.81 89 VAL B C 1
ATOM 2585 O O . VAL B 1 89 ? 6.285 27 13.422 1 96.81 89 VAL B O 1
ATOM 2588 N N . GLU B 1 90 ? 4.18 26.406 13.469 1 96.81 90 GLU B N 1
ATOM 2589 C CA . GLU B 1 90 ? 4.371 25.281 14.391 1 96.81 90 GLU B CA 1
ATOM 2590 C C . GLU B 1 90 ? 4.012 23.953 13.719 1 96.81 90 GLU B C 1
ATOM 2592 O O . GLU B 1 90 ? 3.051 23.891 12.953 1 96.81 90 GLU B O 1
ATOM 2597 N N . VAL B 1 91 ? 4.812 22.922 14.07 1 97.94 91 VAL B N 1
ATOM 2598 C CA . VAL B 1 91 ? 4.668 21.672 13.32 1 97.94 91 VAL B CA 1
ATOM 2599 C C . VAL B 1 91 ? 4.5 20.5 14.289 1 97.94 91 VAL B C 1
ATOM 2601 O O . VAL B 1 91 ? 5.18 20.438 15.32 1 97.94 91 VAL B O 1
ATOM 2604 N N . GLN B 1 92 ? 3.559 19.656 14.039 1 98 92 GLN B N 1
ATOM 2605 C CA . GLN B 1 92 ? 3.49 18.297 14.562 1 98 92 GLN B CA 1
ATOM 2606 C C . GLN B 1 92 ? 3.469 17.266 13.43 1 98 92 GLN B C 1
ATOM 2608 O O . GLN B 1 92 ? 3 17.562 12.328 1 98 92 GLN B O 1
ATOM 2613 N N . VAL B 1 93 ? 4 16.047 13.727 1 98.5 93 VAL B N 1
ATOM 2614 C CA . VAL B 1 93 ? 4.082 15.016 12.695 1 98.5 93 VAL B CA 1
ATOM 2615 C C . VAL B 1 93 ? 3.316 13.773 13.133 1 98.5 93 VAL B C 1
ATOM 2617 O O . VAL B 1 93 ? 3.453 13.32 14.273 1 98.5 93 VAL B O 1
ATOM 2620 N N . VAL B 1 94 ? 2.451 13.312 12.266 1 98.69 94 VAL B N 1
ATOM 2621 C CA . VAL B 1 94 ? 1.839 12 12.438 1 98.69 94 VAL B CA 1
ATOM 2622 C C . VAL B 1 94 ? 2.465 11.008 11.461 1 98.69 94 VAL B C 1
ATOM 2624 O O . VAL B 1 94 ? 2.385 11.195 10.242 1 98.69 94 VAL B O 1
ATOM 2627 N N . ALA B 1 95 ? 3.045 9.938 12 1 98.44 95 ALA B N 1
ATOM 2628 C CA . ALA B 1 95 ? 3.777 8.984 11.172 1 98.44 95 ALA B CA 1
ATOM 2629 C C . ALA B 1 95 ? 3.076 7.629 11.148 1 98.44 95 ALA B C 1
ATOM 2631 O O . ALA B 1 95 ? 2.768 7.062 12.195 1 98.44 95 ALA B O 1
ATOM 2632 N N . THR B 1 96 ? 2.781 7.156 9.93 1 97.75 96 THR B N 1
ATOM 2633 C CA . THR B 1 96 ? 2.402 5.754 9.844 1 97.75 96 THR B CA 1
ATOM 2634 C C . THR B 1 96 ? 3.602 4.848 10.109 1 97.75 96 THR B C 1
ATOM 2636 O O . THR B 1 96 ? 4.75 5.262 9.93 1 97.75 96 THR B O 1
ATOM 2639 N N . GLY B 1 97 ? 3.316 3.633 10.547 1 95.12 97 GLY B N 1
ATOM 2640 C CA . GLY B 1 97 ? 4.395 2.684 10.773 1 95.12 97 GLY B CA 1
ATOM 2641 C C . GLY B 1 97 ? 5.297 2.502 9.57 1 95.12 97 GLY B C 1
ATOM 2642 O O . GLY B 1 97 ? 6.523 2.494 9.695 1 95.12 97 GLY B O 1
ATOM 2643 N N . SER B 1 98 ? 4.773 2.383 8.414 1 94.75 98 SER B N 1
ATOM 2644 C CA . SER B 1 98 ? 5.52 2.162 7.18 1 94.75 98 SER B CA 1
ATOM 2645 C C . SER B 1 98 ? 6.438 3.34 6.867 1 94.75 98 SER B C 1
ATOM 2647 O O . SER B 1 98 ? 7.523 3.158 6.316 1 94.75 98 SER B O 1
ATOM 2649 N N . SER B 1 99 ? 6.055 4.555 7.207 1 96.5 99 SER B N 1
ATOM 2650 C CA . SER B 1 99 ? 6.863 5.727 6.879 1 96.5 99 SER B CA 1
ATOM 2651 C C . SER B 1 99 ? 8.148 5.758 7.691 1 96.5 99 SER B C 1
ATOM 2653 O O . SER B 1 99 ? 9.156 6.324 7.25 1 96.5 99 SER B O 1
ATOM 2655 N N . LEU B 1 100 ? 8.188 5.125 8.789 1 94.94 100 LEU B N 1
ATOM 2656 C CA . LEU B 1 100 ? 9.312 5.199 9.711 1 94.94 100 LEU B CA 1
ATOM 2657 C C . LEU B 1 100 ? 10.438 4.266 9.266 1 94.94 100 LEU B C 1
ATOM 2659 O O . LEU B 1 100 ? 11.5 4.227 9.898 1 94.94 100 LEU B O 1
ATOM 2663 N N . HIS B 1 101 ? 10.18 3.568 8.203 1 90.81 101 HIS B N 1
ATOM 2664 C CA . HIS B 1 101 ? 11.258 2.809 7.578 1 90.81 101 HIS B CA 1
ATOM 2665 C C . HIS B 1 101 ? 12.211 3.727 6.82 1 90.81 101 HIS B C 1
ATOM 2667 O O . HIS B 1 101 ? 13.344 3.336 6.516 1 90.81 101 HIS B O 1
ATOM 2673 N N . PHE B 1 102 ? 11.82 5.004 6.613 1 92.44 102 PHE B N 1
ATOM 2674 C CA . PHE B 1 102 ? 12.578 5.848 5.695 1 92.44 102 PHE B CA 1
ATOM 2675 C C . PHE B 1 102 ? 13.305 6.957 6.445 1 92.44 102 PHE B C 1
ATOM 2677 O O . PHE B 1 102 ? 14.195 7.605 5.895 1 92.44 102 PHE B O 1
ATOM 2684 N N . TYR B 1 103 ? 12.914 7.242 7.625 1 92.44 103 TYR B N 1
ATOM 2685 C CA . TYR B 1 103 ? 13.57 8.258 8.438 1 92.44 103 TYR B CA 1
ATOM 2686 C C . TYR B 1 103 ? 13.438 7.941 9.922 1 92.44 103 TYR B C 1
ATOM 2688 O O . TYR B 1 103 ? 12.594 7.129 10.312 1 92.44 103 TYR B O 1
ATOM 2696 N N . ASP B 1 104 ? 14.242 8.617 10.68 1 91.06 104 ASP B N 1
ATOM 2697 C CA . ASP B 1 104 ? 14.211 8.453 12.133 1 91.06 104 ASP B CA 1
ATOM 2698 C C . ASP B 1 104 ? 13.336 9.516 12.789 1 91.06 104 ASP B C 1
ATOM 2700 O O . ASP B 1 104 ? 13.555 10.711 12.594 1 91.06 104 ASP B O 1
ATOM 2704 N N . ALA B 1 105 ? 12.445 8.984 13.547 1 94.31 105 ALA B N 1
ATOM 2705 C CA . ALA B 1 105 ? 11.562 9.906 14.266 1 94.31 105 ALA B CA 1
ATOM 2706 C C . ALA B 1 105 ? 12.367 10.891 15.109 1 94.31 105 ALA B C 1
ATOM 2708 O O . ALA B 1 105 ? 12.016 12.07 15.195 1 94.31 105 ALA B O 1
ATOM 2709 N N . ALA B 1 106 ? 13.406 10.422 15.664 1 91.19 106 ALA B N 1
ATOM 2710 C CA . ALA B 1 106 ? 14.242 11.258 16.531 1 91.19 106 ALA B CA 1
ATOM 2711 C C . ALA B 1 106 ? 14.898 12.391 15.727 1 91.19 106 ALA B C 1
ATOM 2713 O O . ALA B 1 106 ? 15.094 13.492 16.25 1 91.19 106 ALA B O 1
ATOM 2714 N N . ALA B 1 107 ? 15.25 12.094 14.531 1 89.56 107 ALA B N 1
ATOM 2715 C CA . ALA B 1 107 ? 15.836 13.117 13.672 1 89.56 107 ALA B CA 1
ATOM 2716 C C . ALA B 1 107 ? 14.836 14.242 13.406 1 89.56 107 ALA B C 1
ATOM 2718 O O . ALA B 1 107 ? 15.211 15.414 13.375 1 89.56 107 ALA B O 1
ATOM 2719 N N . VAL B 1 108 ? 13.656 13.867 13.273 1 94 108 VAL B N 1
ATOM 2720 C CA . VAL B 1 108 ? 12.586 14.836 13.023 1 94 108 VAL B CA 1
ATOM 2721 C C . VAL B 1 108 ? 12.32 15.656 14.281 1 94 108 VAL B C 1
ATOM 2723 O O . VAL B 1 108 ? 12.234 16.891 14.219 1 94 108 VAL B O 1
ATOM 2726 N N . GLU B 1 109 ? 12.25 15 15.359 1 92.31 109 GLU B N 1
ATOM 2727 C CA . GLU B 1 109 ? 11.992 15.68 16.625 1 92.31 109 GLU B CA 1
ATOM 2728 C C . GLU B 1 109 ? 13.141 16.609 17.016 1 92.31 109 GLU B C 1
ATOM 2730 O O . GLU B 1 109 ? 12.93 17.641 17.641 1 92.31 109 GLU B O 1
ATOM 2735 N N . GLY B 1 110 ? 14.305 16.219 16.625 1 86.69 110 GLY B N 1
ATOM 2736 C CA . GLY B 1 110 ? 15.492 17.016 16.922 1 86.69 110 GLY B CA 1
ATOM 2737 C C . GLY B 1 110 ? 15.68 18.188 15.961 1 86.69 110 GLY B C 1
ATOM 2738 O O . GLY B 1 110 ? 16.438 19.109 16.25 1 86.69 110 GLY B O 1
ATOM 2739 N N . ALA B 1 111 ? 15.008 18.094 14.891 1 83.44 111 ALA B N 1
ATOM 2740 C CA . ALA B 1 111 ? 15.188 19.109 13.852 1 83.44 111 ALA B CA 1
ATOM 2741 C C . ALA B 1 111 ? 14.633 20.453 14.297 1 83.44 111 ALA B C 1
ATOM 2743 O O . ALA B 1 111 ? 15.078 21.5 13.828 1 83.44 111 ALA B O 1
ATOM 2744 N N . HIS B 1 112 ? 13.617 20.438 15.188 1 83.81 112 HIS B N 1
ATOM 2745 C CA . HIS B 1 112 ? 13.031 21.672 15.695 1 83.81 112 HIS B CA 1
ATOM 2746 C C . HIS B 1 112 ? 12.359 21.453 17.047 1 83.81 112 HIS B C 1
ATOM 2748 O O . HIS B 1 112 ? 11.664 20.453 17.234 1 83.81 112 HIS B O 1
ATOM 2754 N N . GLU B 1 113 ? 12.531 22.422 17.859 1 84.19 113 GLU B N 1
ATOM 2755 C CA . GLU B 1 113 ? 11.938 22.328 19.188 1 84.19 113 GLU B CA 1
ATOM 2756 C C . GLU B 1 113 ? 10.414 22.344 19.125 1 84.19 113 GLU B C 1
ATOM 2758 O O . GLU B 1 113 ? 9.828 23.094 18.344 1 84.19 113 GLU B O 1
ATOM 2763 N N . GLY B 1 114 ? 9.812 21.484 19.844 1 88.88 114 GLY B N 1
ATOM 2764 C CA . GLY B 1 114 ? 8.367 21.484 19.922 1 88.88 114 GLY B CA 1
ATOM 2765 C C . GLY B 1 114 ? 7.711 20.516 18.953 1 88.88 114 GLY B C 1
ATOM 2766 O O . GLY B 1 114 ? 6.508 20.266 19.047 1 88.88 114 GLY B O 1
ATOM 2767 N N . VAL B 1 115 ? 8.531 19.969 18.141 1 93.31 115 VAL B N 1
ATOM 2768 C CA . VAL B 1 115 ? 7.973 19.031 17.156 1 93.31 115 VAL B CA 1
ATOM 2769 C C . VAL B 1 115 ? 7.855 17.641 17.781 1 93.31 115 VAL B C 1
ATOM 2771 O O . VAL B 1 115 ? 8.812 17.141 18.375 1 93.31 115 VAL B O 1
ATOM 2774 N N . GLY B 1 116 ? 6.691 17.094 17.734 1 95.44 116 GLY B N 1
ATOM 2775 C CA . GLY B 1 116 ? 6.469 15.695 18.094 1 95.44 116 GLY B CA 1
ATOM 2776 C C . GLY B 1 116 ? 6.16 14.812 16.906 1 95.44 116 GLY B C 1
ATOM 2777 O O . GLY B 1 116 ? 5.539 15.258 15.938 1 95.44 116 GLY B O 1
ATOM 2778 N N . VAL B 1 117 ? 6.688 13.57 17.016 1 97.25 117 VAL B N 1
ATOM 2779 C CA . VAL B 1 117 ? 6.301 12.539 16.062 1 97.25 117 VAL B CA 1
ATOM 2780 C C . VAL B 1 117 ? 5.359 11.539 16.734 1 97.25 117 VAL B C 1
ATOM 2782 O O . VAL B 1 117 ? 5.758 10.836 17.672 1 97.25 117 VAL B O 1
ATOM 2785 N N . TRP B 1 118 ? 4.137 11.5 16.219 1 97.38 118 TRP B N 1
ATOM 2786 C CA . TRP B 1 118 ? 3.086 10.695 16.828 1 97.38 118 TRP B CA 1
ATOM 2787 C C . TRP B 1 118 ? 2.771 9.477 15.961 1 97.38 118 TRP B C 1
ATOM 2789 O O . TRP B 1 118 ? 2.711 9.57 14.734 1 97.38 118 TRP B O 1
ATOM 2799 N N . THR B 1 119 ? 2.559 8.359 16.656 1 97.06 119 THR B N 1
ATOM 2800 C CA . THR B 1 119 ? 2.297 7.094 15.977 1 97.06 119 THR B CA 1
ATOM 2801 C C . THR B 1 119 ? 1.025 6.445 16.516 1 97.06 119 THR B C 1
ATOM 2803 O O . THR B 1 119 ? 0.41 6.961 17.453 1 97.06 119 THR B O 1
ATOM 2806 N N . ASP B 1 120 ? 0.628 5.277 15.906 1 96 120 ASP B N 1
ATOM 2807 C CA . ASP B 1 120 ? -0.529 4.512 16.359 1 96 120 ASP B CA 1
ATOM 2808 C C . ASP B 1 120 ? -0.37 4.098 17.828 1 96 120 ASP B C 1
ATOM 2810 O O . ASP B 1 120 ? -1.349 4.055 18.578 1 96 120 ASP B O 1
ATOM 2814 N N . ASN B 1 121 ? 0.821 3.799 18.156 1 93.38 121 ASN B N 1
ATOM 2815 C CA . ASN B 1 121 ? 1.073 3.385 19.531 1 93.38 121 ASN B CA 1
ATOM 2816 C C . ASN B 1 121 ? 0.757 4.504 20.516 1 93.38 121 ASN B C 1
ATOM 2818 O O . ASN B 1 121 ? 0.248 4.246 21.609 1 93.38 121 ASN B O 1
ATOM 2822 N N . ASP B 1 122 ? 1.014 5.715 20.172 1 93.12 122 ASP B N 1
ATOM 2823 C CA . ASP B 1 122 ? 0.751 6.859 21.047 1 93.12 122 ASP B CA 1
ATOM 2824 C C . ASP B 1 122 ? -0.748 7.055 21.25 1 93.12 122 ASP B C 1
ATOM 2826 O O . ASP B 1 122 ? -1.178 7.473 22.328 1 93.12 122 ASP B O 1
ATOM 2830 N N . GLU B 1 123 ? -1.549 6.77 20.25 1 89.56 123 GLU B N 1
ATOM 2831 C CA . GLU B 1 123 ? -3.002 6.883 20.312 1 89.56 123 GLU B CA 1
ATOM 2832 C C . GLU B 1 123 ? -3.572 5.992 21.422 1 89.56 123 GLU B C 1
ATOM 2834 O O . GLU B 1 123 ? -4.484 6.398 22.141 1 89.56 123 GLU B O 1
ATOM 2839 N N . TRP B 1 124 ? -2.984 4.895 21.594 1 86 124 TRP B N 1
ATOM 2840 C CA . TRP B 1 124 ? -3.578 3.889 22.469 1 86 124 TRP B CA 1
ATOM 2841 C C . TRP B 1 124 ? -2.9 3.885 23.828 1 86 124 TRP B C 1
ATOM 2843 O O . TRP B 1 124 ? -3.527 3.559 24.844 1 86 124 TRP B O 1
ATOM 2853 N N . ASN B 1 125 ? -1.696 4.301 23.906 1 83.44 125 ASN B N 1
ATOM 2854 C CA . ASN B 1 125 ? -0.953 4.262 25.156 1 83.44 125 ASN B CA 1
ATOM 2855 C C . ASN B 1 125 ? -1.299 5.449 26.047 1 83.44 125 ASN B C 1
ATOM 2857 O O . ASN B 1 125 ? -1.138 5.383 27.266 1 83.44 125 ASN B O 1
ATOM 2861 N N . ASP B 1 126 ? -1.796 6.457 25.516 1 78.31 126 ASP B N 1
ATOM 2862 C CA . ASP B 1 126 ? -2 7.684 26.281 1 78.31 126 ASP B CA 1
ATOM 2863 C C . ASP B 1 126 ? -3.393 7.719 26.906 1 78.31 126 ASP B C 1
ATOM 2865 O O . ASP B 1 126 ? -3.68 8.57 27.75 1 78.31 126 ASP B O 1
ATOM 2869 N N . TRP B 1 127 ? -4.262 6.852 26.5 1 76.69 127 TRP B N 1
ATOM 2870 C CA . TRP B 1 127 ? -5.621 6.844 27.016 1 76.69 127 TRP B CA 1
ATOM 2871 C C . TRP B 1 127 ? -5.789 5.773 28.094 1 76.69 127 TRP B C 1
ATOM 2873 O O . TRP B 1 127 ? -5.562 4.59 27.828 1 76.69 127 TRP B O 1
ATOM 2883 N N . HIS B 1 128 ? -6.188 6.238 29.312 1 79.56 128 HIS B N 1
ATOM 2884 C CA . HIS B 1 128 ? -6.312 5.301 30.422 1 79.56 128 HIS B CA 1
ATOM 2885 C C . HIS B 1 128 ? -7.711 5.348 31.031 1 79.56 128 HIS B C 1
ATOM 2887 O O . HIS B 1 128 ? -8.195 4.348 31.578 1 79.56 128 HIS B O 1
ATOM 2893 N N . LYS B 1 129 ? -8.289 6.465 30.953 1 81.94 129 LYS B N 1
ATOM 2894 C CA . LYS B 1 129 ? -9.617 6.645 31.516 1 81.94 129 LYS B CA 1
ATOM 2895 C C . LYS B 1 129 ? -10.398 7.73 30.781 1 81.94 129 LYS B C 1
ATOM 2897 O O . LYS B 1 129 ? -9.812 8.531 30.047 1 81.94 129 LYS B O 1
ATOM 2902 N N . ILE B 1 130 ? -11.766 7.691 30.938 1 86.62 130 ILE B N 1
ATOM 2903 C CA . ILE B 1 130 ? -12.633 8.719 30.375 1 86.62 130 ILE B CA 1
ATOM 2904 C C . ILE B 1 130 ? -12.156 10.102 30.828 1 86.62 130 ILE B C 1
ATOM 2906 O O . ILE B 1 130 ? -11.836 10.297 32 1 86.62 130 ILE B O 1
ATOM 2910 N N . GLY B 1 131 ? -12.055 11.031 29.891 1 84.31 131 GLY B N 1
ATOM 2911 C CA . GLY B 1 131 ? -11.586 12.375 30.219 1 84.31 131 GLY B CA 1
ATOM 2912 C C . GLY B 1 131 ? -10.164 12.633 29.75 1 84.31 131 GLY B C 1
ATOM 2913 O O . GLY B 1 131 ? -9.75 13.789 29.609 1 84.31 131 GLY B O 1
ATOM 2914 N N . ASP B 1 132 ? -9.461 11.547 29.594 1 87.25 132 ASP B N 1
ATOM 2915 C CA . ASP B 1 132 ? -8.102 11.703 29.078 1 87.25 132 ASP B CA 1
ATOM 2916 C C . ASP B 1 132 ? -8.125 12.227 27.641 1 87.25 132 ASP B C 1
ATOM 2918 O O . ASP B 1 132 ? -9.047 11.938 26.875 1 87.25 132 ASP B O 1
ATOM 2922 N N . PRO B 1 133 ? -7.172 12.977 27.312 1 90.31 133 PRO B N 1
ATOM 2923 C CA . PRO B 1 133 ? -7.113 13.453 25.938 1 90.31 133 PRO B CA 1
ATOM 2924 C C . PRO B 1 133 ? -6.984 12.32 24.922 1 90.31 133 PRO B C 1
ATOM 2926 O O . PRO B 1 133 ? -6.301 11.328 25.188 1 90.31 133 PRO B O 1
ATOM 2929 N N . ILE B 1 134 ? -7.754 12.445 23.906 1 93.06 134 ILE B N 1
ATOM 2930 C CA . ILE B 1 134 ? -7.691 11.516 22.797 1 93.06 134 ILE B CA 1
ATOM 2931 C C . ILE B 1 134 ? -6.805 12.094 21.688 1 93.06 134 ILE B C 1
ATOM 2933 O O . ILE B 1 134 ? -7.129 13.133 21.109 1 93.06 134 ILE B O 1
ATOM 2937 N N . LEU B 1 135 ? -5.805 11.422 21.344 1 95.44 135 LEU B N 1
ATOM 2938 C CA . LEU B 1 135 ? -4.707 11.984 20.578 1 95.44 135 LEU B CA 1
ATOM 2939 C C . LEU B 1 135 ? -5.203 12.484 19.219 1 95.44 135 LEU B C 1
ATOM 2941 O O . LEU B 1 135 ? -4.922 13.625 18.828 1 95.44 135 LEU B O 1
ATOM 2945 N N . HIS B 1 136 ? -5.988 11.641 18.422 1 96.81 136 HIS B N 1
ATOM 2946 C CA . HIS B 1 136 ? -6.41 12.094 17.094 1 96.81 136 HIS B CA 1
ATOM 2947 C C . HIS B 1 136 ? -7.375 13.266 17.203 1 96.81 136 HIS B C 1
ATOM 2949 O O . HIS B 1 136 ? -7.449 14.102 16.297 1 96.81 136 HIS B O 1
ATOM 2955 N N . ILE B 1 137 ? -8.086 13.398 18.266 1 96.5 137 ILE B N 1
ATOM 2956 C CA . ILE B 1 137 ? -8.992 14.516 18.484 1 96.5 137 ILE B CA 1
ATOM 2957 C C . ILE B 1 137 ? -8.195 15.773 18.844 1 96.5 137 ILE B C 1
ATOM 2959 O O . ILE B 1 137 ? -8.469 16.859 18.328 1 96.5 137 ILE B O 1
ATOM 2963 N N . GLU B 1 138 ? -7.246 15.594 19.719 1 96.12 138 GLU B N 1
ATOM 2964 C CA . GLU B 1 138 ? -6.43 16.719 20.156 1 96.12 138 GLU B CA 1
ATOM 2965 C C . GLU B 1 138 ? -5.613 17.297 19 1 96.12 138 GLU B C 1
ATOM 2967 O O . GLU B 1 138 ? -5.469 18.516 18.859 1 96.12 138 GLU B O 1
ATOM 2972 N N . LEU B 1 139 ? -5.074 16.422 18.172 1 97.38 139 LEU B N 1
ATOM 2973 C CA . LEU B 1 139 ? -4.32 16.875 17 1 97.38 139 LEU B CA 1
ATOM 2974 C C . LEU B 1 139 ? -5.219 17.625 16.031 1 97.38 139 LEU B C 1
ATOM 2976 O O . LEU B 1 139 ? -4.816 18.656 15.469 1 97.38 139 LEU B O 1
ATOM 2980 N N . ARG B 1 140 ? -6.434 17.109 15.852 1 96.94 140 ARG B N 1
ATOM 2981 C CA . ARG B 1 140 ? -7.398 17.781 14.984 1 96.94 140 ARG B CA 1
ATOM 2982 C C . ARG B 1 140 ? -7.738 19.172 15.523 1 96.94 140 ARG B C 1
ATOM 2984 O O . ARG B 1 140 ? -7.836 20.125 14.75 1 96.94 140 ARG B O 1
ATOM 2991 N N . ARG B 1 141 ? -7.906 19.312 16.828 1 96.25 141 ARG B N 1
ATOM 2992 C CA . ARG B 1 141 ? -8.227 20.578 17.453 1 96.25 141 ARG B CA 1
ATOM 2993 C C . ARG B 1 141 ? -7.074 21.578 17.297 1 96.25 141 ARG B C 1
ATOM 2995 O O . ARG B 1 141 ? -7.297 22.781 17.141 1 96.25 141 ARG B O 1
ATOM 3002 N N . TRP B 1 142 ? -5.918 21.062 17.312 1 97.25 142 TRP B N 1
ATOM 3003 C CA . TRP B 1 142 ? -4.703 21.859 17.281 1 97.25 142 TRP B CA 1
ATOM 3004 C C . TRP B 1 142 ? -4.418 22.375 15.875 1 97.25 142 TRP B C 1
ATOM 3006 O O . TRP B 1 142 ? -3.959 23.5 15.695 1 97.25 142 TRP B O 1
ATOM 3016 N N . ALA B 1 143 ? -4.793 21.703 14.875 1 97.94 143 ALA B N 1
ATOM 3017 C CA . ALA B 1 143 ? -4.324 21.906 13.508 1 97.94 143 ALA B CA 1
ATOM 3018 C C . ALA B 1 143 ? -5.133 23 12.812 1 97.94 143 ALA B C 1
ATOM 3020 O O . ALA B 1 143 ? -6.363 23.016 12.883 1 97.94 143 ALA B O 1
ATOM 3021 N N . ASP B 1 144 ? -4.367 23.875 12.117 1 97.31 144 ASP B N 1
ATOM 3022 C CA . ASP B 1 144 ? -4.961 24.828 11.18 1 97.31 144 ASP B CA 1
ATOM 3023 C C . ASP B 1 144 ? -4.891 24.312 9.75 1 97.31 144 ASP B C 1
ATOM 3025 O O . ASP B 1 144 ? -5.621 24.781 8.875 1 97.31 144 ASP B O 1
ATOM 3029 N N . LEU B 1 145 ? -4.023 23.391 9.523 1 98.44 145 LEU B N 1
ATOM 3030 C CA . LEU B 1 145 ? -3.74 22.781 8.219 1 98.44 145 LEU B CA 1
ATOM 3031 C C . LEU B 1 145 ? -3.211 21.375 8.383 1 98.44 145 LEU B C 1
ATOM 3033 O O . LEU B 1 145 ? -2.395 21.109 9.273 1 98.44 145 LEU B O 1
ATOM 3037 N N . VAL B 1 146 ? -3.719 20.5 7.57 1 98.81 146 VAL B N 1
ATOM 3038 C CA . VAL B 1 146 ? -3.164 19.156 7.531 1 98.81 146 VAL B CA 1
ATOM 3039 C C . VAL B 1 146 ? -2.58 18.875 6.148 1 98.81 146 VAL B C 1
ATOM 3041 O O . VAL B 1 146 ? -3.227 19.141 5.129 1 98.81 146 VAL B O 1
ATOM 3044 N N . VAL B 1 147 ? -1.36 18.422 6.105 1 98.88 147 VAL B N 1
ATOM 3045 C CA . VAL B 1 147 ? -0.697 18.078 4.852 1 98.88 147 VAL B CA 1
ATOM 3046 C C . VAL B 1 147 ? -0.223 16.625 4.902 1 98.88 147 VAL B C 1
ATOM 3048 O O . VAL B 1 147 ? 0.587 16.266 5.758 1 98.88 147 VAL B O 1
ATOM 3051 N N . VAL B 1 148 ? -0.798 15.797 4.004 1 98.88 148 VAL B N 1
ATOM 3052 C CA . VAL B 1 148 ? -0.32 14.422 3.869 1 98.88 148 VAL B CA 1
ATOM 3053 C C . VAL B 1 148 ? 0.807 14.367 2.84 1 98.88 148 VAL B C 1
ATOM 3055 O O . VAL B 1 148 ? 0.564 14.492 1.637 1 98.88 148 VAL B O 1
ATOM 3058 N N . VAL B 1 149 ? 2.076 14.172 3.381 1 98.62 149 VAL B N 1
ATOM 3059 C CA . VAL B 1 149 ? 3.256 14.344 2.541 1 98.62 149 VAL B CA 1
ATOM 3060 C C . VAL B 1 149 ? 4.352 13.375 2.984 1 98.62 149 VAL B C 1
ATOM 3062 O O . VAL B 1 149 ? 4.996 13.586 4.016 1 98.62 149 VAL B O 1
ATOM 3065 N N . PRO B 1 150 ? 4.512 12.312 2.186 1 98.25 150 PRO B N 1
ATOM 3066 C CA . PRO B 1 150 ? 3.797 11.914 0.97 1 98.25 150 PRO B CA 1
ATOM 3067 C C . PRO B 1 150 ? 2.475 11.211 1.267 1 98.25 150 PRO B C 1
ATOM 3069 O O . PRO B 1 150 ? 2.289 10.672 2.361 1 98.25 150 PRO B O 1
ATOM 3072 N N . CYS B 1 151 ? 1.6 11.312 0.279 1 98.69 151 CYS B N 1
ATOM 3073 C CA . CYS B 1 151 ? 0.374 10.523 0.301 1 98.69 151 CYS B CA 1
ATOM 3074 C C . CYS B 1 151 ? 0.498 9.297 -0.592 1 98.69 151 CYS B C 1
ATOM 3076 O O . CYS B 1 151 ? 0.438 9.406 -1.818 1 98.69 151 CYS B O 1
ATOM 3078 N N . SER B 1 152 ? 0.63 8.18 0.032 1 98.44 152 SER B N 1
ATOM 3079 C CA . SER B 1 152 ? 0.801 6.938 -0.712 1 98.44 152 SER B CA 1
ATOM 3080 C C . SER B 1 152 ? -0.509 6.492 -1.352 1 98.44 152 SER B C 1
ATOM 3082 O O . SER B 1 152 ? -1.578 7 -1.008 1 98.44 152 SER B O 1
ATOM 3084 N N . ALA B 1 153 ? -0.415 5.488 -2.27 1 98.31 153 ALA B N 1
ATOM 3085 C CA . ALA B 1 153 ? -1.607 4.926 -2.895 1 98.31 153 ALA B CA 1
ATOM 3086 C C . ALA B 1 153 ? -2.541 4.32 -1.851 1 98.31 153 ALA B C 1
ATOM 3088 O O . ALA B 1 153 ? -3.762 4.469 -1.938 1 98.31 153 ALA B O 1
ATOM 3089 N N . ASP B 1 154 ? -1.961 3.666 -0.891 1 98.62 154 ASP B N 1
ATOM 3090 C CA . ASP B 1 154 ? -2.752 3.033 0.159 1 98.62 154 ASP B CA 1
ATOM 3091 C C . ASP B 1 154 ? -3.504 4.074 0.985 1 98.62 154 ASP B C 1
ATOM 3093 O O . ASP B 1 154 ? -4.699 3.928 1.241 1 98.62 154 ASP B O 1
ATOM 3097 N N . MET B 1 155 ? -2.793 5.074 1.379 1 98.69 155 MET B N 1
ATOM 3098 C CA . MET B 1 155 ? -3.402 6.145 2.162 1 98.69 155 MET B CA 1
ATOM 3099 C C . MET B 1 155 ? -4.516 6.828 1.376 1 98.69 155 MET B C 1
ATOM 3101 O O . MET B 1 155 ? -5.605 7.055 1.904 1 98.69 155 MET B O 1
ATOM 3105 N N . LEU B 1 156 ? -4.27 7.121 0.126 1 98.75 156 LEU B N 1
ATOM 3106 C CA . LEU B 1 156 ? -5.27 7.746 -0.736 1 98.75 156 LEU B CA 1
ATOM 3107 C C . LEU B 1 156 ? -6.523 6.883 -0.824 1 98.75 156 LEU B C 1
ATOM 3109 O O . LEU B 1 156 ? -7.641 7.387 -0.679 1 98.75 156 LEU B O 1
ATOM 3113 N N . ALA B 1 157 ? -6.332 5.602 -1.058 1 98.75 157 ALA B N 1
ATOM 3114 C CA . ALA B 1 157 ? -7.453 4.668 -1.167 1 98.75 157 ALA B CA 1
ATOM 3115 C C . ALA B 1 157 ? -8.258 4.621 0.129 1 98.75 157 ALA B C 1
ATOM 3117 O O . ALA B 1 157 ? -9.492 4.625 0.102 1 98.75 157 ALA B O 1
ATOM 3118 N N . LYS B 1 158 ? -7.555 4.605 1.243 1 98.75 158 LYS B N 1
ATOM 3119 C CA . LYS B 1 158 ? -8.219 4.496 2.537 1 98.75 158 LYS B CA 1
ATOM 3120 C C . LYS B 1 158 ? -8.977 5.777 2.877 1 98.75 158 LYS B C 1
ATOM 3122 O O . LYS B 1 158 ? -10.078 5.727 3.432 1 98.75 158 LYS B O 1
ATOM 3127 N N . ILE B 1 159 ? -8.406 6.914 2.557 1 98.62 159 ILE B N 1
ATOM 3128 C CA . ILE B 1 159 ? -9.117 8.172 2.738 1 98.62 159 ILE B CA 1
ATOM 3129 C C . ILE B 1 159 ? -10.398 8.172 1.908 1 98.62 159 ILE B C 1
ATOM 3131 O O . ILE B 1 159 ? -11.477 8.453 2.424 1 98.62 159 ILE B O 1
ATOM 3135 N N . ALA B 1 160 ? -10.273 7.773 0.651 1 98.31 160 ALA B N 1
ATOM 3136 C CA . ALA B 1 160 ? -11.406 7.777 -0.269 1 98.31 160 ALA B CA 1
ATOM 3137 C C . ALA B 1 160 ? -12.492 6.797 0.184 1 98.31 160 ALA B C 1
ATOM 3139 O O . ALA B 1 160 ? -13.68 7.035 -0.027 1 98.31 160 ALA B O 1
ATOM 3140 N N . GLY B 1 161 ? -12.055 5.734 0.785 1 97.19 161 GLY B N 1
ATOM 3141 C CA . GLY B 1 161 ? -12.984 4.699 1.224 1 97.19 161 GLY B CA 1
ATOM 3142 C C . GLY B 1 161 ? -13.531 4.945 2.615 1 97.19 161 GLY B C 1
ATOM 3143 O O . GLY B 1 161 ? -14.391 4.195 3.092 1 97.19 161 GLY B O 1
ATOM 3144 N N . GLY B 1 162 ? -13 5.914 3.344 1 97.12 162 GLY B N 1
ATOM 3145 C CA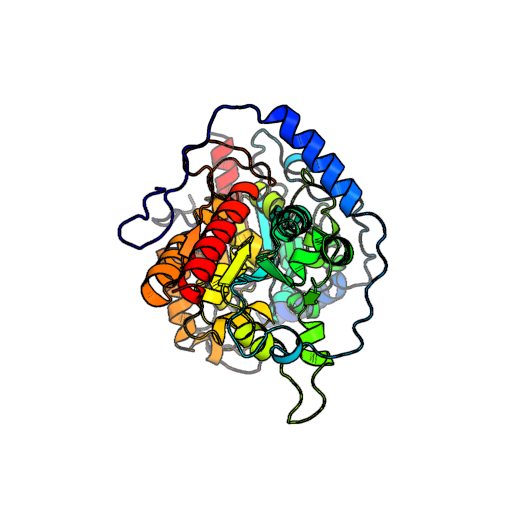 . GLY B 1 162 ? -13.477 6.246 4.68 1 97.12 162 GLY B CA 1
ATOM 3146 C C . GLY B 1 162 ? -12.93 5.32 5.754 1 97.12 162 GLY B C 1
ATOM 3147 O O . GLY B 1 162 ? -13.508 5.211 6.836 1 97.12 162 GLY B O 1
ATOM 3148 N N . ILE B 1 163 ? -11.859 4.637 5.402 1 96.94 163 ILE B N 1
ATOM 3149 C CA . ILE B 1 163 ? -11.227 3.723 6.348 1 96.94 163 ILE B CA 1
ATOM 3150 C C . ILE B 1 163 ? -10.438 4.516 7.387 1 96.94 163 ILE B C 1
ATOM 3152 O O . ILE B 1 163 ? -9.75 5.477 7.047 1 96.94 163 ILE B O 1
ATOM 3156 N N . CYS B 1 164 ? -10.516 4.168 8.656 1 96.44 164 CYS B N 1
ATOM 3157 C CA . CYS B 1 164 ? -9.852 4.879 9.742 1 96.44 164 CYS B CA 1
ATOM 3158 C C . CYS B 1 164 ? -9.156 3.908 10.688 1 96.44 164 CYS B C 1
ATOM 3160 O O . CYS B 1 164 ? -9.359 3.961 11.898 1 96.44 164 CYS B O 1
ATOM 3162 N N . ASP B 1 165 ? -8.227 3.193 10.125 1 96.31 165 ASP B N 1
ATOM 3163 C CA . ASP B 1 165 ? -7.648 2.088 10.891 1 96.31 165 ASP B CA 1
ATOM 3164 C C . ASP B 1 165 ? -6.285 2.471 11.461 1 96.31 165 ASP B C 1
ATOM 3166 O O . ASP B 1 165 ? -5.52 1.603 11.883 1 96.31 165 ASP B O 1
ATOM 3170 N N . ASN B 1 166 ? -5.902 3.738 11.43 1 97.44 166 ASN B N 1
ATOM 3171 C CA . ASN B 1 166 ? -4.699 4.234 12.086 1 97.44 166 ASN B CA 1
ATOM 3172 C C . ASN B 1 166 ? -4.867 5.68 12.547 1 97.44 166 ASN B C 1
ATOM 3174 O O . ASN B 1 166 ? -5.91 6.293 12.312 1 97.44 166 ASN B O 1
ATOM 3178 N N . LEU B 1 167 ? -3.898 6.164 13.266 1 97.69 167 LEU B N 1
ATOM 3179 C CA . LEU B 1 167 ? -3.98 7.484 13.883 1 97.69 167 LEU B CA 1
ATOM 3180 C C . LEU B 1 167 ? -4.23 8.562 12.828 1 97.69 167 LEU B C 1
ATOM 3182 O O . LEU B 1 167 ? -5.105 9.414 13 1 97.69 167 LEU B O 1
ATOM 3186 N N . ALA B 1 168 ? -3.494 8.539 11.734 1 98.62 168 ALA B N 1
ATOM 3187 C CA . ALA B 1 168 ? -3.617 9.531 10.68 1 98.62 168 ALA B CA 1
ATOM 3188 C C . ALA B 1 168 ? -5.027 9.539 10.086 1 98.62 168 ALA B C 1
ATOM 3190 O O . ALA B 1 168 ? -5.648 10.594 9.961 1 98.62 168 ALA B O 1
ATOM 3191 N N . LEU B 1 169 ? -5.469 8.375 9.781 1 98.62 169 LEU B N 1
ATOM 3192 C CA . LEU B 1 169 ? -6.773 8.234 9.148 1 98.62 169 LEU B CA 1
ATOM 3193 C C . LEU B 1 169 ? -7.891 8.609 10.117 1 98.62 169 LEU B C 1
ATOM 3195 O O . LEU B 1 169 ? -8.883 9.227 9.719 1 98.62 169 LEU B O 1
ATOM 3199 N N . SER B 1 170 ? -7.734 8.234 11.375 1 98.12 170 SER B N 1
ATOM 3200 C CA . SER B 1 170 ? -8.711 8.633 12.383 1 98.12 170 SER B CA 1
ATOM 3201 C C . SER B 1 170 ? -8.781 10.156 12.5 1 98.12 170 SER B C 1
ATOM 3203 O O . SER B 1 170 ? -9.867 10.727 12.578 1 98.12 170 SER B O 1
ATOM 3205 N N . MET B 1 171 ? -7.664 10.781 12.523 1 98.25 171 MET B N 1
ATOM 3206 C CA . MET B 1 171 ? -7.621 12.234 12.609 1 98.25 171 MET B CA 1
ATOM 3207 C C . MET B 1 171 ? -8.289 12.875 11.398 1 98.25 171 MET B C 1
ATOM 3209 O O . MET B 1 171 ? -9.141 13.758 11.547 1 98.25 171 MET B O 1
ATOM 3213 N N . LEU B 1 172 ? -7.977 12.406 10.219 1 98.44 172 LEU B N 1
ATOM 3214 C CA . LEU B 1 172 ? -8.523 12.953 8.984 1 98.44 172 LEU B CA 1
ATOM 3215 C C . LEU B 1 172 ? -10.039 12.789 8.945 1 98.44 172 LEU B C 1
ATOM 3217 O O . LEU B 1 172 ? -10.758 13.68 8.484 1 98.44 172 LEU B O 1
ATOM 3221 N N . ARG B 1 173 ? -10.477 11.656 9.422 1 97.75 173 ARG B N 1
ATOM 3222 C CA . ARG B 1 173 ? -11.898 11.344 9.398 1 97.75 173 ARG B CA 1
ATOM 3223 C C . ARG B 1 173 ? -12.664 12.234 10.375 1 97.75 173 ARG B C 1
ATOM 3225 O O . ARG B 1 173 ? -13.859 12.469 10.203 1 97.75 173 ARG B O 1
ATOM 3232 N N . ALA B 1 174 ? -11.977 12.773 11.344 1 97.31 174 ALA B N 1
ATOM 3233 C CA . ALA B 1 174 ? -12.609 13.555 12.398 1 97.31 174 ALA B CA 1
ATOM 3234 C C . ALA B 1 174 ? -12.43 15.047 12.156 1 97.31 174 ALA B C 1
ATOM 3236 O O . ALA B 1 174 ? -12.844 15.875 12.977 1 97.31 174 ALA B O 1
ATOM 3237 N N . LEU B 1 175 ? -11.82 15.414 11.078 1 96.62 175 LEU B N 1
ATOM 3238 C CA . LEU B 1 175 ? -11.531 16.828 10.828 1 96.62 175 LEU B CA 1
ATOM 3239 C C . LEU B 1 175 ? -12.82 17.625 10.648 1 96.62 175 LEU B C 1
ATOM 3241 O O . LEU B 1 175 ? -13.812 17.094 10.141 1 96.62 175 LEU B O 1
ATOM 3245 N N . ASP B 1 176 ? -12.805 18.781 11.07 1 93.25 176 ASP B N 1
ATOM 3246 C CA . ASP B 1 176 ? -13.891 19.719 10.789 1 93.25 176 ASP B CA 1
ATOM 3247 C C . ASP B 1 176 ? -13.625 20.484 9.5 1 93.25 176 ASP B C 1
ATOM 3249 O O . ASP B 1 176 ? -13.398 19.891 8.445 1 93.25 176 ASP B O 1
ATOM 3253 N N . ASP B 1 177 ? -13.562 21.781 9.477 1 93.12 177 ASP B N 1
ATOM 3254 C CA . ASP B 1 177 ? -13.375 22.594 8.273 1 93.12 177 ASP B CA 1
ATOM 3255 C C . ASP B 1 177 ? -11.898 22.859 8.016 1 93.12 177 ASP B C 1
ATOM 3257 O O . ASP B 1 177 ? -11.555 23.703 7.191 1 93.12 177 ASP B O 1
ATOM 3261 N N . THR B 1 178 ? -11 22.141 8.688 1 96.81 178 THR B N 1
ATOM 3262 C CA . THR B 1 178 ? -9.562 22.312 8.508 1 96.81 178 THR B CA 1
ATOM 3263 C C . THR B 1 178 ? -9.148 21.922 7.09 1 96.81 178 THR B C 1
ATOM 3265 O O . THR B 1 178 ? -9.492 20.844 6.609 1 96.81 178 THR B O 1
ATOM 3268 N N . PRO B 1 179 ? -8.477 22.828 6.355 1 97.69 179 PRO B N 1
ATOM 3269 C CA . PRO B 1 179 ? -8.023 22.469 5.012 1 97.69 179 PRO B CA 1
ATOM 3270 C C . PRO B 1 179 ? -7.016 21.328 5.012 1 97.69 179 PRO B C 1
ATOM 3272 O O . PRO B 1 179 ? -6.199 21.219 5.934 1 97.69 179 PRO B O 1
ATOM 3275 N N . VAL B 1 180 ? -7.105 20.484 3.973 1 98.62 180 VAL B N 1
ATOM 3276 C CA . VAL B 1 180 ? -6.227 19.344 3.822 1 98.62 180 VAL B CA 1
ATOM 3277 C C . VAL B 1 180 ? -5.555 19.375 2.453 1 98.62 180 VAL B C 1
ATOM 3279 O O . VAL B 1 180 ? -6.207 19.625 1.438 1 98.62 180 VAL B O 1
ATOM 3282 N N . VAL B 1 181 ? -4.25 19.188 2.441 1 98.56 181 VAL B N 1
ATOM 3283 C CA . VAL B 1 181 ? -3.482 19.047 1.207 1 98.56 181 VAL B CA 1
ATOM 3284 C C . VAL B 1 181 ? -2.883 17.656 1.122 1 98.56 181 VAL B C 1
ATOM 3286 O O . VAL B 1 181 ? -2.229 17.188 2.061 1 98.56 181 VAL B O 1
ATOM 3289 N N . LEU B 1 182 ? -3.174 16.969 0.029 1 98.75 182 LEU B N 1
ATOM 3290 C CA . LEU B 1 182 ? -2.559 15.672 -0.241 1 98.75 182 LEU B CA 1
ATOM 3291 C C . LEU B 1 182 ? -1.449 15.805 -1.279 1 98.75 182 LEU B C 1
ATOM 3293 O O . LEU B 1 182 ? -1.642 16.438 -2.324 1 98.75 182 LEU B O 1
ATOM 3297 N N . CYS B 1 183 ? -0.293 15.242 -0.962 1 98.38 183 CYS B N 1
ATOM 3298 C CA . CYS B 1 183 ? 0.825 15.188 -1.897 1 98.38 183 CYS B CA 1
ATOM 3299 C C . CYS B 1 183 ? 1.071 13.766 -2.377 1 98.38 183 CYS B C 1
ATOM 3301 O O . CYS B 1 183 ? 1.95 13.07 -1.857 1 98.38 183 CYS B O 1
ATOM 3303 N N . PRO B 1 184 ? 0.382 13.336 -3.443 1 97.88 184 PRO B N 1
ATOM 3304 C CA . PRO B 1 184 ? 0.505 11.953 -3.912 1 97.88 184 PRO B CA 1
ATOM 3305 C C . PRO B 1 184 ? 1.938 11.586 -4.293 1 97.88 184 PRO B C 1
ATOM 3307 O O . PRO B 1 184 ? 2.646 12.391 -4.902 1 97.88 184 PRO B O 1
ATOM 3310 N N . ALA B 1 185 ? 2.354 10.461 -3.85 1 96.31 185 ALA B N 1
ATOM 3311 C CA . ALA B 1 185 ? 3.646 9.867 -4.18 1 96.31 185 ALA B CA 1
ATOM 3312 C C . ALA B 1 185 ? 3.547 8.352 -4.285 1 96.31 185 ALA B C 1
ATOM 3314 O O . ALA B 1 185 ? 3.332 7.664 -3.283 1 96.31 185 ALA B O 1
ATOM 3315 N N . MET B 1 186 ? 3.754 7.836 -5.461 1 95.06 186 MET B N 1
ATOM 3316 C CA . MET B 1 186 ? 3.629 6.406 -5.73 1 95.06 186 MET B CA 1
ATOM 3317 C C . MET B 1 186 ? 4.309 6.035 -7.043 1 95.06 186 MET B C 1
ATOM 3319 O O . MET B 1 186 ? 4.727 6.914 -7.801 1 95.06 186 MET B O 1
ATOM 3323 N N . ASN B 1 187 ? 4.508 4.762 -7.199 1 92.5 187 ASN B N 1
ATOM 3324 C CA . ASN B 1 187 ? 5.02 4.277 -8.477 1 92.5 187 ASN B CA 1
ATOM 3325 C C . ASN B 1 187 ? 4.129 4.707 -9.641 1 92.5 187 ASN B C 1
ATOM 3327 O O . ASN B 1 187 ? 2.914 4.844 -9.477 1 92.5 187 ASN B O 1
ATOM 3331 N N . THR B 1 188 ? 4.762 4.875 -10.812 1 93.5 188 THR B N 1
ATOM 3332 C CA . THR B 1 188 ? 4.051 5.355 -12 1 93.5 188 THR B CA 1
ATOM 3333 C C . THR B 1 188 ? 2.855 4.461 -12.312 1 93.5 188 THR B C 1
ATOM 3335 O O . THR B 1 188 ? 1.782 4.953 -12.664 1 93.5 188 THR B O 1
ATOM 3338 N N . PHE B 1 189 ? 2.986 3.195 -12.18 1 94 189 PHE B N 1
ATOM 3339 C CA . PHE B 1 189 ? 1.909 2.275 -12.523 1 94 189 PHE B CA 1
ATOM 3340 C C . PHE B 1 189 ? 0.808 2.311 -11.469 1 94 189 PHE B C 1
ATOM 3342 O O . PHE B 1 189 ? -0.368 2.121 -11.789 1 94 189 PHE B O 1
ATOM 3349 N N . MET B 1 190 ? 1.168 2.57 -10.242 1 96.5 190 MET B N 1
ATOM 3350 C CA . MET B 1 190 ? 0.146 2.781 -9.219 1 96.5 190 MET B CA 1
ATOM 3351 C C . MET B 1 190 ? -0.659 4.043 -9.508 1 96.5 190 MET B C 1
ATOM 3353 O O . MET B 1 190 ? -1.881 4.055 -9.344 1 96.5 190 MET B O 1
ATOM 3357 N N . TYR B 1 191 ? 0.077 5.066 -9.945 1 96.12 191 TYR B N 1
ATOM 3358 C CA . TYR B 1 191 ? -0.592 6.336 -10.211 1 96.12 191 TYR B CA 1
ATOM 3359 C C . TYR B 1 191 ? -1.521 6.223 -11.414 1 96.12 191 TYR B C 1
ATOM 3361 O O . TYR B 1 191 ? -2.615 6.785 -11.422 1 96.12 191 TYR B O 1
ATOM 3369 N N . SER B 1 192 ? -1.087 5.473 -12.398 1 94.5 192 SER B N 1
ATOM 3370 C CA . SER B 1 192 ? -1.876 5.336 -13.617 1 94.5 192 SER B CA 1
ATOM 3371 C C . SER B 1 192 ? -2.982 4.301 -13.445 1 94.5 192 SER B C 1
ATOM 3373 O O . SER B 1 192 ? -3.809 4.113 -14.344 1 94.5 192 SER B O 1
ATOM 3375 N N . HIS B 1 193 ? -2.961 3.574 -12.367 1 95.56 193 HIS B N 1
ATOM 3376 C CA . HIS B 1 193 ? -4.016 2.609 -12.086 1 95.56 193 HIS B CA 1
ATOM 3377 C C . HIS B 1 193 ? -5.391 3.27 -12.102 1 95.56 193 HIS B C 1
ATOM 3379 O O . HIS B 1 193 ? -5.559 4.379 -11.594 1 95.56 193 HIS B O 1
ATOM 3385 N N . PRO B 1 194 ? -6.441 2.666 -12.625 1 95.88 194 PRO B N 1
ATOM 3386 C CA . PRO B 1 194 ? -7.762 3.271 -12.789 1 95.88 194 PRO B CA 1
ATOM 3387 C C . PRO B 1 194 ? -8.352 3.764 -11.469 1 95.88 194 PRO B C 1
ATOM 3389 O O . PRO B 1 194 ? -9.062 4.773 -11.438 1 95.88 194 PRO B O 1
ATOM 3392 N N . LEU B 1 195 ? -8.039 3.17 -10.422 1 97.5 195 LEU B N 1
ATOM 3393 C CA . LEU B 1 195 ? -8.617 3.52 -9.133 1 97.5 195 LEU B CA 1
ATOM 3394 C C . LEU B 1 195 ? -8.031 4.828 -8.609 1 97.5 195 LEU B C 1
ATOM 3396 O O . LEU B 1 195 ? -8.695 5.551 -7.859 1 97.5 195 LEU B O 1
ATOM 3400 N N . THR B 1 196 ? -6.789 5.133 -8.961 1 98.06 196 THR B N 1
ATOM 3401 C CA . THR B 1 196 ? -6.172 6.355 -8.469 1 98.06 196 THR B CA 1
ATOM 3402 C C . THR B 1 196 ? -6.941 7.582 -8.945 1 98.06 196 THR B C 1
ATOM 3404 O O . THR B 1 196 ? -7.219 8.492 -8.164 1 98.06 196 THR B O 1
ATOM 3407 N N . ALA B 1 197 ? -7.293 7.586 -10.234 1 97.31 197 ALA B N 1
ATOM 3408 C CA . ALA B 1 197 ? -8.07 8.703 -10.766 1 97.31 197 ALA B CA 1
ATOM 3409 C C . ALA B 1 197 ? -9.398 8.844 -10.039 1 97.31 197 ALA B C 1
ATOM 3411 O O . ALA B 1 197 ? -9.828 9.961 -9.727 1 97.31 197 ALA B O 1
ATOM 3412 N N . ARG B 1 198 ? -9.984 7.723 -9.758 1 97.56 198 ARG B N 1
ATOM 3413 C CA . ARG B 1 198 ? -11.258 7.727 -9.047 1 97.56 198 ARG B CA 1
ATOM 3414 C C . ARG B 1 198 ? -11.102 8.258 -7.633 1 97.56 198 ARG B C 1
ATOM 3416 O O . ARG B 1 198 ? -11.922 9.047 -7.164 1 97.56 198 ARG B O 1
ATOM 3423 N N . HIS B 1 199 ? -10.07 7.824 -6.93 1 98.56 199 HIS B N 1
ATOM 3424 C CA . HIS B 1 199 ? -9.805 8.281 -5.57 1 98.56 199 HIS B CA 1
ATOM 3425 C C . HIS B 1 199 ? -9.516 9.773 -5.535 1 98.56 199 HIS B C 1
ATOM 3427 O O . HIS B 1 199 ? -10.055 10.492 -4.688 1 98.56 199 HIS B O 1
ATOM 3433 N N . ILE B 1 200 ? -8.727 10.289 -6.453 1 98.25 200 ILE B N 1
ATOM 3434 C CA . ILE B 1 200 ? -8.367 11.695 -6.523 1 98.25 200 ILE B CA 1
ATOM 3435 C C . ILE B 1 200 ? -9.617 12.539 -6.781 1 98.25 200 ILE B C 1
ATOM 3437 O O . ILE B 1 200 ? -9.82 13.57 -6.133 1 98.25 200 ILE B O 1
ATOM 3441 N N . GLN B 1 201 ? -10.406 12.07 -7.695 1 98.12 201 GLN B N 1
ATOM 3442 C CA . GLN B 1 201 ? -11.641 12.789 -8 1 98.12 201 GLN B CA 1
ATOM 3443 C C . GLN B 1 201 ? -12.547 12.883 -6.773 1 98.12 201 GLN B C 1
ATOM 3445 O O . GLN B 1 201 ? -13.086 13.945 -6.469 1 98.12 201 GLN B O 1
ATOM 3450 N N . PHE B 1 202 ? -12.672 11.859 -6.074 1 98.44 202 PHE B N 1
ATOM 3451 C CA . PHE B 1 202 ? -13.547 11.82 -4.906 1 98.44 202 PHE B CA 1
ATOM 3452 C C . PHE B 1 202 ? -13.039 12.758 -3.818 1 98.44 202 PHE B C 1
ATOM 3454 O O . PHE B 1 202 ? -13.805 13.539 -3.252 1 98.44 202 PHE B O 1
ATOM 3461 N N . VAL B 1 203 ? -11.719 12.695 -3.51 1 98.25 203 VAL B N 1
ATOM 3462 C CA . VAL B 1 203 ? -11.188 13.477 -2.396 1 98.25 203 VAL B CA 1
ATOM 3463 C C . VAL B 1 203 ? -11.227 14.961 -2.746 1 98.25 203 VAL B C 1
ATOM 3465 O O . VAL B 1 203 ? -11.43 15.812 -1.87 1 98.25 203 VAL B O 1
ATOM 3468 N N . LYS B 1 204 ? -11.133 15.297 -3.998 1 97.75 204 LYS B N 1
ATOM 3469 C CA . LYS B 1 204 ? -11.211 16.688 -4.43 1 97.75 204 LYS B CA 1
ATOM 3470 C C . LYS B 1 204 ? -12.648 17.188 -4.41 1 97.75 204 LYS B C 1
ATOM 3472 O O . LYS B 1 204 ? -12.938 18.219 -3.812 1 97.75 204 LYS B O 1
ATOM 3477 N N . GLU B 1 205 ? -13.523 16.406 -4.957 1 98 205 GLU B N 1
ATOM 3478 C CA . GLU B 1 205 ? -14.859 16.906 -5.254 1 98 205 GLU B CA 1
ATOM 3479 C C . GLU B 1 205 ? -15.805 16.688 -4.07 1 98 205 GLU B C 1
ATOM 3481 O O . GLU B 1 205 ? -16.688 17.516 -3.818 1 98 205 GLU B O 1
ATOM 3486 N N . VAL B 1 206 ? -15.625 15.688 -3.41 1 97.69 206 VAL B N 1
ATOM 3487 C CA . VAL B 1 206 ? -16.578 15.352 -2.354 1 97.69 206 VAL B CA 1
ATOM 3488 C C . VAL B 1 206 ? -16.016 15.805 -1.003 1 97.69 206 VAL B C 1
ATOM 3490 O O . VAL B 1 206 ? -16.734 16.422 -0.211 1 97.69 206 VAL B O 1
ATOM 3493 N N . LEU B 1 207 ? -14.727 15.578 -0.75 1 97.56 207 LEU B N 1
ATOM 3494 C CA . LEU B 1 207 ? -14.164 15.906 0.554 1 97.56 207 LEU B CA 1
ATOM 3495 C C . LEU B 1 207 ? -13.609 17.328 0.566 1 97.56 207 LEU B C 1
ATOM 3497 O O . LEU B 1 207 ? -13.367 17.891 1.634 1 97.56 207 LEU B O 1
ATOM 3501 N N . GLY B 1 208 ? -13.32 17.844 -0.594 1 97.69 208 GLY B N 1
ATOM 3502 C CA . GLY B 1 208 ? -12.82 19.203 -0.693 1 97.69 208 GLY B CA 1
ATOM 3503 C C . GLY B 1 208 ? -11.336 19.312 -0.38 1 97.69 208 GLY B C 1
ATOM 3504 O O . GLY B 1 208 ? -10.859 20.375 0.016 1 97.69 208 GLY B O 1
ATOM 3505 N N . TYR B 1 209 ? -10.594 18.141 -0.471 1 98.19 209 TYR B N 1
ATOM 3506 C CA . TYR B 1 209 ? -9.156 18.172 -0.226 1 98.19 209 TYR B CA 1
ATOM 3507 C C . TYR B 1 209 ? -8.414 18.734 -1.429 1 98.19 209 TYR B C 1
ATOM 3509 O O . TYR B 1 209 ? -8.891 18.656 -2.561 1 98.19 209 TYR B O 1
ATOM 3517 N N . HIS B 1 210 ? -7.297 19.359 -1.146 1 97.62 210 HIS B N 1
ATOM 3518 C CA . HIS B 1 210 ? -6.43 19.859 -2.201 1 97.62 210 HIS B CA 1
ATOM 3519 C C . HIS B 1 210 ? -5.359 18.844 -2.57 1 97.62 210 HIS B C 1
ATOM 3521 O O . HIS B 1 210 ? -4.801 18.188 -1.696 1 97.62 210 HIS B O 1
ATOM 3527 N N . ILE B 1 211 ? -5.133 18.734 -3.908 1 97.62 211 ILE B N 1
ATOM 3528 C CA . ILE B 1 211 ? -4.117 17.797 -4.398 1 97.62 211 ILE B CA 1
ATOM 3529 C C . ILE B 1 211 ? -2.92 18.578 -4.934 1 97.62 211 ILE B C 1
ATOM 3531 O O . ILE B 1 211 ? -3.078 19.484 -5.766 1 97.62 211 ILE B O 1
ATOM 3535 N N . LEU B 1 212 ? -1.767 18.312 -4.43 1 96.06 212 LEU B N 1
ATOM 3536 C CA . LEU B 1 212 ? -0.524 18.906 -4.91 1 96.06 212 LEU B CA 1
ATOM 3537 C C . LEU B 1 212 ? 0.34 17.875 -5.617 1 96.06 212 LEU B C 1
ATOM 3539 O O . LEU B 1 212 ? 0.992 17.047 -4.961 1 96.06 212 LEU B O 1
ATOM 3543 N N . GLY B 1 213 ? 0.387 17.969 -6.934 1 91.75 213 GLY B N 1
ATOM 3544 C CA . GLY B 1 213 ? 1.143 17.016 -7.719 1 91.75 213 GLY B CA 1
ATOM 3545 C C . GLY B 1 213 ? 0.332 15.789 -8.109 1 91.75 213 GLY B C 1
ATOM 3546 O O . GLY B 1 213 ? -0.89 15.875 -8.258 1 91.75 213 GLY B O 1
ATOM 3547 N N . PRO B 1 214 ? 1.115 14.562 -8.359 1 92.56 214 PRO B N 1
ATOM 3548 C CA . PRO B 1 214 ? 2.566 14.367 -8.352 1 92.56 214 PRO B CA 1
ATOM 3549 C C . PRO B 1 214 ? 3.268 15.062 -9.508 1 92.56 214 PRO B C 1
ATOM 3551 O O . PRO B 1 214 ? 2.617 15.742 -10.305 1 92.56 214 PRO B O 1
ATOM 3554 N N . GLN B 1 215 ? 4.641 15.055 -9.406 1 81.5 215 GLN B N 1
ATOM 3555 C CA . GLN B 1 215 ? 5.43 15.625 -10.492 1 81.5 215 GLN B CA 1
ATOM 3556 C C . GLN B 1 215 ? 5.555 14.648 -11.656 1 81.5 215 GLN B C 1
ATOM 3558 O O . GLN B 1 215 ? 5.348 13.438 -11.492 1 81.5 215 GLN B O 1
ATOM 3563 N N . GLY B 1 216 ? 6.07 15.102 -12.906 1 66.5 216 GLY B N 1
ATOM 3564 C CA . GLY B 1 216 ? 6.547 14.312 -14.031 1 66.5 216 GLY B CA 1
ATOM 3565 C C . GLY B 1 216 ? 5.438 13.891 -14.969 1 66.5 216 GLY B C 1
ATOM 3566 O O . GLY B 1 216 ? 5.68 13.172 -15.945 1 66.5 216 GLY B O 1
ATOM 3567 N N . ALA B 1 217 ? 4.098 13.984 -14.57 1 58 217 ALA B N 1
ATOM 3568 C CA . ALA B 1 217 ? 3.215 13.562 -15.648 1 58 217 ALA B CA 1
ATOM 3569 C C . ALA B 1 217 ? 3.781 13.969 -17.016 1 58 217 ALA B C 1
ATOM 3571 O O . ALA B 1 217 ? 3.676 13.219 -17.984 1 58 217 ALA B O 1
ATOM 3572 N N . ASN B 1 218 ? 4.488 15.086 -17.047 1 51.72 218 ASN B N 1
ATOM 3573 C CA . ASN B 1 218 ? 4.969 15.539 -18.359 1 51.72 218 ASN B CA 1
ATOM 3574 C C . ASN B 1 218 ? 6.488 15.461 -18.453 1 51.72 218 ASN B C 1
ATOM 3576 O O . ASN B 1 218 ? 7.07 15.875 -19.453 1 51.72 218 ASN B O 1
ATOM 3580 N N . SER B 1 219 ? 7.238 14.953 -17.344 1 51.75 219 SER B N 1
ATOM 3581 C CA . SER B 1 219 ? 8.641 15.352 -17.406 1 51.75 219 SER B CA 1
ATOM 3582 C C . SER B 1 219 ? 9.547 14.148 -17.672 1 51.75 219 SER B C 1
ATOM 3584 O O . SER B 1 219 ? 10.742 14.305 -17.906 1 51.75 219 SER B O 1
ATOM 3586 N N . GLY B 1 220 ? 9.109 12.93 -17.922 1 58.5 220 GLY B N 1
ATOM 3587 C CA . GLY B 1 220 ? 10 11.82 -18.203 1 58.5 220 GLY B CA 1
ATOM 3588 C C . GLY B 1 220 ? 11 11.547 -17.094 1 58.5 220 GLY B C 1
ATOM 3589 O O . GLY B 1 220 ? 12.07 10.992 -17.344 1 58.5 220 GLY B O 1
ATOM 3590 N N . ARG B 1 221 ? 10.859 11.93 -15.82 1 64.19 221 ARG B N 1
ATOM 3591 C CA . ARG B 1 221 ? 11.859 11.797 -14.766 1 64.19 221 ARG B CA 1
ATOM 3592 C C . ARG B 1 221 ? 11.773 10.43 -14.094 1 64.19 221 ARG B C 1
ATOM 3594 O O . ARG B 1 221 ? 10.688 9.852 -14 1 64.19 221 ARG B O 1
ATOM 3601 N N . LYS B 1 222 ? 12.977 10.016 -13.508 1 71.69 222 LYS B N 1
ATOM 3602 C CA . LYS B 1 222 ? 13.125 8.695 -12.914 1 71.69 222 LYS B CA 1
ATOM 3603 C C . LYS B 1 222 ? 12.641 8.688 -11.469 1 71.69 222 LYS B C 1
ATOM 3605 O O . LYS B 1 222 ? 12.938 9.602 -10.703 1 71.69 222 LYS B O 1
ATOM 3610 N N . LEU B 1 223 ? 11.859 7.707 -11.156 1 79.06 223 LEU B N 1
ATOM 3611 C CA . LEU B 1 223 ? 11.383 7.48 -9.797 1 79.06 223 LEU B CA 1
ATOM 3612 C C . LEU B 1 223 ? 12.398 6.676 -8.992 1 79.06 223 LEU B C 1
ATOM 3614 O O . LEU B 1 223 ? 13.336 6.105 -9.555 1 79.06 223 LEU B O 1
ATOM 3618 N N . ALA B 1 224 ? 12.227 6.703 -7.617 1 75.31 224 ALA B N 1
ATOM 3619 C CA . ALA B 1 224 ? 13.094 5.938 -6.727 1 75.31 224 ALA B CA 1
ATOM 3620 C C . ALA B 1 224 ? 13.094 4.457 -7.094 1 75.31 224 ALA B C 1
ATOM 3622 O O . ALA B 1 224 ? 14.094 3.762 -6.91 1 75.31 224 ALA B O 1
ATOM 3623 N N . CYS B 1 225 ? 11.977 3.992 -7.645 1 77.69 225 CYS B N 1
ATOM 3624 C CA . CYS B 1 225 ? 11.805 2.586 -7.996 1 77.69 225 CYS B CA 1
ATOM 3625 C C . CYS B 1 225 ? 12.453 2.279 -9.344 1 77.69 225 CYS B C 1
ATOM 3627 O O . CYS B 1 225 ? 12.523 1.12 -9.75 1 77.69 225 CYS B O 1
ATOM 3629 N N . GLY B 1 226 ? 12.922 3.277 -10.039 1 73.94 226 GLY B N 1
ATOM 3630 C CA . GLY B 1 226 ? 13.609 3.078 -11.305 1 73.94 226 GLY B CA 1
ATOM 3631 C C . GLY B 1 226 ? 12.703 3.287 -12.508 1 73.94 226 GLY B C 1
ATOM 3632 O O . GLY B 1 226 ? 13.188 3.43 -13.633 1 73.94 226 GLY B O 1
ATOM 3633 N N . ASP B 1 227 ? 11.438 3.371 -12.281 1 79.19 227 ASP B N 1
ATOM 3634 C CA . ASP B 1 227 ? 10.492 3.615 -13.359 1 79.19 227 ASP B CA 1
ATOM 3635 C C . ASP B 1 227 ? 10.477 5.09 -13.75 1 79.19 227 ASP B C 1
ATOM 3637 O O . ASP B 1 227 ? 11 5.938 -13.023 1 79.19 227 ASP B O 1
ATOM 3641 N N . VAL B 1 228 ? 9.977 5.336 -14.984 1 76.12 228 VAL B N 1
ATOM 3642 C CA . VAL B 1 228 ? 9.867 6.703 -15.492 1 76.12 228 VAL B CA 1
ATOM 3643 C C . VAL B 1 228 ? 8.398 7.062 -15.695 1 76.12 228 VAL B C 1
ATOM 3645 O O . VAL B 1 228 ? 7.629 6.266 -16.234 1 76.12 228 VAL B O 1
ATOM 3648 N N . GLY B 1 229 ? 8.008 8.203 -15.234 1 78.56 229 GLY B N 1
ATOM 3649 C CA . GLY B 1 229 ? 6.641 8.672 -15.422 1 78.56 229 GLY B CA 1
ATOM 3650 C C . GLY B 1 229 ? 6.109 9.453 -14.234 1 78.56 229 GLY B C 1
ATOM 3651 O O . GLY B 1 229 ? 6.879 9.906 -13.391 1 78.56 229 GLY B O 1
ATOM 3652 N N . ALA B 1 230 ? 4.832 9.672 -14.273 1 83 230 ALA B N 1
ATOM 3653 C CA . ALA B 1 230 ? 4.184 10.406 -13.188 1 83 230 ALA B CA 1
ATOM 3654 C C . ALA B 1 230 ? 4.152 9.578 -11.906 1 83 230 ALA B C 1
ATOM 3656 O O . ALA B 1 230 ? 4.129 8.344 -11.961 1 83 230 ALA B O 1
ATOM 3657 N N . GLY B 1 231 ? 4.273 10.203 -10.734 1 89.12 231 GLY B N 1
ATOM 3658 C CA . GLY B 1 231 ? 4.16 9.484 -9.477 1 89.12 231 GLY B CA 1
ATOM 3659 C C . GLY B 1 231 ? 5.094 10.008 -8.398 1 89.12 231 GLY B C 1
ATOM 3660 O O . GLY B 1 231 ? 4.895 9.75 -7.215 1 89.12 231 GLY B O 1
ATOM 3661 N N . LYS B 1 232 ? 6.031 10.75 -8.93 1 90.75 232 LYS B N 1
ATOM 3662 C CA . LYS B 1 232 ? 6.977 11.344 -7.984 1 90.75 232 LYS B CA 1
ATOM 3663 C C . LYS B 1 232 ? 6.324 12.477 -7.191 1 90.75 232 LYS B C 1
ATOM 3665 O O . LYS B 1 232 ? 5.594 13.297 -7.758 1 90.75 232 LYS B O 1
ATOM 3670 N N . MET B 1 233 ? 6.621 12.516 -5.965 1 93.62 233 MET B N 1
ATOM 3671 C CA . MET B 1 233 ? 6.043 13.547 -5.113 1 93.62 233 MET B CA 1
ATOM 3672 C C . MET B 1 233 ? 6.469 14.938 -5.578 1 93.62 233 MET B C 1
ATOM 3674 O O . MET B 1 233 ? 7.586 15.125 -6.062 1 93.62 233 MET B O 1
ATOM 3678 N N . THR B 1 234 ? 5.605 15.93 -5.352 1 93.19 234 THR B N 1
ATOM 3679 C CA . THR B 1 234 ? 5.996 17.328 -5.473 1 93.19 234 THR B CA 1
ATOM 3680 C C . THR B 1 234 ? 7.285 17.609 -4.703 1 93.19 234 THR B C 1
ATOM 3682 O O . THR B 1 234 ? 7.48 17.078 -3.607 1 93.19 234 THR B O 1
ATOM 3685 N N . GLU B 1 235 ? 8.086 18.406 -5.328 1 93.5 235 GLU B N 1
ATOM 3686 C CA . GLU B 1 235 ? 9.336 18.75 -4.645 1 93.5 235 GLU B CA 1
ATOM 3687 C C . GLU B 1 235 ? 9.07 19.266 -3.238 1 93.5 235 GLU B C 1
ATOM 3689 O O . GLU B 1 235 ? 8.164 20.078 -3.035 1 93.5 235 GLU B O 1
ATOM 3694 N N . TRP B 1 236 ? 9.914 18.734 -2.285 1 95.5 236 TRP B N 1
ATOM 3695 C CA . TRP B 1 236 ? 9.633 19.031 -0.886 1 95.5 236 TRP B CA 1
ATOM 3696 C C . TRP B 1 236 ? 9.734 20.531 -0.626 1 95.5 236 TRP B C 1
ATOM 3698 O O . TRP B 1 236 ? 9.008 21.078 0.208 1 95.5 236 TRP B O 1
ATOM 3708 N N . ILE B 1 237 ? 10.547 21.297 -1.362 1 96.19 237 ILE B N 1
ATOM 3709 C CA . ILE B 1 237 ? 10.695 22.75 -1.195 1 96.19 237 ILE B CA 1
ATOM 3710 C C . ILE B 1 237 ? 9.406 23.453 -1.612 1 96.19 237 ILE B C 1
ATOM 3712 O O . ILE B 1 237 ? 9.023 24.453 -1.016 1 96.19 237 ILE B O 1
ATOM 3716 N N . ASP B 1 238 ? 8.789 22.891 -2.641 1 95.31 238 ASP B N 1
ATOM 3717 C CA . ASP B 1 238 ? 7.508 23.438 -3.074 1 95.31 238 ASP B CA 1
ATOM 3718 C C . ASP B 1 238 ? 6.426 23.203 -2.021 1 95.31 238 ASP B C 1
ATOM 3720 O O . ASP B 1 238 ? 5.559 24.062 -1.82 1 95.31 238 ASP B O 1
ATOM 3724 N N . VAL B 1 239 ? 6.465 22.078 -1.397 1 97.19 239 VAL B N 1
ATOM 3725 C CA . VAL B 1 239 ? 5.535 21.781 -0.309 1 97.19 239 VAL B CA 1
ATOM 3726 C C . VAL B 1 239 ? 5.711 22.828 0.801 1 97.19 239 VAL B C 1
ATOM 3728 O O . VAL B 1 239 ? 4.727 23.391 1.288 1 97.19 239 VAL B O 1
ATOM 3731 N N . VAL B 1 240 ? 6.953 23.109 1.184 1 97.88 240 VAL B N 1
ATOM 3732 C CA . VAL B 1 240 ? 7.262 24.094 2.217 1 97.88 240 VAL B CA 1
ATOM 3733 C C . VAL B 1 240 ? 6.727 25.453 1.805 1 97.88 240 VAL B C 1
ATOM 3735 O O . VAL B 1 240 ? 6.129 26.172 2.617 1 97.88 240 VAL B O 1
ATOM 3738 N N . SER B 1 241 ? 6.898 25.766 0.562 1 96.81 241 SER B N 1
ATOM 3739 C CA . SER B 1 241 ? 6.445 27.047 0.05 1 96.81 241 SER B CA 1
ATOM 3740 C C . SER B 1 241 ? 4.934 27.188 0.177 1 96.81 241 SER B C 1
ATOM 3742 O O . SER B 1 241 ? 4.434 28.25 0.567 1 96.81 241 SER B O 1
ATOM 3744 N N . ILE B 1 242 ? 4.262 26.172 -0.128 1 95.62 242 ILE B N 1
ATOM 3745 C CA . ILE B 1 242 ? 2.805 26.188 -0.066 1 95.62 242 ILE B CA 1
ATOM 3746 C C . ILE B 1 242 ? 2.352 26.375 1.381 1 95.62 242 ILE B C 1
ATOM 3748 O O . ILE B 1 242 ? 1.435 27.156 1.658 1 95.62 242 ILE B O 1
ATOM 3752 N N . ILE B 1 243 ? 2.975 25.672 2.295 1 97.56 243 ILE B N 1
ATOM 3753 C CA . ILE B 1 243 ? 2.621 25.781 3.707 1 97.56 243 ILE B CA 1
ATOM 3754 C C . ILE B 1 243 ? 2.896 27.188 4.203 1 97.56 243 ILE B C 1
ATOM 3756 O O . ILE B 1 243 ? 2.08 27.781 4.922 1 97.56 243 ILE B O 1
ATOM 3760 N N . ARG B 1 244 ? 3.977 27.766 3.812 1 96.44 244 ARG B N 1
ATOM 3761 C CA . ARG B 1 244 ? 4.309 29.125 4.195 1 96.44 244 ARG B CA 1
ATOM 3762 C C . ARG B 1 244 ? 3.287 30.125 3.646 1 96.44 244 ARG B C 1
ATOM 3764 O O . ARG B 1 244 ? 2.996 31.141 4.281 1 96.44 244 ARG B O 1
ATOM 3771 N N . GLY B 1 245 ? 2.768 29.797 2.492 1 94.56 245 GLY B N 1
ATOM 3772 C CA . GLY B 1 245 ? 1.68 30.594 1.959 1 94.56 245 GLY B CA 1
ATOM 3773 C C . GLY B 1 245 ? 0.458 30.625 2.857 1 94.56 245 GLY B C 1
ATOM 3774 O O . GLY B 1 245 ? -0.146 31.672 3.066 1 94.56 245 GLY B O 1
ATOM 3775 N N . TYR B 1 246 ? 0.107 29.5 3.418 1 93.94 246 TYR B N 1
ATOM 3776 C CA . TYR B 1 246 ? -0.995 29.422 4.371 1 93.94 246 TYR B CA 1
ATOM 3777 C C . TYR B 1 246 ? -0.688 30.234 5.625 1 93.94 246 TYR B C 1
ATOM 3779 O O . TYR B 1 246 ? -1.58 30.859 6.195 1 93.94 246 TYR B O 1
ATOM 3787 N N . ALA B 1 247 ? 0.558 30.156 6.055 1 94.19 247 ALA B N 1
ATOM 3788 C CA . ALA B 1 247 ? 0.968 30.906 7.242 1 94.19 247 ALA B CA 1
ATOM 3789 C C . ALA B 1 247 ? 0.792 32.406 7.035 1 94.19 247 ALA B C 1
ATOM 3791 O O . ALA B 1 247 ? 0.326 33.125 7.934 1 94.19 247 ALA B O 1
ATOM 3792 N N . ALA B 1 248 ? 1.147 32.844 5.855 1 91.38 248 ALA B N 1
ATOM 3793 C CA . ALA B 1 248 ? 1.007 34.281 5.531 1 91.38 248 ALA B CA 1
ATOM 3794 C C . ALA B 1 248 ? -0.455 34.688 5.59 1 91.38 248 ALA B C 1
ATOM 3796 O O . ALA B 1 248 ? -0.77 35.781 6.094 1 91.38 248 ALA B O 1
ATOM 3797 N N . LEU B 1 249 ? -1.301 33.812 5.164 1 87.81 249 LEU B N 1
ATOM 3798 C CA . LEU B 1 249 ? -2.73 34.125 5.168 1 87.81 249 LEU B CA 1
ATOM 3799 C C . LEU B 1 249 ? -3.277 34.156 6.59 1 87.81 249 LEU B C 1
ATOM 3801 O O . LEU B 1 249 ? -4.133 34.969 6.914 1 87.81 249 LEU B O 1
ATOM 3805 N N . THR B 1 250 ? -2.855 33.25 7.43 1 85.75 250 THR B N 1
ATOM 3806 C CA . THR B 1 250 ? -3.285 33.188 8.82 1 85.75 250 THR B CA 1
ATOM 3807 C C . THR B 1 250 ? -2.902 34.438 9.586 1 85.75 250 THR B C 1
ATOM 3809 O O . THR B 1 250 ? -3.684 34.938 10.391 1 85.75 250 THR B O 1
ATOM 3812 N N . ARG B 1 251 ? -1.733 35 9.32 1 82.62 251 ARG B N 1
ATOM 3813 C CA . ARG B 1 251 ? -1.248 36.219 9.969 1 82.62 251 ARG B CA 1
ATOM 3814 C C . ARG B 1 251 ? -2.109 37.406 9.594 1 82.62 251 ARG B C 1
ATOM 3816 O O . ARG B 1 251 ? -2.418 38.25 10.445 1 82.62 251 ARG B O 1
ATOM 3823 N N . THR B 1 252 ? -2.516 37.438 8.391 1 79.94 252 THR B N 1
ATOM 3824 C CA . THR B 1 252 ? -3.301 38.562 7.902 1 79.94 252 THR B CA 1
ATOM 3825 C C . THR B 1 252 ? -4.699 38.562 8.508 1 79.94 252 THR B C 1
ATOM 3827 O O . THR B 1 252 ? -5.277 39.594 8.773 1 79.94 252 THR B O 1
ATOM 3830 N N . ARG B 1 253 ? -5.168 37.375 8.805 1 75.56 253 ARG B N 1
ATOM 3831 C CA . ARG B 1 253 ? -6.512 37.25 9.359 1 75.56 253 ARG B CA 1
ATOM 3832 C C . ARG B 1 253 ? -6.543 37.688 10.82 1 75.56 253 ARG B C 1
ATOM 3834 O O . ARG B 1 253 ? -7.562 38.188 11.312 1 75.56 253 ARG B O 1
ATOM 3841 N N . THR B 1 254 ? -5.477 37.469 11.5 1 72.38 254 THR B N 1
ATOM 3842 C CA . THR B 1 254 ? -5.43 37.812 12.914 1 72.38 254 THR B CA 1
ATOM 3843 C C . THR B 1 254 ? -5.18 39.312 13.109 1 72.38 254 THR B C 1
ATOM 3845 O O . THR B 1 254 ? -5.605 39.906 14.102 1 72.38 254 THR B O 1
ATOM 3848 N N . ARG B 1 255 ? -4.461 39.938 12.188 1 64.81 255 ARG B N 1
ATOM 3849 C CA . ARG B 1 255 ? -4.168 41.375 12.281 1 64.81 255 ARG B CA 1
ATOM 3850 C C . ARG B 1 255 ? -5.383 42.219 11.891 1 64.81 255 ARG B C 1
ATOM 3852 O O . ARG B 1 255 ? -5.508 43.344 12.312 1 64.81 255 ARG B O 1
ATOM 3859 N N . SER B 1 256 ? -6.215 41.594 11.141 1 52.91 256 SER B N 1
ATOM 3860 C CA . SER B 1 256 ? -7.406 42.344 10.789 1 52.91 256 SER B CA 1
ATOM 3861 C C . SER B 1 256 ? -8.484 42.219 11.859 1 52.91 256 SER B C 1
ATOM 3863 O O . SER B 1 256 ? -8.672 41.125 12.422 1 52.91 256 SER B O 1
#

Nearest PDB structures (foldseek):
  6eoa-assembly1_A  TM=9.046E-01  e=2.612E-24  Cryptococcus neoformans
  1mvn-assembly1_A  TM=9.396E-01  e=4.439E-20  Arabidopsis thaliana
  1e20-assembly1_A  TM=9.249E-01  e=2.896E-19  Arabidopsis thaliana
  1mvl-assembly1_A  TM=9.516E-01  e=1.314E-18  Arabidopsis thaliana
  1qzu-assembly1_A  TM=9.640E-01  e=1.300E-15  Homo sapiens

Sequence (512 aa):
MAGLNARGLPLSPEPGPSGFESKGKSEEKKLKQLQTEVKPIIRSKPFASDDHRPAAPDGKLRVVLVTTGSVASIKMPLIVEALGADANVEVQVVATGSSLHFYDAAAVEGAHEGVGVWTDNDEWNDWHKIGDPILHIELRRWADLVVVVPCSADMLAKIAGGICDNLALSMLRALDDTPVVLCPAMNTFMYSHPLTARHIQFVKEVLGYHILGPQGANSGRKLACGDVGAGKMTEWIDVVSIIRGYAALTRTRTRSMAGLNARGLPLSPEPGPSGFESKGKSEEKKLKQLQTEVKPIIRSKPFASDDHRPAAPDGKLRVVLVTTGSVASIKMPLIVEALGADANVEVQVVATGSSLHFYDAAAVEGAHEGVGVWTDNDEWNDWHKIGDPILHIELRRWADLVVVVPCSADMLAKIAGGICDNLALSMLRALDDTPVVLCPAMNTFMYSHPLTARHIQFVKEVLGYHILGPQGANSGRKLACGDVGAGKMTEWIDVVSIIRGYAALTRTRTRS